Protein AF-0000000079575687 (afdb_homodimer)

Radius of gyration: 30.48 Å; Cα contacts (8 Å, |Δi|>4): 1644; chains: 2; bounding box: 55×100×64 Å

pLDDT: mean 90.4, std 10.91, range [51.75, 98.88]

Secondary structure (DSSP, 8-state):
-EEEEGGG-TTPEESS-EEEEETTTEEEEEE-TT-B--TTHHHHHHHTT-SEEEEE---TTEEEHHHHHHHHHHHHHTT-SSEEE---BTTEEEEEESS-EEEEE-HHHHHHHHTSSSEEEEEPPTTSEE-TT-EEEEEEESSSEEEHHHHHHHHHHH-SS-SEEEEEP--EEEEEEEE-HHHHTTSS---HHHHHHHHHHTSSEEEEEEEEEET-HHHHHHHHHHHHHTT-SEEEEES---SSTTSHHHHHHHHTT-EEEEE--S-BS-TT-EEEEEEETTEEEEEEEEPGGGGT-SS-HHHHHHHHHHTT----HHHHHGGGBT-B----SS--TTSSSTT-/-EEEEGGG-TTPEESS-EEEEETTTEEEEEE-TT-B--TTHHHHHHHTT-SEEEEE---TTEEEHHHHHHHHHHHHHTT-SSEEE---BTTEEEEEESS-EEEEE-HHHHHHHHTSSSEEEEEPPTTSEE-TT-EEEEEEESSSEEEHHHHHHHHHHH-SS-SEEEEEP--EEEEEEEE-HHHHTTSS---HHHHHHHHHHTSSEEEEEEEEEET-HHHHHHHHHHHHHTT-SEEEEES---SSTTSHHHHHHHHTT-EEEEE--S-BS-TT-EEEEEEETTEEEEEEEEPGGGGT-SS-HHHHHHHHHHTT----HHHHHGGGBT-B----SS--TTSSSTT-

Solvent-accessible surface area (backbone atoms only — not comparable to full-atom values): 34977 Å² total; per-residue (Å²): 122,41,78,38,47,31,86,70,30,53,62,17,24,28,70,48,66,38,61,34,74,44,87,99,75,46,80,44,72,70,37,52,50,58,39,60,35,39,77,82,42,37,65,55,40,45,71,62,66,33,61,56,36,49,20,40,76,69,41,93,60,51,29,48,14,54,59,47,22,52,52,51,46,38,46,34,41,52,87,48,89,50,42,48,68,51,75,78,54,89,6,24,32,36,35,29,29,63,41,52,25,27,31,42,58,43,60,71,26,51,37,48,40,30,63,68,57,58,38,26,48,12,16,47,58,57,67,34,76,44,43,56,68,38,75,46,32,39,35,34,28,55,26,64,56,44,50,41,64,57,53,51,48,38,44,59,59,40,49,92,54,43,32,44,51,68,39,50,63,41,80,35,34,32,25,38,40,41,33,28,52,50,46,50,71,61,77,39,80,76,62,47,59,62,49,49,51,56,63,44,63,80,45,59,57,42,76,79,48,76,48,53,58,19,64,45,36,69,51,44,26,48,53,55,51,49,35,47,73,73,58,33,50,30,37,42,32,32,42,51,67,50,57,48,61,76,34,42,43,45,22,15,52,51,70,66,67,36,47,72,54,36,72,45,36,19,25,40,50,37,37,57,30,29,41,25,38,32,78,54,98,91,37,75,27,42,41,33,37,40,33,73,53,64,58,75,44,92,66,34,45,63,65,60,45,46,58,34,57,42,32,74,45,83,80,48,49,70,61,44,27,57,26,14,50,7,13,33,58,79,77,55,94,74,77,55,78,83,62,22,35,59,65,79,122,42,80,38,47,32,86,70,31,54,64,17,25,28,70,47,65,38,61,36,75,42,87,100,75,48,79,45,72,70,36,52,51,60,38,59,36,41,77,81,42,36,65,55,40,45,71,62,66,33,61,58,37,50,21,39,76,71,41,94,59,50,30,48,16,53,59,48,22,52,53,52,45,40,44,36,41,51,87,48,90,49,43,49,69,51,76,76,54,90,6,24,34,37,34,30,29,65,42,53,26,27,30,40,57,43,59,69,25,51,38,48,39,31,64,68,55,59,38,29,48,11,16,47,60,57,67,35,76,44,43,56,69,37,76,46,30,39,34,34,28,56,27,63,57,44,51,41,66,58,53,51,48,38,44,58,59,39,48,93,56,43,32,44,49,67,39,50,64,43,79,35,33,31,28,38,39,41,35,28,50,49,46,51,72,60,76,38,80,78,61,47,61,63,48,49,52,57,61,44,63,78,45,58,55,40,76,79,46,74,46,54,59,18,64,44,36,68,51,44,27,49,52,54,52,49,35,47,73,73,59,34,50,29,36,41,31,32,42,52,66,49,57,49,62,76,34,43,42,45,23,16,53,51,70,64,67,35,49,73,53,37,71,45,36,18,25,39,50,37,36,57,29,29,42,27,39,32,77,53,96,90,38,76,26,42,40,33,38,39,34,72,55,64,58,73,44,91,67,33,45,62,65,61,45,45,58,34,56,41,32,73,46,84,79,50,48,69,62,45,27,58,27,14,51,7,14,33,58,79,77,54,94,73,75,54,78,83,63,21,34,58,65,80

Foldseek 3Di:
DDKDFLQPQAQWFFQAFDWADDPPPDTDGPGGGLDRRHNVCSVVCVVSPPRIGDTHDPDDQKAFLQVLLVLVVCQAQPPHPQWDWDDGDQNKIWIFGQAKAFKAFPVQLQVQLCVLDQKHKAADDGLDIDGGGDTGIMIGRNDRMDGNVSSVVSSVSSDDDHRIDGQHFDAFEEEEEEEAPCVVVPVDPPLPVVLVVVLCVVGNYDHPDYDYQYQDLCVLLVSQVVSVVVPGLEYEYEDPLDPDCCGGNNVSVVVNVWAWQDQAFLAPPWRGKTWTFDDDPNHTRIYIYGYPVSSPPPDTVCSSCVSCSRSVNDDHNVLRHVQNVLRYDPPDPDDPPPVDSRSD/DDKDFLQPQQQWFFQAFDWADDPPPDTDGPGGGLDHRHNVCSVVCVVSPPRIGDTHDPDDQKAFLQVLLVLVVCQAQPPHPQWDWDDGDQNKIWIFGQAKAFKAFPVQLQVQLCVLDQKHKAADDGLDIDGGGDTGIMIGRNDRMDGNVSSVVSSVSSDDDHRIDGQHFDQFEEEEEEEAPCVVVPVDPPLPVVLVVVLCVVGNYDHPDYDYQYQDLCVLLVSQVVVVVVPGLEYEYEDPLDPDCCGGPNVSVVVNVWAWQDQAFLAPPWRGKTWTFDDDPNHTRIYIYGYPVSSPPPDTVCSSCVSCSRSVNDDHNVLRHVQNVLRYDPPDPDDPPPPDSRSD

Nearest PDB structures (foldseek):
  6hso-assembly1_A-2  TM=3.957E-01  e=1.546E-10  Rattus norvegicus
  6hsn-assembly1_A-2  TM=3.947E-01  e=4.530E-10  Rattus norvegicus
  4tk3-assembly1_B  TM=3.822E-01  e=7.304E-10  Rattus norvegicus
  4tk1-assembly1_A  TM=3.719E-01  e=2.717E-09  Rattus norvegicus
  8byr-assembly1_F  TM=6.889E-01  e=2.751E-04  Mycolicibacterium smegmatis

Structure (mmCIF, N/CA/C/O backbone):
data_AF-0000000079575687-model_v1
#
loop_
_entity.id
_entity.type
_entity.pdbx_description
1 polymer 'Molybdopterin molybdenumtransferase'
#
loop_
_atom_site.group_PDB
_atom_site.id
_atom_site.type_symbol
_atom_site.label_atom_id
_atom_site.label_alt_id
_atom_site.label_comp_id
_atom_site.label_asym_id
_atom_site.label_entity_id
_atom_site.label_seq_id
_atom_site.pdbx_PDB_ins_code
_atom_site.Cartn_x
_atom_site.Cartn_y
_atom_site.Cartn_z
_atom_site.occupancy
_atom_site.B_iso_or_equiv
_atom_site.auth_seq_id
_atom_site.auth_comp_id
_atom_site.auth_asym_id
_atom_site.auth_atom_id
_atom_site.pdbx_PDB_model_num
ATOM 1 N N . MET A 1 1 ? -3.467 -39.719 -7.293 1 63.94 1 MET A N 1
ATOM 2 C CA . MET A 1 1 ? -4.137 -39.969 -8.57 1 63.94 1 MET A CA 1
ATOM 3 C C . MET A 1 1 ? -4.188 -41.438 -8.906 1 63.94 1 MET A C 1
ATOM 5 O O . MET A 1 1 ? -3.234 -42.188 -8.633 1 63.94 1 MET A O 1
ATOM 9 N N . LYS A 1 2 ? -5.391 -41.938 -9 1 72 2 LYS A N 1
ATOM 10 C CA . LYS A 1 2 ? -5.523 -43.344 -9.352 1 72 2 LYS A CA 1
ATOM 11 C C . LYS A 1 2 ? -6.375 -43.531 -10.609 1 72 2 LYS A C 1
ATOM 13 O O . LYS A 1 2 ? -7.277 -42.719 -10.867 1 72 2 LYS A O 1
ATOM 18 N N . GLU A 1 3 ? -5.867 -44.312 -11.383 1 75.12 3 GLU A N 1
ATOM 19 C CA . GLU A 1 3 ? -6.691 -44.719 -12.523 1 75.12 3 GLU A CA 1
ATOM 20 C C . GLU A 1 3 ? -7.805 -45.656 -12.102 1 75.12 3 GLU A C 1
ATOM 22 O O . GLU A 1 3 ? -7.547 -46.688 -11.461 1 75.12 3 GLU A O 1
ATOM 27 N N . ILE A 1 4 ? -8.953 -45.312 -12.328 1 80.44 4 ILE A N 1
ATOM 28 C CA . ILE A 1 4 ? -10.07 -46.156 -11.969 1 80.44 4 ILE A CA 1
ATOM 29 C C . ILE A 1 4 ? -10.992 -46.344 -13.18 1 80.44 4 ILE A C 1
ATOM 31 O O . ILE A 1 4 ? -10.93 -45.562 -14.133 1 80.44 4 ILE A O 1
ATOM 35 N N . ARG A 1 5 ? -11.789 -47.469 -13.156 1 82.06 5 ARG A N 1
ATOM 36 C CA . ARG A 1 5 ? -12.789 -47.656 -14.203 1 82.06 5 ARG A CA 1
ATOM 37 C C . ARG A 1 5 ? -13.812 -46.531 -14.188 1 82.06 5 ARG A C 1
ATOM 39 O O . ARG A 1 5 ? -14.227 -46.062 -13.125 1 82.06 5 ARG A O 1
ATOM 46 N N . THR A 1 6 ? -14.062 -46.062 -15.297 1 85.88 6 THR A N 1
ATOM 47 C CA . THR A 1 6 ? -15.016 -44.969 -15.438 1 85.88 6 THR A CA 1
ATOM 48 C C . THR A 1 6 ? -16.312 -45.281 -14.68 1 85.88 6 THR A C 1
ATOM 50 O O . THR A 1 6 ? -16.859 -44.406 -14 1 85.88 6 THR A O 1
ATOM 53 N N . GLU A 1 7 ? -16.75 -46.469 -14.695 1 86.88 7 GLU A N 1
ATOM 54 C CA . GLU A 1 7 ? -17.984 -46.875 -14.047 1 86.88 7 GLU A CA 1
ATOM 55 C C . GLU A 1 7 ? -17.875 -46.781 -12.531 1 86.88 7 GLU A C 1
ATOM 57 O O . GLU A 1 7 ? -18.891 -46.656 -11.836 1 86.88 7 GLU A O 1
ATOM 62 N N . ASP A 1 8 ? -16.656 -46.781 -12.078 1 85.88 8 ASP A N 1
ATOM 63 C CA . ASP A 1 8 ? -16.438 -46.719 -10.641 1 85.88 8 ASP A CA 1
ATOM 64 C C . ASP A 1 8 ? -16.016 -45.312 -10.211 1 85.88 8 ASP A C 1
ATOM 66 O O . ASP A 1 8 ? -15.633 -45.094 -9.062 1 85.88 8 ASP A O 1
ATOM 70 N N . ALA A 1 9 ? -16.156 -44.469 -11.125 1 84.88 9 ALA A N 1
ATOM 71 C CA . ALA A 1 9 ? -15.508 -43.188 -10.898 1 84.88 9 ALA A CA 1
ATOM 72 C C . ALA A 1 9 ? -16.469 -42.188 -10.258 1 84.88 9 ALA A C 1
ATOM 74 O O . ALA A 1 9 ? -16.078 -41.062 -9.938 1 84.88 9 ALA A O 1
ATOM 75 N N . VAL A 1 10 ? -17.703 -42.688 -10.047 1 86 10 VAL A N 1
ATOM 76 C CA . VAL A 1 10 ? -18.688 -41.781 -9.461 1 86 10 VAL A CA 1
ATOM 77 C C . VAL A 1 10 ? -18.188 -41.281 -8.109 1 86 10 VAL A C 1
ATOM 79 O O . VAL A 1 10 ? -17.75 -42.062 -7.266 1 86 10 VAL A O 1
ATOM 82 N N . GLY A 1 11 ? -18.141 -40.031 -7.988 1 80.12 11 GLY A N 1
ATOM 83 C CA . GLY A 1 11 ? -17.703 -39.406 -6.746 1 80.12 11 GLY A CA 1
ATOM 84 C C . GLY A 1 11 ? -16.266 -38.969 -6.777 1 80.12 11 GLY A C 1
ATOM 85 O O . GLY A 1 11 ? -15.82 -38.188 -5.93 1 80.12 11 GLY A O 1
ATOM 86 N N . HIS A 1 12 ? -15.523 -39.5 -7.727 1 81.56 12 HIS A N 1
ATOM 87 C CA . HIS A 1 12 ? -14.109 -39.156 -7.863 1 81.56 12 HIS A CA 1
ATOM 88 C C . HIS A 1 12 ? -13.922 -37.906 -8.734 1 81.56 12 HIS A C 1
ATOM 90 O O . HIS A 1 12 ? -14.844 -37.5 -9.445 1 81.56 12 HIS A O 1
ATOM 96 N N . ILE A 1 13 ? -12.844 -37.281 -8.477 1 80.25 13 ILE A N 1
ATOM 97 C CA . ILE A 1 13 ? -12.562 -36.031 -9.156 1 80.25 13 ILE A CA 1
ATOM 98 C C . ILE A 1 13 ? -11.641 -36.281 -10.352 1 80.25 13 ILE A C 1
ATOM 100 O O . ILE A 1 13 ? -10.594 -36.906 -10.211 1 80.25 13 ILE A O 1
ATOM 104 N N . LEU A 1 14 ? -12.086 -35.688 -11.531 1 79.19 14 LEU A N 1
ATOM 105 C CA . LEU A 1 14 ? -11.273 -35.844 -12.734 1 79.19 14 LEU A CA 1
ATOM 106 C C . LEU A 1 14 ? -9.977 -35.062 -12.609 1 79.19 14 LEU A C 1
ATOM 108 O O . LEU A 1 14 ? -9.984 -33.875 -12.242 1 79.19 14 LEU A O 1
ATOM 112 N N . CYS A 1 15 ? -8.922 -35.719 -12.789 1 70.12 15 CYS A N 1
ATOM 113 C CA . CYS A 1 15 ? -7.617 -35.062 -12.648 1 70.12 15 CYS A CA 1
ATOM 114 C C . CYS A 1 15 ? -7.227 -34.344 -13.922 1 70.12 15 CYS A C 1
ATOM 116 O O . CYS A 1 15 ? -6.211 -33.625 -13.953 1 70.12 15 CYS A O 1
ATOM 1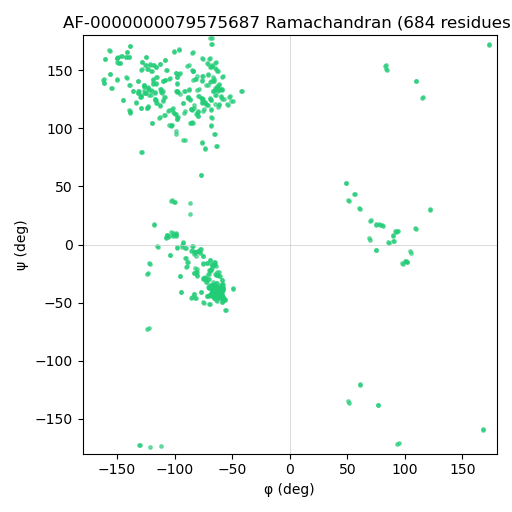18 N N . HIS A 1 16 ? -7.926 -34.5 -14.969 1 68 16 HIS A N 1
ATOM 119 C CA . HIS A 1 16 ? -7.645 -33.844 -16.25 1 68 16 HIS A CA 1
ATOM 120 C C . HIS A 1 16 ? -8.922 -33.594 -17.031 1 68 16 HIS A C 1
ATOM 122 O O . HIS A 1 16 ? -9.961 -34.188 -16.75 1 68 16 HIS A O 1
ATOM 128 N N . ASP A 1 17 ? -8.75 -32.625 -18.016 1 71.38 17 ASP A N 1
ATOM 129 C CA . ASP A 1 17 ? -9.875 -32.375 -18.906 1 71.38 17 ASP A CA 1
ATOM 130 C C . ASP A 1 17 ? -10.219 -33.625 -19.734 1 71.38 17 ASP A C 1
ATOM 132 O O . ASP A 1 17 ? -9.32 -34.344 -20.156 1 71.38 17 ASP A O 1
ATOM 136 N N . ILE A 1 18 ? -11.477 -33.938 -19.859 1 69.31 18 ILE A N 1
ATOM 137 C CA . ILE A 1 18 ? -11.953 -34.969 -20.781 1 69.31 18 ILE A CA 1
ATOM 138 C C . ILE A 1 18 ? -12.57 -34.312 -22.016 1 69.31 18 ILE A C 1
ATOM 140 O O . ILE A 1 18 ? -13.547 -33.594 -21.906 1 69.31 18 ILE A O 1
ATOM 144 N N . THR A 1 19 ? -11.75 -34.375 -23.031 1 65.69 19 THR A N 1
ATOM 145 C CA . THR A 1 19 ? -12.164 -33.719 -24.281 1 65.69 19 THR A CA 1
ATOM 146 C C . THR A 1 19 ? -12.984 -34.688 -25.125 1 65.69 19 THR A C 1
ATOM 148 O O . THR A 1 19 ? -12.75 -35.906 -25.109 1 65.69 19 THR A O 1
ATOM 151 N N . GLN A 1 20 ? -14.078 -34.125 -25.594 1 63.09 20 GLN A N 1
ATOM 152 C CA . GLN A 1 20 ? -14.875 -34.875 -26.562 1 63.09 20 GLN A CA 1
ATOM 153 C C . GLN A 1 20 ? -14.555 -34.438 -27.984 1 63.09 20 GLN A C 1
ATOM 155 O O . GLN A 1 20 ? -14.523 -33.25 -28.297 1 63.09 20 GLN A O 1
ATOM 160 N N . ILE A 1 21 ? -13.922 -35.25 -28.75 1 55.78 21 ILE A N 1
ATOM 161 C CA . ILE A 1 21 ? -13.688 -35 -30.172 1 55.78 21 ILE A CA 1
ATOM 162 C C . ILE A 1 21 ? -14.727 -35.75 -31 1 55.78 21 ILE A C 1
ATOM 164 O O . ILE A 1 21 ? -14.773 -37 -30.969 1 55.78 21 ILE A O 1
ATOM 168 N N . ILE A 1 22 ? -15.758 -35.062 -31.344 1 54.78 22 ILE A N 1
ATOM 169 C CA . ILE A 1 22 ? -16.656 -35.656 -32.344 1 54.78 22 ILE A CA 1
ATOM 170 C C . ILE A 1 22 ? -16.203 -35.219 -33.75 1 54.78 22 ILE A C 1
ATOM 172 O O . ILE A 1 22 ? -16.188 -34.031 -34.062 1 54.78 22 ILE A O 1
ATOM 176 N N . LYS A 1 23 ? -15.766 -36.031 -34.625 1 53.75 23 LYS A N 1
ATOM 177 C CA . LYS A 1 23 ? -15.297 -35.75 -35.969 1 53.75 23 LYS A CA 1
ATOM 178 C C . LYS A 1 23 ? -16.297 -34.906 -36.75 1 53.75 23 LYS A C 1
ATOM 180 O O . LYS A 1 23 ? -17.469 -35.25 -36.844 1 53.75 23 LYS A O 1
ATOM 185 N N . ASP A 1 24 ? -15.688 -33.719 -37.219 1 51.91 24 ASP A N 1
ATOM 186 C CA . ASP A 1 24 ? -16.375 -32.812 -38.125 1 51.91 24 ASP A CA 1
ATOM 187 C C . ASP A 1 24 ? -17.531 -32.094 -37.438 1 51.91 24 ASP A C 1
ATOM 189 O O . ASP A 1 24 ? -18.391 -31.516 -38.094 1 51.91 24 ASP A O 1
ATOM 193 N N . VAL A 1 25 ? -17.719 -32.312 -36.125 1 55.81 25 VAL A N 1
ATOM 194 C CA . VAL A 1 25 ? -18.859 -31.688 -35.438 1 55.81 25 VAL A CA 1
ATOM 195 C C . VAL A 1 25 ? -18.344 -30.828 -34.281 1 55.81 25 VAL A C 1
ATOM 197 O O . VAL A 1 25 ? -18.625 -29.625 -34.219 1 55.81 25 VAL A O 1
ATOM 200 N N . LYS A 1 26 ? -17.812 -31.438 -33.094 1 54.91 26 LYS A N 1
ATOM 201 C CA . LYS A 1 26 ? -17.484 -30.672 -31.906 1 54.91 26 LYS A CA 1
ATOM 202 C C . LYS A 1 26 ? -16.172 -31.172 -31.297 1 54.91 26 LYS A C 1
ATOM 204 O O . LYS A 1 26 ? -15.953 -32.375 -31.188 1 54.91 26 LYS A O 1
ATOM 209 N N . LYS A 1 27 ? -15.055 -30.375 -31.266 1 59.66 27 LYS A N 1
ATOM 210 C CA . LYS A 1 27 ? -13.891 -30.625 -30.422 1 59.66 27 LYS A CA 1
ATOM 211 C C . LYS A 1 27 ? -13.867 -29.672 -29.234 1 59.66 27 LYS A C 1
ATOM 213 O O . LYS A 1 27 ? -13.891 -28.453 -29.406 1 59.66 27 LYS A O 1
ATOM 218 N N . GLY A 1 28 ? -14.281 -30.25 -28.031 1 64.5 28 GLY A N 1
ATOM 219 C CA . GLY A 1 28 ? -14.234 -29.375 -26.859 1 64.5 28 GLY A CA 1
ATOM 220 C C . GLY A 1 28 ? -14.141 -30.156 -25.562 1 64.5 28 GLY A C 1
ATOM 221 O O . GLY A 1 28 ? -14.219 -31.375 -25.547 1 64.5 28 GLY A O 1
ATOM 222 N N . VAL A 1 29 ? -13.867 -29.562 -24.578 1 71.25 29 VAL A N 1
ATOM 223 C CA . VAL A 1 29 ? -13.789 -30.156 -23.25 1 71.25 29 VAL A CA 1
ATOM 224 C C . VAL A 1 29 ? -15.18 -30.578 -22.781 1 71.25 29 VAL A C 1
ATOM 226 O O . VAL A 1 29 ? -16.094 -29.766 -22.719 1 71.25 29 VAL A O 1
ATOM 229 N N . LEU A 1 30 ? -15.336 -32 -22.75 1 75.19 30 LEU A N 1
ATOM 230 C CA . LEU A 1 30 ? -16.578 -32.562 -22.234 1 75.19 30 LEU A CA 1
ATOM 231 C C . LEU A 1 30 ? -16.688 -32.344 -20.734 1 75.19 30 LEU A C 1
ATOM 233 O O . LEU A 1 30 ? -17.734 -31.922 -20.234 1 75.19 30 LEU A O 1
ATOM 237 N N . PHE A 1 31 ? -15.578 -32.75 -20.016 1 79.69 31 PHE A N 1
ATOM 238 C CA . PHE A 1 31 ? -15.484 -32.562 -18.578 1 79.69 31 PHE A CA 1
ATOM 239 C C . PHE A 1 31 ? -14.164 -31.875 -18.219 1 79.69 31 PHE A C 1
ATOM 241 O O . PHE A 1 31 ? -13.109 -32.281 -18.703 1 79.69 31 PHE A O 1
ATOM 248 N N . LYS A 1 32 ? -14.32 -30.891 -17.516 1 73.5 32 LYS A N 1
ATOM 249 C CA . LYS A 1 32 ? -13.117 -30.172 -17.109 1 73.5 32 LYS A CA 1
ATOM 250 C C . LYS A 1 32 ? -12.453 -30.859 -15.914 1 73.5 32 LYS A C 1
ATOM 252 O O . LYS A 1 32 ? -13.133 -31.516 -15.109 1 73.5 32 LYS A O 1
ATOM 257 N N . LYS A 1 33 ? -11.18 -30.828 -15.969 1 71.25 33 LYS A N 1
ATOM 258 C CA . LYS A 1 33 ? -10.438 -31.234 -14.773 1 71.25 33 LYS A CA 1
ATOM 259 C C . LYS A 1 33 ? -11.086 -30.688 -13.508 1 71.25 33 LYS A C 1
ATOM 261 O O . LYS A 1 33 ? -11.516 -29.531 -13.477 1 71.25 33 LYS A O 1
ATOM 266 N N . GLY A 1 34 ? -11.219 -31.703 -12.562 1 74.62 34 GLY A N 1
ATOM 267 C CA . GLY A 1 34 ? -11.828 -31.297 -11.312 1 74.62 34 GLY A CA 1
ATOM 268 C C . GLY A 1 34 ? -13.289 -31.688 -11.203 1 74.62 34 GLY A C 1
ATOM 269 O O . GLY A 1 34 ? -13.883 -31.594 -10.125 1 74.62 34 GLY A O 1
ATOM 270 N N . HIS A 1 35 ? -13.797 -32.062 -12.414 1 77.62 35 HIS A N 1
ATOM 271 C CA . HIS A 1 35 ? -15.18 -32.5 -12.43 1 77.62 35 HIS A CA 1
ATOM 272 C C . HIS A 1 35 ? -15.383 -33.719 -11.508 1 77.62 35 HIS A C 1
ATOM 274 O O . HIS A 1 35 ? -14.594 -34.656 -11.539 1 77.62 35 HIS A O 1
ATOM 280 N N . ILE A 1 36 ? -16.359 -33.562 -10.641 1 79.5 36 ILE A N 1
ATOM 281 C CA . ILE A 1 36 ? -16.75 -34.719 -9.836 1 79.5 36 ILE A CA 1
ATOM 282 C C . ILE A 1 36 ? -17.672 -35.625 -10.641 1 79.5 36 ILE A C 1
ATOM 284 O O . ILE A 1 36 ? -18.797 -35.25 -10.969 1 79.5 36 ILE A O 1
ATOM 288 N N . VAL A 1 37 ? -17.156 -36.719 -10.922 1 84.94 37 VAL A N 1
ATOM 289 C CA . VAL A 1 37 ? -17.875 -37.656 -11.781 1 84.94 37 VAL A CA 1
ATOM 290 C C . VAL A 1 37 ? -19.203 -38.062 -11.133 1 84.94 37 VAL A C 1
ATOM 292 O O . VAL A 1 37 ? -19.234 -38.469 -9.969 1 84.94 37 VAL A O 1
ATOM 295 N N . ARG A 1 38 ? -20.234 -37.781 -11.805 1 88.19 38 ARG A N 1
ATOM 296 C CA . ARG A 1 38 ? -21.562 -38.156 -11.375 1 88.19 38 ARG A CA 1
ATOM 297 C C . ARG A 1 38 ? -22.047 -39.406 -12.133 1 88.19 38 ARG A C 1
ATOM 299 O O . ARG A 1 38 ? -21.453 -39.781 -13.148 1 88.19 38 ARG A O 1
ATOM 306 N N . GLU A 1 39 ? -23.141 -39.969 -11.547 1 89.44 39 GLU A N 1
ATOM 307 C CA . GLU A 1 39 ? -23.703 -41.156 -12.18 1 89.44 39 GLU A CA 1
ATOM 308 C C . GLU A 1 39 ? -24.109 -40.875 -13.617 1 89.44 39 GLU A C 1
ATOM 310 O O . GLU A 1 39 ? -23.906 -41.688 -14.5 1 89.44 39 GLU A O 1
ATOM 315 N N . GLU A 1 40 ? -24.562 -39.625 -13.82 1 89.12 40 GLU A N 1
ATOM 316 C CA . GLU A 1 40 ? -25.062 -39.25 -15.141 1 89.12 40 GLU A CA 1
ATOM 317 C C . GLU A 1 40 ? -23.922 -39.031 -16.125 1 89.12 40 GLU A C 1
ATOM 319 O O . GLU A 1 40 ? -24.141 -39 -17.344 1 89.12 40 GLU A O 1
ATOM 324 N N . ASP A 1 41 ? -22.75 -38.875 -15.578 1 88.19 41 ASP A N 1
ATOM 325 C CA . ASP A 1 41 ? -21.594 -38.625 -16.422 1 88.19 41 ASP A CA 1
ATOM 326 C C . ASP A 1 41 ? -21.047 -39.906 -17.047 1 88.19 41 ASP A C 1
ATOM 328 O O . ASP A 1 41 ? -20.359 -39.875 -18.062 1 88.19 41 ASP A O 1
ATOM 332 N N . ILE A 1 42 ? -21.375 -41.031 -16.438 1 87.88 42 ILE A N 1
ATOM 333 C CA . ILE A 1 42 ? -20.719 -42.312 -16.75 1 87.88 42 ILE A CA 1
ATOM 334 C C . ILE A 1 42 ? -20.984 -42.688 -18.203 1 87.88 42 ILE A C 1
ATOM 336 O O . ILE A 1 42 ? -20.047 -42.938 -18.969 1 87.88 42 ILE A O 1
ATOM 340 N N . PRO A 1 43 ? -22.297 -42.531 -18.641 1 83.38 43 PRO A N 1
ATOM 341 C CA . PRO A 1 43 ? -22.531 -42.875 -20.047 1 83.38 43 PRO A CA 1
ATOM 342 C C . PRO A 1 43 ? -21.781 -41.938 -21.016 1 83.38 43 PRO A C 1
ATOM 344 O O . PRO A 1 43 ? -21.281 -42.406 -22.047 1 83.38 43 PRO A O 1
ATOM 347 N N . LEU A 1 44 ? -21.688 -40.75 -20.656 1 84.12 44 LEU A N 1
ATOM 348 C CA . LEU A 1 44 ? -21.016 -39.781 -21.5 1 84.12 44 LEU A CA 1
ATOM 349 C C . LEU A 1 44 ? -19.516 -40.031 -21.547 1 84.12 44 LEU A C 1
ATOM 351 O O . LEU A 1 44 ? -18.906 -39.969 -22.625 1 84.12 44 LEU A O 1
ATOM 355 N N . LEU A 1 45 ? -18.969 -40.281 -20.438 1 83.75 45 LEU A N 1
ATOM 356 C CA . LEU A 1 45 ? -17.547 -40.562 -20.344 1 83.75 45 LEU A CA 1
ATOM 357 C C . LEU A 1 45 ? -17.172 -41.812 -21.141 1 83.75 45 LEU A C 1
ATOM 359 O O . LEU A 1 45 ? -16.172 -41.812 -21.859 1 83.75 45 LEU A O 1
ATOM 363 N N . LEU A 1 46 ? -18.031 -42.781 -21.109 1 78.25 46 LEU A N 1
ATOM 364 C CA . LEU A 1 46 ? -17.812 -44 -21.859 1 78.25 46 LEU A CA 1
ATOM 365 C C . LEU A 1 46 ? -18 -43.781 -23.344 1 78.25 46 LEU A C 1
ATOM 367 O O . LEU A 1 46 ? -17.266 -44.344 -24.172 1 78.25 46 LEU A O 1
ATOM 371 N N . SER A 1 47 ? -18.906 -42.875 -23.609 1 75.94 47 SER A N 1
ATOM 372 C CA . SER A 1 47 ? -19.219 -42.594 -25.016 1 75.94 47 SER A CA 1
ATOM 373 C C . SER A 1 47 ? -18.047 -41.906 -25.703 1 75.94 47 SER A C 1
ATOM 375 O O . SER A 1 47 ? -17.906 -42 -26.938 1 75.94 47 SER A O 1
ATOM 377 N N . VAL A 1 48 ? -17.266 -41.312 -24.922 1 74.06 48 VAL A N 1
ATOM 378 C CA . VAL A 1 48 ? -16.125 -40.625 -25.516 1 74.06 48 VAL A CA 1
ATOM 379 C C . VAL A 1 48 ? -14.883 -41.5 -25.391 1 74.06 48 VAL A C 1
ATOM 381 O O . VAL A 1 48 ? -13.758 -41.031 -25.562 1 74.06 48 VAL A O 1
ATOM 384 N N . GLY A 1 49 ? -15.094 -42.688 -24.984 1 66.38 49 GLY A N 1
ATOM 385 C CA . GLY A 1 49 ? -14.047 -43.688 -25.016 1 66.38 49 GLY A CA 1
ATOM 386 C C . GLY A 1 49 ? -13.25 -43.75 -23.719 1 66.38 49 GLY A C 1
ATOM 387 O O . GLY A 1 49 ? -12.125 -44.25 -23.703 1 66.38 49 GLY A O 1
ATOM 388 N N . LYS A 1 50 ? -13.703 -43.125 -22.734 1 77.81 50 LYS A N 1
ATOM 389 C CA . LYS A 1 50 ? -12.969 -43.125 -21.469 1 77.81 50 LYS A CA 1
ATOM 390 C C . LYS A 1 50 ? -13.453 -44.25 -20.562 1 77.81 50 LYS A C 1
ATOM 392 O O . LYS A 1 50 ? -14.406 -44.094 -19.797 1 77.81 50 LYS A O 1
ATOM 397 N N . GLU A 1 51 ? -12.797 -45.344 -20.75 1 73.75 51 GLU A N 1
ATOM 398 C CA . GLU A 1 51 ? -13.141 -46.5 -19.938 1 73.75 51 GLU A CA 1
ATOM 399 C C . GLU A 1 51 ? -12.492 -46.406 -18.547 1 73.75 51 GLU A C 1
ATOM 401 O O . GLU A 1 51 ? -12.961 -47.031 -17.594 1 73.75 51 GLU A O 1
ATOM 406 N N . HIS A 1 52 ? -11.422 -45.625 -18.547 1 79.5 52 HIS A N 1
ATOM 407 C CA . HIS A 1 52 ? -10.719 -45.344 -17.312 1 79.5 52 HIS A CA 1
ATOM 408 C C . HIS A 1 52 ? -10.445 -43.875 -17.141 1 79.5 52 HIS A C 1
ATOM 410 O O . HIS A 1 52 ? -10.289 -43.156 -18.125 1 79.5 52 HIS A O 1
ATOM 416 N N . LEU A 1 53 ? -10.609 -43.469 -15.891 1 76.75 53 LEU A N 1
ATOM 417 C CA . LEU A 1 53 ? -10.359 -42.094 -15.547 1 76.75 53 LEU A CA 1
ATOM 418 C C . LEU A 1 53 ? -9.242 -41.969 -14.508 1 76.75 53 LEU A C 1
ATOM 420 O O . LEU A 1 53 ? -9.094 -42.844 -13.664 1 76.75 53 LEU A O 1
ATOM 424 N N . TYR A 1 54 ? -8.43 -41 -14.633 1 72.81 54 TYR A N 1
ATOM 425 C CA . TYR A 1 54 ? -7.551 -40.594 -13.539 1 72.81 54 TYR A CA 1
ATOM 426 C C . TYR A 1 54 ? -8.273 -39.656 -12.586 1 72.81 54 TYR A C 1
ATOM 428 O O . TYR A 1 54 ? -8.719 -38.562 -12.984 1 72.81 54 TYR A O 1
ATOM 436 N N . VAL A 1 55 ? -8.602 -40.312 -11.477 1 73.69 55 VAL A N 1
ATOM 437 C CA . VAL A 1 55 ? -9.414 -39.531 -10.531 1 73.69 55 VAL A CA 1
ATOM 438 C C . VAL A 1 55 ? -8.68 -39.406 -9.203 1 73.69 55 VAL A C 1
ATOM 440 O O . VAL A 1 55 ? -7.738 -40.156 -8.93 1 73.69 55 VAL A O 1
ATOM 443 N N . TRP A 1 56 ? -8.93 -38.281 -8.523 1 72.62 56 TRP A N 1
ATOM 444 C CA . TRP A 1 56 ? -8.586 -38.188 -7.105 1 72.62 56 TRP A CA 1
ATOM 445 C C . TRP A 1 56 ? -9.68 -38.812 -6.242 1 72.62 56 TRP A C 1
ATOM 447 O O . TRP A 1 56 ? -10.867 -38.562 -6.449 1 72.62 56 TRP A O 1
ATOM 457 N N . GLU A 1 57 ? -9.281 -39.875 -5.512 1 67.06 57 GLU A N 1
ATOM 458 C CA . GLU A 1 57 ? -10.242 -40.531 -4.637 1 67.06 57 GLU A CA 1
ATOM 459 C C . GLU A 1 57 ? -10.742 -39.594 -3.549 1 67.06 57 GLU A C 1
ATOM 461 O O . GLU A 1 57 ? -9.938 -38.906 -2.912 1 67.06 57 GLU A O 1
ATOM 466 N N . LYS A 1 58 ? -12.078 -39.375 -3.604 1 67.69 58 LYS A N 1
ATOM 467 C CA . LYS A 1 58 ? -12.625 -38.625 -2.471 1 67.69 58 LYS A CA 1
ATOM 468 C C . LYS A 1 58 ? -12.43 -39.406 -1.167 1 67.69 58 LYS A C 1
ATOM 470 O O . LYS A 1 58 ? -13.031 -40.469 -0.968 1 67.69 58 LYS A O 1
ATOM 475 N N . LYS A 1 59 ? -11.352 -39.281 -0.612 1 72.25 59 LYS A N 1
ATOM 476 C CA . LYS A 1 59 ? -11.078 -39.906 0.683 1 72.25 59 LYS A CA 1
ATOM 477 C C . LYS A 1 59 ? -11.578 -39.031 1.827 1 72.25 59 LYS A C 1
ATOM 479 O O . LYS A 1 59 ? -11.727 -37.812 1.665 1 72.25 59 LYS A O 1
ATOM 484 N N . GLU A 1 60 ? -11.938 -39.75 2.844 1 80.56 60 GLU A N 1
ATOM 485 C CA . GLU A 1 60 ? -12.305 -39.062 4.062 1 80.56 60 GLU A CA 1
ATOM 486 C C . GLU A 1 60 ? -11.203 -38.094 4.5 1 80.56 60 GLU A C 1
ATOM 488 O O . GLU A 1 60 ? -10.023 -38.469 4.504 1 80.56 60 GLU A O 1
ATOM 493 N N . GLY A 1 61 ? -11.484 -36.812 4.605 1 88.44 61 GLY A N 1
ATOM 494 C CA . GLY A 1 61 ? -10.5 -35.844 5.059 1 88.44 61 GLY A CA 1
ATOM 495 C C . GLY A 1 61 ? -9.945 -34.969 3.934 1 88.44 61 GLY A C 1
ATOM 496 O O . GLY A 1 61 ? -9.141 -34.062 4.172 1 88.44 61 GLY A O 1
ATOM 497 N N . ILE A 1 62 ? -10.352 -35.344 2.709 1 88.12 62 ILE A N 1
ATOM 498 C CA . ILE A 1 62 ? -9.891 -34.562 1.555 1 88.12 62 ILE A CA 1
ATOM 499 C C . ILE A 1 62 ? -11.07 -33.812 0.935 1 88.12 62 ILE A C 1
ATOM 501 O O . ILE A 1 62 ? -12.141 -34.406 0.729 1 88.12 62 ILE A O 1
ATOM 505 N N . LEU A 1 63 ? -10.852 -32.531 0.694 1 89.94 63 LEU A N 1
ATOM 506 C CA . LEU A 1 63 ? -11.883 -31.688 0.127 1 89.94 63 LEU A CA 1
ATOM 507 C C . LEU A 1 63 ? -11.562 -31.328 -1.322 1 89.94 63 LEU A C 1
ATOM 509 O O . LEU A 1 63 ? -10.398 -31.141 -1.677 1 89.94 63 LEU A O 1
ATOM 513 N N . HIS A 1 64 ? -12.586 -31.312 -2.109 1 87.12 64 HIS A N 1
ATOM 514 C CA . HIS A 1 64 ? -12.445 -30.719 -3.434 1 87.12 64 HIS A CA 1
ATOM 515 C C . HIS A 1 64 ? -12.133 -29.234 -3.34 1 87.12 64 HIS A C 1
ATOM 517 O O . HIS A 1 64 ? -12.516 -28.578 -2.371 1 87.12 64 HIS A O 1
ATOM 523 N N . GLU A 1 65 ? -11.531 -28.641 -4.352 1 89.31 65 GLU A N 1
ATOM 524 C CA . GLU A 1 65 ? -11.133 -27.25 -4.332 1 89.31 65 GLU A CA 1
ATOM 525 C C . GLU A 1 65 ? -12.336 -26.328 -4.109 1 89.31 65 GLU A C 1
ATOM 527 O O . GLU A 1 65 ? -12.227 -25.297 -3.439 1 89.31 65 GLU A O 1
ATOM 532 N N . ASN A 1 66 ? -13.477 -26.656 -4.641 1 90.62 66 ASN A N 1
ATOM 533 C CA . ASN A 1 66 ? -14.656 -25.812 -4.496 1 90.62 66 ASN A CA 1
ATOM 534 C C . ASN A 1 66 ? -15.195 -25.844 -3.066 1 90.62 66 ASN A C 1
ATOM 536 O O . ASN A 1 66 ? -15.688 -24.828 -2.566 1 90.62 66 ASN A O 1
ATOM 540 N N . GLU A 1 67 ? -15.094 -27.016 -2.477 1 92.94 67 GLU A N 1
ATOM 541 C CA . GLU A 1 67 ? -15.461 -27.094 -1.065 1 92.94 67 GLU A CA 1
ATOM 542 C C . GLU A 1 67 ? -14.516 -26.25 -0.206 1 92.94 67 GLU A C 1
ATOM 544 O O . GLU A 1 67 ? -14.961 -25.562 0.708 1 92.94 67 GLU A O 1
ATOM 549 N N . GLY A 1 68 ? -13.242 -26.359 -0.5 1 95.56 68 GLY A N 1
ATOM 550 C CA . GLY A 1 68 ? -12.266 -25.531 0.179 1 95.56 68 GLY A CA 1
ATOM 551 C C . GLY A 1 68 ? -12.516 -24.047 -0.02 1 95.56 68 GLY A C 1
ATOM 552 O O . GLY A 1 68 ? -12.375 -23.25 0.918 1 95.56 68 GLY A O 1
ATOM 553 N N . ALA A 1 69 ? -12.906 -23.734 -1.214 1 96.12 69 ALA A N 1
ATOM 554 C CA . ALA A 1 69 ? -13.18 -22.344 -1.549 1 96.12 69 ALA A CA 1
ATOM 555 C C . ALA A 1 69 ? -14.352 -21.797 -0.736 1 96.12 69 ALA A C 1
ATOM 557 O O . ALA A 1 69 ? -14.336 -20.641 -0.323 1 96.12 69 ALA A O 1
ATOM 558 N N . GLU A 1 70 ? -15.352 -22.594 -0.551 1 96.81 70 GLU A N 1
ATOM 559 C CA . GLU A 1 70 ? -16.5 -22.188 0.255 1 96.81 70 GLU A CA 1
ATOM 560 C C . GLU A 1 70 ? -16.078 -21.891 1.693 1 96.81 70 GLU A C 1
ATOM 562 O O . GLU A 1 70 ? -16.531 -20.922 2.289 1 96.81 70 GLU A O 1
ATOM 567 N N . ILE A 1 71 ? -15.227 -22.766 2.184 1 97.25 71 ILE A N 1
ATOM 568 C CA . ILE A 1 71 ? -14.719 -22.562 3.537 1 97.25 71 ILE A CA 1
ATOM 569 C C . ILE A 1 71 ? -13.914 -21.266 3.59 1 97.25 71 ILE A C 1
ATOM 571 O O . ILE A 1 71 ? -14.086 -20.453 4.508 1 97.25 71 ILE A O 1
ATOM 575 N N . LEU A 1 72 ? -13.07 -21.062 2.613 1 98 72 LEU A N 1
ATOM 576 C CA . LEU A 1 72 ? -12.258 -19.844 2.543 1 98 72 LEU A CA 1
ATOM 577 C C . LEU A 1 72 ? -13.148 -18.609 2.451 1 98 72 LEU A C 1
ATOM 579 O O . LEU A 1 72 ? -12.859 -17.578 3.082 1 98 72 LEU A O 1
ATOM 583 N N . TYR A 1 73 ? -14.203 -18.734 1.717 1 97.88 73 TYR A N 1
ATOM 584 C CA . TYR A 1 73 ? -15.148 -17.625 1.606 1 97.88 73 TYR A CA 1
ATOM 585 C C . TYR A 1 73 ? -15.766 -17.297 2.963 1 97.88 73 TYR A C 1
ATOM 587 O O . TYR A 1 73 ? -15.875 -16.125 3.334 1 97.88 73 TYR A O 1
ATOM 595 N N . LYS A 1 74 ? -16.156 -18.297 3.666 1 97.88 74 LYS A N 1
ATOM 596 C CA . LYS A 1 74 ? -16.75 -18.094 4.98 1 97.88 74 LYS A CA 1
ATOM 597 C C . LYS A 1 74 ? -15.766 -17.422 5.938 1 97.88 74 LYS A C 1
ATOM 599 O O . LYS A 1 74 ? -16.156 -16.578 6.742 1 97.88 74 LYS A O 1
ATOM 604 N N . ILE A 1 75 ? -14.547 -17.812 5.844 1 98.56 75 ILE A N 1
ATOM 605 C CA . ILE A 1 75 ? -13.492 -17.188 6.637 1 98.56 75 ILE A CA 1
ATOM 606 C C . ILE A 1 75 ? -13.406 -15.703 6.305 1 98.56 75 ILE A C 1
ATOM 608 O O . ILE A 1 75 ? -13.219 -14.875 7.195 1 98.56 75 ILE A O 1
ATOM 612 N N . CYS A 1 76 ? -13.641 -15.312 5.066 1 98.75 76 CYS A N 1
ATOM 613 C CA . CYS A 1 76 ? -13.445 -13.953 4.57 1 98.75 76 CYS A CA 1
ATOM 614 C C . CYS A 1 76 ? -14.656 -13.078 4.895 1 98.75 76 CYS A C 1
ATOM 616 O O . CYS A 1 76 ? -14.5 -11.938 5.344 1 98.75 76 CYS A O 1
ATOM 618 N N . ALA A 1 77 ? -15.867 -13.602 4.715 1 98.06 77 ALA A N 1
ATOM 619 C CA . ALA A 1 77 ? -17.047 -12.742 4.719 1 98.06 77 ALA A CA 1
ATOM 620 C C . ALA A 1 77 ? -18.031 -13.18 5.801 1 98.06 77 ALA A C 1
ATOM 622 O O . ALA A 1 77 ? -18.953 -12.438 6.148 1 98.06 77 ALA A O 1
ATOM 623 N N . GLY A 1 78 ? -17.875 -14.406 6.32 1 96.38 78 GLY A N 1
ATOM 624 C CA . GLY A 1 78 ? -18.859 -14.906 7.273 1 96.38 78 GLY A CA 1
ATOM 625 C C . GLY A 1 78 ? -20.281 -14.797 6.773 1 96.38 78 GLY A C 1
ATOM 626 O O . GLY A 1 78 ? -20.594 -15.234 5.664 1 96.38 78 GLY A O 1
ATOM 627 N N . ASP A 1 79 ? -21.156 -14.359 7.613 1 94.5 79 ASP A N 1
ATOM 628 C CA . ASP A 1 79 ? -22.547 -14.141 7.266 1 94.5 79 ASP A CA 1
ATOM 629 C C . ASP A 1 79 ? -22.828 -12.664 6.988 1 94.5 79 ASP A C 1
ATOM 631 O O . ASP A 1 79 ? -23.891 -12.148 7.344 1 94.5 79 ASP A O 1
ATOM 635 N N . SER A 1 80 ? -21.906 -12.062 6.41 1 95.44 80 SER A N 1
ATOM 636 C CA . SER A 1 80 ? -21.969 -10.625 6.168 1 95.44 80 SER A CA 1
ATOM 637 C C . SER A 1 80 ? -23.203 -10.266 5.332 1 95.44 80 SER A C 1
ATOM 639 O O . SER A 1 80 ? -23.547 -10.992 4.395 1 95.44 80 SER A O 1
ATOM 641 N N . ASP A 1 81 ? -23.812 -9.117 5.605 1 96.56 81 ASP A N 1
ATOM 642 C CA . ASP A 1 81 ? -24.906 -8.586 4.805 1 96.56 81 ASP A CA 1
ATOM 643 C C . ASP A 1 81 ? -24.438 -7.418 3.936 1 96.56 81 ASP A C 1
ATOM 645 O O . ASP A 1 81 ? -25.234 -6.766 3.271 1 96.56 81 ASP A O 1
ATOM 649 N N . THR A 1 82 ? -23.188 -7.207 3.939 1 97.94 82 THR A N 1
ATOM 650 C CA . THR A 1 82 ? -22.688 -6.043 3.223 1 97.94 82 THR A CA 1
ATOM 651 C C . THR A 1 82 ? -21.812 -6.473 2.045 1 97.94 82 THR A C 1
ATOM 653 O O . THR A 1 82 ? -21.25 -5.629 1.34 1 97.94 82 THR A O 1
ATOM 656 N N . MET A 1 83 ? -21.641 -7.754 1.885 1 98.31 83 MET A N 1
ATOM 657 C CA . MET A 1 83 ? -20.891 -8.305 0.754 1 98.31 83 MET A CA 1
ATOM 658 C C . MET A 1 83 ? -21.422 -9.688 0.386 1 98.31 83 MET A C 1
ATOM 660 O O . MET A 1 83 ? -22.109 -10.328 1.18 1 98.31 83 MET A O 1
ATOM 664 N N . HIS A 1 84 ? -21.109 -10.086 -0.826 1 98.5 84 HIS A N 1
ATOM 665 C CA . HIS A 1 84 ? -21.484 -11.422 -1.279 1 98.5 84 HIS A CA 1
ATOM 666 C C . HIS A 1 84 ? -20.391 -12.047 -2.133 1 98.5 84 HIS A C 1
ATOM 668 O O . HIS A 1 84 ? -19.438 -11.375 -2.514 1 98.5 84 HIS A O 1
ATOM 674 N N . GLY A 1 85 ? -20.516 -13.359 -2.342 1 97.88 85 GLY A N 1
ATOM 675 C CA . GLY A 1 85 ? -19.547 -14.086 -3.139 1 97.88 85 GLY A CA 1
ATOM 676 C C . GLY A 1 85 ? -19.984 -14.312 -4.57 1 97.88 85 GLY A C 1
ATOM 677 O O . GLY A 1 85 ? -21.188 -14.414 -4.844 1 97.88 85 GLY A O 1
ATOM 678 N N . SER A 1 86 ? -19.078 -14.336 -5.461 1 97.25 86 SER A N 1
ATOM 679 C CA . SER A 1 86 ? -19.359 -14.781 -6.824 1 97.25 86 SER A CA 1
ATOM 680 C C . SER A 1 86 ? -19.672 -16.266 -6.867 1 97.25 86 SER A C 1
ATOM 682 O O . SER A 1 86 ? -19.562 -16.969 -5.852 1 97.25 86 SER A O 1
ATOM 684 N N . ASP A 1 87 ? -19.984 -16.719 -8.031 1 94.06 87 ASP A N 1
ATOM 685 C CA . ASP A 1 87 ? -20.078 -18.156 -8.242 1 94.06 87 ASP A CA 1
ATOM 686 C C . ASP A 1 87 ? -18.703 -18.812 -8.094 1 94.06 87 ASP A C 1
ATOM 688 O O . ASP A 1 87 ? -17.688 -18.234 -8.453 1 94.06 87 ASP A O 1
ATOM 692 N N . ILE A 1 88 ? -18.75 -19.969 -7.555 1 91.44 88 ILE A N 1
ATOM 693 C CA . ILE A 1 88 ? -17.516 -20.719 -7.359 1 91.44 88 ILE A CA 1
ATOM 694 C C . ILE A 1 88 ? -17.062 -21.312 -8.688 1 91.44 88 ILE A C 1
ATOM 696 O O . ILE A 1 88 ? -17.844 -21.922 -9.406 1 91.44 88 ILE A O 1
ATOM 700 N N . LYS A 1 89 ? -15.867 -21.031 -9.047 1 83.38 89 LYS A N 1
ATOM 701 C CA . LYS A 1 89 ? -15.281 -21.578 -10.266 1 83.38 89 LYS A CA 1
ATOM 702 C C . LYS A 1 89 ? -13.828 -21.984 -10.039 1 83.38 89 LYS A C 1
ATOM 704 O O . LYS A 1 89 ? -12.969 -21.141 -9.781 1 83.38 89 LYS A O 1
ATOM 709 N N . GLU A 1 90 ? -13.484 -23.281 -10.141 1 80.94 90 GLU A N 1
ATOM 710 C CA . GLU A 1 90 ? -12.117 -23.781 -10.055 1 80.94 90 GLU A CA 1
ATOM 711 C C . GLU A 1 90 ? -11.445 -23.359 -8.758 1 80.94 90 GLU A C 1
ATOM 713 O O . GLU A 1 90 ? -10.328 -22.828 -8.773 1 80.94 90 GLU A O 1
ATOM 718 N N . GLY A 1 91 ? -12.188 -23.469 -7.684 1 90.25 91 GLY A N 1
ATOM 719 C CA . GLY A 1 91 ? -11.641 -23.188 -6.363 1 90.25 91 GLY A CA 1
ATOM 720 C C . GLY A 1 91 ? -11.523 -21.719 -6.055 1 90.25 91 GLY A C 1
ATOM 721 O O . GLY A 1 91 ? -10.773 -21.312 -5.16 1 90.25 91 GLY A O 1
ATOM 722 N N . LYS A 1 92 ? -12.258 -20.891 -6.852 1 93.5 92 LYS A N 1
ATOM 723 C CA . LYS A 1 92 ? -12.133 -19.438 -6.711 1 93.5 92 LYS A CA 1
ATOM 724 C C . LYS A 1 92 ? -13.469 -18.812 -6.355 1 93.5 92 LYS A C 1
ATOM 726 O O . LYS A 1 92 ? -14.508 -19.172 -6.91 1 93.5 92 LYS A O 1
ATOM 731 N N . ILE A 1 93 ? -13.484 -17.984 -5.43 1 97.06 93 ILE A N 1
ATOM 732 C CA . ILE A 1 93 ? -14.625 -17.141 -5.094 1 97.06 93 ILE A CA 1
ATOM 733 C C . ILE A 1 93 ? -14.164 -15.695 -4.934 1 97.06 93 ILE A C 1
ATOM 735 O O . ILE A 1 93 ? -13.148 -15.43 -4.297 1 97.06 93 ILE A O 1
ATOM 739 N N . GLU A 1 94 ? -14.828 -14.805 -5.531 1 97.88 94 GLU A N 1
ATOM 740 C CA . GLU A 1 94 ? -14.578 -13.383 -5.371 1 97.88 94 GLU A CA 1
ATOM 741 C C . GLU A 1 94 ? -15.547 -12.758 -4.367 1 97.88 94 GLU A C 1
ATOM 743 O O . GLU A 1 94 ? -16.688 -13.211 -4.238 1 97.88 94 GLU A O 1
ATOM 748 N N . LEU A 1 95 ? -15.102 -11.852 -3.641 1 98.56 95 LEU A N 1
ATOM 749 C CA . LEU A 1 95 ? -15.93 -11.07 -2.73 1 98.56 95 LEU A CA 1
ATOM 750 C C . LEU A 1 95 ? -16.312 -9.734 -3.355 1 98.56 95 LEU A C 1
ATOM 752 O O . LEU A 1 95 ? -15.453 -9 -3.842 1 98.56 95 LEU A O 1
ATOM 756 N N . ILE A 1 96 ? -17.594 -9.383 -3.297 1 98.69 96 ILE A N 1
ATOM 757 C CA . ILE A 1 96 ? -18.109 -8.18 -3.943 1 98.69 96 ILE A CA 1
ATOM 758 C C . ILE A 1 96 ? -18.859 -7.332 -2.926 1 98.69 96 ILE A C 1
ATOM 760 O O . ILE A 1 96 ? -19.656 -7.855 -2.141 1 98.69 96 ILE A O 1
ATOM 764 N N . ALA A 1 97 ? -18.672 -6.07 -2.926 1 98.81 97 ALA A N 1
ATOM 765 C CA . ALA A 1 97 ? -19.312 -5.152 -1.995 1 98.81 97 ALA A CA 1
ATOM 766 C C . ALA A 1 97 ? -20.797 -4.98 -2.338 1 98.81 97 ALA A C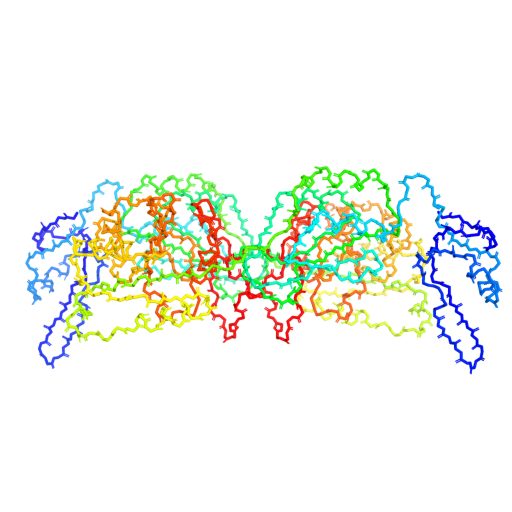 1
ATOM 768 O O . ALA A 1 97 ? -21.156 -4.809 -3.506 1 98.81 97 ALA A O 1
ATOM 769 N N . ASP A 1 98 ? -21.625 -4.973 -1.33 1 98.69 98 ASP A N 1
ATOM 770 C CA . ASP A 1 98 ? -23.062 -4.75 -1.526 1 98.69 98 ASP A CA 1
ATOM 771 C C . ASP A 1 98 ? -23.453 -3.336 -1.115 1 98.69 98 ASP A C 1
ATOM 773 O O . ASP A 1 98 ? -24.594 -2.916 -1.339 1 98.69 98 ASP A O 1
ATOM 777 N N . ILE A 1 99 ? -22.531 -2.598 -0.488 1 98.5 99 ILE A N 1
ATOM 778 C CA . ILE A 1 99 ? -22.797 -1.23 -0.05 1 98.5 99 ILE A CA 1
ATOM 779 C C . ILE A 1 99 ? -21.547 -0.375 -0.257 1 98.5 99 ILE A C 1
ATOM 781 O O . ILE A 1 99 ? -20.453 -0.903 -0.444 1 98.5 99 ILE A O 1
ATOM 785 N N . ASP A 1 100 ? -21.812 0.956 -0.264 1 98.31 100 ASP A N 1
ATOM 786 C CA . ASP A 1 100 ? -20.688 1.891 -0.153 1 98.31 100 ASP A CA 1
ATOM 787 C C . ASP A 1 100 ? -20.172 1.964 1.282 1 98.31 100 ASP A C 1
ATOM 789 O O . ASP A 1 100 ? -20.953 1.844 2.232 1 98.31 100 ASP A O 1
ATOM 793 N N . GLY A 1 101 ? -18.875 2.131 1.453 1 98.5 101 GLY A N 1
ATOM 794 C CA . GLY A 1 101 ? -18.312 2.291 2.783 1 98.5 101 GLY A CA 1
ATOM 795 C C . GLY A 1 101 ? -16.797 2.182 2.803 1 98.5 101 GLY A C 1
ATOM 796 O O . GLY A 1 101 ? -16.125 2.498 1.813 1 98.5 101 GLY A O 1
ATOM 797 N N . VAL A 1 102 ? -16.297 1.882 3.963 1 98.81 102 VAL A N 1
ATOM 798 C CA . VAL A 1 102 ? -14.852 1.711 4.141 1 98.81 102 VAL A CA 1
ATOM 799 C C . VAL A 1 102 ? -14.531 0.236 4.375 1 98.81 102 VAL A C 1
ATOM 801 O O . VAL A 1 102 ? -15.102 -0.397 5.266 1 98.81 102 VAL A O 1
ATOM 804 N N . LEU A 1 103 ? -13.609 -0.307 3.578 1 98.75 103 LEU A N 1
ATOM 805 C CA . LEU A 1 103 ? -13.203 -1.698 3.742 1 98.75 103 LEU A CA 1
ATOM 806 C C . LEU A 1 103 ? -12.266 -1.852 4.934 1 98.75 103 LEU A C 1
ATOM 808 O O . LEU A 1 103 ? -11.273 -1.127 5.047 1 98.75 103 LEU A O 1
ATOM 812 N N . LYS A 1 104 ? -12.633 -2.723 5.797 1 98.69 104 LYS A N 1
ATOM 813 C CA . LYS A 1 104 ? -11.773 -3.082 6.922 1 98.69 104 LYS A CA 1
ATOM 814 C C . LYS A 1 104 ? -11.227 -4.496 6.762 1 98.69 104 LYS A C 1
ATOM 816 O O . LYS A 1 104 ? -11.938 -5.402 6.332 1 98.69 104 LYS A O 1
ATOM 821 N N . ILE A 1 105 ? -9.992 -4.676 7.121 1 98.75 105 ILE A N 1
ATOM 822 C CA . ILE A 1 105 ? -9.328 -5.969 6.996 1 98.75 105 ILE A CA 1
ATOM 823 C C . ILE A 1 105 ? -8.664 -6.34 8.32 1 98.75 105 ILE A C 1
ATOM 825 O O . ILE A 1 105 ? -7.953 -5.527 8.914 1 98.75 105 ILE A O 1
ATOM 829 N N . ARG A 1 106 ? -8.945 -7.477 8.805 1 98.56 106 ARG A N 1
ATOM 830 C CA . ARG A 1 106 ? -8.148 -8.055 9.883 1 98.56 106 ARG A CA 1
ATOM 831 C C . ARG A 1 106 ? -6.824 -8.594 9.352 1 98.56 106 ARG A C 1
ATOM 833 O O . ARG A 1 106 ? -6.695 -9.789 9.086 1 98.56 106 ARG A O 1
ATOM 840 N N . ARG A 1 107 ? -5.848 -7.758 9.289 1 97.94 107 ARG A N 1
ATOM 841 C CA . ARG A 1 107 ? -4.598 -7.957 8.562 1 97.94 107 ARG A CA 1
ATOM 842 C C . ARG A 1 107 ? -3.836 -9.156 9.109 1 97.94 107 ARG A C 1
ATOM 844 O O . ARG A 1 107 ? -3.26 -9.938 8.336 1 97.94 107 ARG A O 1
ATOM 851 N N . GLU A 1 108 ? -3.762 -9.32 10.43 1 97.94 108 GLU A N 1
ATOM 852 C CA . GLU A 1 108 ? -3.053 -10.445 11.023 1 97.94 108 GLU A CA 1
ATOM 853 C C . GLU A 1 108 ? -3.695 -11.773 10.625 1 97.94 108 GLU A C 1
ATOM 855 O O . GLU A 1 108 ? -2.994 -12.75 10.336 1 97.94 108 GLU A O 1
ATOM 860 N N . ALA A 1 109 ? -5.023 -11.789 10.594 1 98.69 109 ALA A N 1
ATOM 861 C CA . ALA A 1 109 ? -5.746 -12.984 10.172 1 98.69 109 ALA A CA 1
ATOM 862 C C . ALA A 1 109 ? -5.496 -13.289 8.695 1 98.69 109 ALA A C 1
ATOM 864 O O . ALA A 1 109 ? -5.281 -14.438 8.32 1 98.69 109 ALA A O 1
ATOM 865 N N . LEU A 1 110 ? -5.551 -12.258 7.895 1 98.81 110 LEU A N 1
ATOM 866 C CA . LEU A 1 110 ? -5.281 -12.422 6.469 1 98.81 110 LEU A CA 1
ATOM 867 C C . LEU A 1 110 ? -3.9 -13.031 6.246 1 98.81 110 LEU A C 1
ATOM 869 O O . LEU A 1 110 ? -3.756 -13.984 5.484 1 98.81 110 LEU A O 1
ATOM 873 N N . LEU A 1 111 ? -2.92 -12.492 6.938 1 98.5 111 LEU A N 1
ATOM 874 C CA . LEU A 1 111 ? -1.551 -12.984 6.816 1 98.5 111 LEU A CA 1
ATOM 875 C C . LEU A 1 111 ? -1.444 -14.422 7.312 1 98.5 111 LEU A C 1
ATOM 877 O O . LEU A 1 111 ? -0.763 -15.242 6.699 1 98.5 111 LEU A O 1
ATOM 881 N N . ALA A 1 112 ? -2.068 -14.703 8.406 1 98.62 112 ALA A N 1
ATOM 882 C CA . ALA A 1 112 ? -2.016 -16.047 8.984 1 98.62 112 ALA A CA 1
ATOM 883 C C . ALA A 1 112 ? -2.555 -17.078 8.008 1 98.62 112 ALA A C 1
ATOM 885 O O . ALA A 1 112 ? -1.938 -18.141 7.805 1 98.62 112 ALA A O 1
ATOM 886 N N . VAL A 1 113 ? -3.658 -16.781 7.371 1 98.69 113 VAL A N 1
ATOM 887 C CA . VAL A 1 113 ? -4.262 -17.703 6.426 1 98.69 113 VAL A CA 1
ATOM 888 C C . VAL A 1 113 ? -3.357 -17.859 5.207 1 98.69 113 VAL A C 1
ATOM 890 O O . VAL A 1 113 ? -3.076 -18.984 4.777 1 98.69 113 VAL A O 1
ATOM 893 N N . ASN A 1 114 ? -2.854 -16.766 4.734 1 98.5 114 ASN A N 1
ATOM 894 C CA . ASN A 1 114 ? -2.008 -16.781 3.545 1 98.5 114 ASN A CA 1
ATOM 895 C C . ASN A 1 114 ? -0.667 -17.453 3.824 1 98.5 114 ASN A C 1
ATOM 897 O O . ASN A 1 114 ? 0.062 -17.812 2.895 1 98.5 114 ASN A O 1
ATOM 901 N N . SER A 1 115 ? -0.35 -17.672 5.07 1 98.12 115 SER A N 1
ATOM 902 C CA . SER A 1 115 ? 0.923 -18.281 5.441 1 98.12 115 SER A CA 1
ATOM 903 C C . SER A 1 115 ? 0.806 -19.797 5.523 1 98.12 115 SER A C 1
ATOM 905 O O . SER A 1 115 ? 1.806 -20.5 5.711 1 98.12 115 SER A O 1
ATOM 907 N N . LEU A 1 116 ? -0.373 -20.375 5.324 1 97.06 116 LEU A N 1
ATOM 908 C CA . LEU A 1 116 ? -0.589 -21.812 5.477 1 97.06 116 LEU A CA 1
ATOM 909 C C . LEU A 1 116 ? -0.188 -22.547 4.207 1 97.06 116 LEU A C 1
ATOM 911 O O . LEU A 1 116 ? 0.071 -23.75 4.242 1 97.06 116 LEU A O 1
ATOM 915 N N . GLY A 1 117 ? -0.215 -21.859 3.113 1 94.25 117 GLY A N 1
ATOM 916 C CA . GLY A 1 117 ? 0.097 -22.516 1.854 1 94.25 117 GLY A CA 1
ATOM 917 C C . GLY A 1 117 ? -1.09 -23.25 1.247 1 94.25 117 GLY A C 1
ATOM 918 O O . GLY A 1 117 ? -2.086 -23.5 1.93 1 94.25 117 GLY A O 1
ATOM 919 N N . GLU A 1 118 ? -1.068 -23.391 -0.107 1 93.5 118 GLU A N 1
ATOM 920 C CA . GLU A 1 118 ? -2.021 -24.141 -0.915 1 93.5 118 GLU A CA 1
ATOM 921 C C . GLU A 1 118 ? -3.348 -23.391 -1.046 1 93.5 118 GLU A C 1
ATOM 923 O O . GLU A 1 118 ? -4.281 -23.891 -1.681 1 93.5 118 GLU A O 1
ATOM 928 N N . MET A 1 119 ? -3.463 -22.312 -0.384 1 96.81 119 MET A N 1
ATOM 929 C CA . MET A 1 119 ? -4.602 -21.406 -0.508 1 96.81 119 MET A CA 1
ATOM 930 C C . MET A 1 119 ? -4.148 -19.953 -0.494 1 96.81 119 MET A C 1
ATOM 932 O O . MET A 1 119 ? -3.033 -19.656 -0.065 1 96.81 119 MET A O 1
ATOM 936 N N . MET A 1 120 ? -5.039 -19.141 -0.98 1 97.5 120 MET A N 1
ATOM 937 C CA . MET A 1 120 ? -4.621 -17.734 -0.984 1 97.5 120 MET A CA 1
ATOM 938 C C . MET A 1 120 ? -5.832 -16.812 -0.998 1 97.5 120 MET A C 1
ATOM 940 O O . MET A 1 120 ? -6.898 -17.172 -1.5 1 97.5 120 MET A O 1
ATOM 944 N N . ILE A 1 121 ? -5.695 -15.711 -0.372 1 98.69 121 ILE A N 1
ATOM 945 C CA . ILE A 1 121 ? -6.625 -14.586 -0.391 1 98.69 121 ILE A CA 1
ATOM 946 C C . ILE A 1 121 ? -5.898 -13.32 -0.851 1 98.69 121 ILE A C 1
ATOM 948 O O . ILE A 1 121 ? -4.906 -12.914 -0.245 1 98.69 121 ILE A O 1
ATOM 952 N N . ALA A 1 122 ? -6.297 -12.742 -1.897 1 98.75 122 ALA A N 1
ATOM 953 C CA . ALA A 1 122 ? -5.816 -11.453 -2.375 1 98.75 122 ALA A CA 1
ATOM 954 C C . ALA A 1 122 ? -6.914 -10.391 -2.285 1 98.75 122 ALA A C 1
ATOM 956 O O . ALA A 1 122 ? -8.055 -10.633 -2.699 1 98.75 122 ALA A O 1
ATOM 957 N N . SER A 1 123 ? -6.566 -9.227 -1.775 1 98.75 123 SER A N 1
ATOM 958 C CA . SER A 1 123 ? -7.609 -8.227 -1.562 1 98.75 123 SER A CA 1
ATOM 959 C C . SER A 1 123 ? -7.133 -6.836 -1.961 1 98.75 123 SER A C 1
ATOM 961 O O . SER A 1 123 ? -5.945 -6.637 -2.227 1 98.75 123 SER A O 1
ATOM 963 N N . ARG A 1 124 ? -8.078 -5.938 -1.979 1 97.62 124 ARG A N 1
ATOM 964 C CA . ARG A 1 124 ? -7.781 -4.508 -1.952 1 97.62 124 ARG A CA 1
ATOM 965 C C . ARG A 1 124 ? -7.184 -4.098 -0.611 1 97.62 124 ARG A C 1
ATOM 967 O O . ARG A 1 124 ? -7.113 -4.906 0.315 1 97.62 124 ARG A O 1
ATOM 974 N N . HIS A 1 125 ? -6.758 -2.838 -0.629 1 98.19 125 HIS A N 1
ATOM 975 C CA . HIS A 1 125 ? -6.254 -2.307 0.631 1 98.19 125 HIS A CA 1
ATOM 976 C C . HIS A 1 125 ? -7.395 -1.961 1.582 1 98.19 125 HIS A C 1
ATOM 978 O O . HIS A 1 125 ? -8.43 -1.443 1.155 1 98.19 125 HIS A O 1
ATOM 984 N N . GLY A 1 126 ? -7.156 -2.24 2.82 1 98.06 126 GLY A N 1
ATOM 985 C CA . GLY A 1 126 ? -8.094 -1.835 3.857 1 98.06 126 GLY A CA 1
ATOM 986 C C . GLY A 1 126 ? -8.008 -0.357 4.188 1 98.06 126 GLY A C 1
ATOM 987 O O . GLY A 1 126 ? -7.066 0.324 3.785 1 98.06 126 GLY A O 1
ATOM 988 N N . ASP A 1 127 ? -9.07 0.147 4.809 1 98.06 127 ASP A N 1
ATOM 989 C CA . ASP A 1 127 ? -9.188 1.522 5.285 1 98.06 127 ASP A CA 1
ATOM 990 C C . ASP A 1 127 ? -9.414 2.486 4.121 1 98.06 127 ASP A C 1
ATOM 992 O O . ASP A 1 127 ? -9.203 3.693 4.258 1 98.06 127 ASP A O 1
ATOM 996 N N . PHE A 1 128 ? -9.812 1.963 2.996 1 98.06 128 PHE A N 1
ATOM 997 C CA . PHE A 1 128 ? -10.109 2.777 1.824 1 98.06 128 PHE A CA 1
ATOM 998 C C . PHE A 1 128 ? -11.57 2.619 1.413 1 98.06 128 PHE A C 1
ATOM 1000 O O . PHE A 1 128 ? -12.211 1.618 1.744 1 98.06 128 PHE A O 1
ATOM 1007 N N . PRO A 1 129 ? -12.102 3.615 0.765 1 97.94 129 PRO A N 1
ATOM 1008 C CA . PRO A 1 129 ? -13.508 3.561 0.344 1 97.94 129 PRO A CA 1
ATOM 1009 C C . PRO A 1 129 ? -13.75 2.521 -0.747 1 97.94 129 PRO A C 1
ATOM 1011 O O . PRO A 1 129 ? -12.906 2.326 -1.621 1 97.94 129 PRO A O 1
ATOM 1014 N N . VAL A 1 130 ? -14.875 1.836 -0.622 1 98.12 130 VAL A N 1
ATOM 1015 C CA . VAL A 1 130 ? -15.375 0.941 -1.659 1 98.12 130 VAL A CA 1
ATOM 1016 C C . VAL A 1 130 ? -16.812 1.322 -2.021 1 98.12 130 VAL A C 1
ATOM 1018 O O . VAL A 1 130 ? -17.5 1.982 -1.24 1 98.12 130 VAL A O 1
ATOM 1021 N N . LYS A 1 131 ? -17.172 1.005 -3.18 1 97.81 131 LYS A N 1
ATOM 1022 C CA . LYS A 1 131 ? -18.531 1.218 -3.664 1 97.81 131 LYS A CA 1
ATOM 1023 C C . LYS A 1 131 ? -19.25 -0.11 -3.895 1 97.81 131 LYS A C 1
ATOM 1025 O O . LYS A 1 131 ? -18.609 -1.135 -4.129 1 97.81 131 LYS A O 1
ATOM 1030 N N . LYS A 1 132 ? -20.578 -0.027 -3.836 1 98.31 132 LYS A N 1
ATOM 1031 C CA . LYS A 1 132 ? -21.359 -1.197 -4.207 1 98.31 132 LYS A CA 1
ATOM 1032 C C . LYS A 1 132 ? -20.953 -1.728 -5.578 1 98.31 132 LYS A C 1
ATOM 1034 O O . LYS A 1 132 ? -20.812 -0.96 -6.535 1 98.31 132 LYS A O 1
ATOM 1039 N N . GLY A 1 133 ? -20.641 -3.041 -5.629 1 98.25 133 GLY A N 1
ATOM 1040 C CA . GLY A 1 133 ? -20.266 -3.674 -6.879 1 98.25 133 GLY A CA 1
ATOM 1041 C C . GLY A 1 133 ? -18.766 -3.883 -7.008 1 98.25 133 GLY A C 1
ATOM 1042 O O . GLY A 1 133 ? -18.312 -4.66 -7.852 1 98.25 133 GLY A O 1
ATOM 1043 N N . ASP A 1 134 ? -18.047 -3.213 -6.176 1 98.12 134 ASP A N 1
ATOM 1044 C CA . ASP A 1 134 ? -16.594 -3.344 -6.238 1 98.12 134 ASP A CA 1
ATOM 1045 C C . ASP A 1 134 ? -16.156 -4.754 -5.855 1 98.12 134 ASP A C 1
ATOM 1047 O O . ASP A 1 134 ? -16.688 -5.352 -4.926 1 98.12 134 ASP A O 1
ATOM 1051 N N . LYS A 1 135 ? -15.148 -5.309 -6.547 1 98.19 135 LYS A N 1
ATOM 1052 C CA . LYS A 1 135 ? -14.453 -6.52 -6.109 1 98.19 135 LYS A CA 1
ATOM 1053 C C . LYS A 1 135 ? -13.539 -6.234 -4.922 1 98.19 135 LYS A C 1
ATOM 1055 O O . LYS A 1 135 ? -12.656 -5.379 -5.004 1 98.19 135 LYS A O 1
ATOM 1060 N N . LEU A 1 136 ? -13.742 -6.898 -3.828 1 98.69 136 LEU A N 1
ATOM 1061 C CA . LEU A 1 136 ? -13.016 -6.645 -2.59 1 98.69 136 LEU A CA 1
ATOM 1062 C C . LEU A 1 136 ? -11.812 -7.574 -2.467 1 98.69 136 LEU A C 1
ATOM 1064 O O . LEU A 1 136 ? -10.734 -7.152 -2.031 1 98.69 136 LEU A O 1
ATOM 1068 N N . ALA A 1 137 ? -12.008 -8.82 -2.84 1 98.69 137 ALA A N 1
ATOM 1069 C CA . ALA A 1 137 ? -10.992 -9.852 -2.674 1 98.69 137 ALA A CA 1
ATOM 1070 C C . ALA A 1 137 ? -11.266 -11.047 -3.582 1 98.69 137 ALA A C 1
ATOM 1072 O O . ALA A 1 137 ? -12.367 -11.188 -4.113 1 98.69 137 ALA A O 1
ATOM 1073 N N . GLY A 1 138 ? -10.281 -11.789 -3.807 1 98 138 GLY A N 1
ATOM 1074 C CA . GLY A 1 138 ? -10.367 -13.094 -4.438 1 98 138 GLY A CA 1
ATOM 1075 C C . GLY A 1 138 ? -9.703 -14.195 -3.633 1 98 138 GLY A C 1
ATOM 1076 O O . GLY A 1 138 ? -8.633 -13.984 -3.053 1 98 138 GLY A O 1
ATOM 1077 N N . THR A 1 139 ? -10.375 -15.297 -3.582 1 97.62 139 THR A N 1
ATOM 1078 C CA . THR A 1 139 ? -9.836 -16.469 -2.893 1 97.62 139 THR A CA 1
ATOM 1079 C C . THR A 1 139 ? -9.609 -17.609 -3.871 1 97.62 139 THR A C 1
ATOM 1081 O O . THR A 1 139 ? -10.273 -17.688 -4.906 1 97.62 139 THR A O 1
ATOM 1084 N N . ARG A 1 140 ? -8.656 -18.422 -3.502 1 94.94 140 ARG A N 1
ATOM 1085 C CA . ARG A 1 140 ? -8.406 -19.578 -4.367 1 94.94 140 ARG A CA 1
ATOM 1086 C C . ARG A 1 140 ? -7.762 -20.719 -3.59 1 94.94 140 ARG A C 1
ATOM 1088 O O . ARG A 1 140 ? -6.879 -20.484 -2.76 1 94.94 140 ARG A O 1
ATOM 1095 N N . ILE A 1 141 ? -8.258 -21.875 -3.807 1 93.56 141 ILE A N 1
ATOM 1096 C CA . ILE A 1 141 ? -7.547 -23.094 -3.447 1 93.56 141 ILE A CA 1
ATOM 1097 C C . ILE A 1 141 ? -6.613 -23.516 -4.586 1 93.56 141 ILE A C 1
ATOM 1099 O O . ILE A 1 141 ? -7.051 -23.656 -5.73 1 93.56 141 ILE A O 1
ATOM 1103 N N . ILE A 1 142 ? -5.402 -23.672 -4.285 1 88.19 142 ILE A N 1
ATOM 1104 C CA . ILE A 1 142 ? -4.387 -23.844 -5.316 1 88.19 142 ILE A CA 1
ATOM 1105 C C . ILE A 1 142 ? -4.477 -25.25 -5.898 1 88.19 142 ILE A C 1
ATOM 1107 O O . ILE A 1 142 ? -4.566 -25.422 -7.113 1 88.19 142 ILE A O 1
ATOM 1111 N N . PRO A 1 143 ? -4.512 -26.281 -5.043 1 85.62 143 PRO A N 1
ATOM 1112 C CA . PRO A 1 143 ? -4.625 -27.641 -5.605 1 85.62 143 PRO A CA 1
ATOM 1113 C C . PRO A 1 143 ? -6.07 -28.031 -5.895 1 85.62 143 PRO A C 1
ATOM 1115 O O . PRO A 1 143 ? -7 -27.375 -5.426 1 85.62 143 PRO A O 1
ATOM 1118 N N . LEU A 1 144 ? -6.184 -29.031 -6.629 1 81.56 144 LEU A N 1
ATOM 1119 C CA . LEU A 1 144 ? -7.508 -29.547 -6.957 1 81.56 144 LEU A CA 1
ATOM 1120 C C . LEU A 1 144 ? -8.203 -30.094 -5.711 1 81.56 144 LEU A C 1
ATOM 1122 O O . LEU A 1 144 ? -9.43 -30.062 -5.617 1 81.56 144 LEU A O 1
ATOM 1126 N N . VAL A 1 145 ? -7.383 -30.672 -4.863 1 85.75 145 VAL A N 1
ATOM 1127 C CA . VAL A 1 145 ? -7.891 -31.188 -3.598 1 85.75 145 VAL A CA 1
ATOM 1128 C C . VAL A 1 145 ? -7.047 -30.656 -2.443 1 85.75 145 VAL A C 1
ATOM 1130 O O . VAL A 1 145 ? -5.863 -30.359 -2.617 1 85.75 145 VAL A O 1
ATOM 1133 N N . ILE A 1 146 ? -7.668 -30.5 -1.271 1 90.56 146 ILE A N 1
ATOM 1134 C CA . ILE A 1 146 ? -6.969 -29.984 -0.101 1 90.56 146 ILE A CA 1
ATOM 1135 C C . ILE A 1 146 ? -7.434 -30.719 1.151 1 90.56 146 ILE A C 1
ATOM 1137 O O . ILE A 1 146 ? -8.609 -31.078 1.268 1 90.56 146 ILE A O 1
ATOM 1141 N N . GLU A 1 147 ? -6.535 -30.938 2.016 1 93.56 147 GLU A N 1
ATOM 1142 C CA . GLU A 1 147 ? -6.863 -31.625 3.256 1 93.56 147 GLU A CA 1
ATOM 1143 C C . GLU A 1 147 ? -7.855 -30.828 4.094 1 93.56 147 GLU A C 1
ATOM 1145 O O . GLU A 1 147 ? -7.676 -29.625 4.301 1 93.56 147 GLU A O 1
ATOM 1150 N N . LYS A 1 148 ? -8.836 -31.516 4.594 1 95 148 LYS A N 1
ATOM 1151 C CA . LYS A 1 148 ? -9.828 -30.891 5.465 1 95 148 LYS A CA 1
ATOM 1152 C C . LYS A 1 148 ? -9.164 -30.266 6.684 1 95 148 LYS A C 1
ATOM 1154 O O . LYS A 1 148 ? -9.555 -29.188 7.129 1 95 148 LYS A O 1
ATOM 1159 N N . GLU A 1 149 ? -8.18 -30.906 7.219 1 96.19 149 GLU A N 1
ATOM 1160 C CA . GLU A 1 149 ? -7.473 -30.422 8.398 1 96.19 149 GLU A CA 1
ATOM 1161 C C . GLU A 1 149 ? -6.809 -29.062 8.125 1 96.19 149 GLU A C 1
ATOM 1163 O O . GLU A 1 149 ? -6.746 -28.203 9.008 1 96.19 149 GLU A O 1
ATOM 1168 N N . LYS A 1 150 ? -6.316 -28.922 6.941 1 96.44 150 LYS A N 1
ATOM 1169 C CA . LYS A 1 150 ? -5.699 -27.641 6.566 1 96.44 150 LYS A CA 1
ATOM 1170 C C . LYS A 1 150 ? -6.727 -26.516 6.535 1 96.44 150 LYS A C 1
ATOM 1172 O O . LYS A 1 150 ? -6.445 -25.406 6.969 1 96.44 150 LYS A O 1
ATOM 1177 N N . MET A 1 151 ? -7.879 -26.844 6.082 1 97.12 151 MET A N 1
ATOM 1178 C CA . MET A 1 151 ? -8.945 -25.859 6.051 1 97.12 151 MET A CA 1
ATOM 1179 C C . MET A 1 151 ? -9.422 -25.531 7.461 1 97.12 151 MET A C 1
ATOM 1181 O O . MET A 1 151 ? -9.766 -24.375 7.754 1 97.12 151 MET A O 1
ATOM 1185 N N . ASN A 1 152 ? -9.445 -26.562 8.281 1 97.5 152 ASN A N 1
ATOM 1186 C CA . ASN A 1 152 ? -9.766 -26.312 9.688 1 97.5 152 ASN A CA 1
ATOM 1187 C C . ASN A 1 152 ? -8.75 -25.391 10.344 1 97.5 152 ASN A C 1
ATOM 1189 O O . ASN A 1 152 ? -9.125 -24.484 11.102 1 97.5 152 ASN A O 1
ATOM 1193 N N . ARG A 1 153 ? -7.539 -25.641 10.023 1 98.12 153 ARG A N 1
ATOM 1194 C CA . ARG A 1 153 ? -6.48 -24.781 10.547 1 98.12 153 ARG A CA 1
ATOM 1195 C C . ARG A 1 153 ? -6.641 -23.344 10.062 1 98.12 153 ARG A C 1
ATOM 1197 O O . ARG A 1 153 ? -6.43 -22.406 10.82 1 98.12 153 ARG A O 1
ATOM 1204 N N . ALA A 1 154 ? -6.996 -23.172 8.82 1 98.5 154 ALA A N 1
ATOM 1205 C CA . ALA A 1 154 ? -7.242 -21.844 8.273 1 98.5 154 ALA A CA 1
ATOM 1206 C C . ALA A 1 154 ? -8.336 -21.125 9.055 1 98.5 154 ALA A C 1
ATOM 1208 O O . ALA A 1 154 ? -8.188 -19.938 9.391 1 98.5 154 ALA A O 1
ATOM 1209 N N . ALA A 1 155 ? -9.383 -21.812 9.328 1 98.19 155 ALA A N 1
ATOM 1210 C CA . ALA A 1 155 ? -10.477 -21.234 10.102 1 98.19 155 ALA A CA 1
ATOM 1211 C C . ALA A 1 155 ? -10.016 -20.859 11.516 1 98.19 155 ALA A C 1
ATOM 1213 O O . ALA A 1 155 ? -10.391 -19.812 12.039 1 98.19 155 ALA A O 1
ATOM 1214 N N . GLU A 1 156 ? -9.203 -21.719 12.039 1 98.38 156 GLU A N 1
ATOM 1215 C CA . GLU A 1 156 ? -8.711 -21.516 13.398 1 98.38 156 GLU A CA 1
ATOM 1216 C C . GLU A 1 156 ? -7.828 -20.266 13.477 1 98.38 156 GLU A C 1
ATOM 1218 O O . GLU A 1 156 ? -8.031 -19.422 14.344 1 98.38 156 GLU A O 1
ATOM 1223 N N . VAL A 1 157 ? -6.953 -20.141 12.555 1 98.44 157 VAL A N 1
ATOM 1224 C CA . VAL A 1 157 ? -5.996 -19.031 12.633 1 98.44 157 VAL A CA 1
ATOM 1225 C C . VAL A 1 157 ? -6.691 -17.719 12.258 1 98.44 157 VAL A C 1
ATOM 1227 O O . VAL A 1 157 ? -6.277 -16.656 12.703 1 98.44 157 VAL A O 1
ATOM 1230 N N . ALA A 1 158 ? -7.691 -17.766 11.445 1 98.19 158 ALA A N 1
ATOM 1231 C CA . ALA A 1 158 ? -8.438 -16.562 11.062 1 98.19 158 ALA A CA 1
ATOM 1232 C C . ALA A 1 158 ? -9.227 -16 12.242 1 98.19 158 ALA A C 1
ATOM 1234 O O . ALA A 1 158 ? -9.43 -14.797 12.344 1 98.19 158 ALA A O 1
ATOM 1235 N N . GLY A 1 159 ? -9.727 -16.891 13.102 1 96.94 159 GLY A N 1
ATOM 1236 C CA . GLY A 1 159 ? -10.562 -16.484 14.219 1 96.94 159 GLY A CA 1
ATOM 1237 C C . GLY A 1 159 ? -12.047 -16.531 13.906 1 96.94 159 GLY A C 1
ATOM 1238 O O . GLY A 1 159 ? -12.445 -17.031 12.852 1 96.94 159 GLY A O 1
ATOM 1239 N N . THR A 1 160 ? -12.859 -16.031 14.781 1 94.81 160 THR A N 1
ATOM 1240 C CA . THR A 1 160 ? -14.305 -16.188 14.711 1 94.81 160 THR A CA 1
ATOM 1241 C C . THR A 1 160 ? -14.93 -15.055 13.906 1 94.81 160 THR A C 1
ATOM 1243 O O . THR A 1 160 ? -16.062 -15.172 13.43 1 94.81 160 THR A O 1
ATOM 1246 N N . GLU A 1 161 ? -14.219 -14.023 13.758 1 97.25 161 GLU A N 1
ATOM 1247 C CA . GLU A 1 161 ? -14.734 -12.891 12.992 1 97.25 161 GLU A CA 1
ATOM 1248 C C . GLU A 1 161 ? -14.258 -12.938 11.539 1 97.25 161 GLU A C 1
ATOM 1250 O O . GLU A 1 161 ? -13.148 -13.398 11.266 1 97.25 161 GLU A O 1
ATOM 1255 N N . PRO A 1 162 ? -15.039 -12.484 10.664 1 98.5 162 PRO A N 1
ATOM 1256 C CA . PRO A 1 162 ? -14.609 -12.461 9.266 1 98.5 162 PRO A CA 1
ATOM 1257 C C . PRO A 1 162 ? -13.391 -11.562 9.039 1 98.5 162 PRO A C 1
ATOM 1259 O O . PRO A 1 162 ? -13.219 -10.562 9.742 1 98.5 162 PRO A O 1
ATOM 1262 N N . ILE A 1 163 ? -12.609 -11.906 8.102 1 98.81 163 ILE A N 1
ATOM 1263 C CA . ILE A 1 163 ? -11.398 -11.164 7.766 1 98.81 163 ILE A CA 1
ATOM 1264 C C . ILE A 1 163 ? -11.773 -9.789 7.215 1 98.81 163 ILE A C 1
ATOM 1266 O O . ILE A 1 163 ? -11.094 -8.797 7.484 1 98.81 163 ILE A O 1
ATOM 1270 N N . PHE A 1 164 ? -12.898 -9.766 6.449 1 98.88 164 PHE A N 1
ATOM 1271 C CA . PHE A 1 164 ? -13.281 -8.523 5.789 1 98.88 164 PHE A CA 1
ATOM 1272 C C . PHE A 1 164 ? -14.609 -8.008 6.328 1 98.88 164 PHE A C 1
ATOM 1274 O O . PHE A 1 164 ? -15.523 -8.797 6.602 1 98.88 164 PHE A O 1
ATOM 1281 N N . SER A 1 165 ? -14.758 -6.738 6.441 1 98.56 165 SER A N 1
ATOM 1282 C CA . SER A 1 165 ? -16.016 -6.051 6.73 1 98.56 165 SER A CA 1
ATOM 1283 C C . SER A 1 165 ? -16.062 -4.688 6.051 1 98.56 165 SER A C 1
ATOM 1285 O O . SER A 1 165 ? -15.031 -4.16 5.629 1 98.56 165 SER A O 1
ATOM 1287 N N . ILE A 1 166 ? -17.25 -4.207 5.832 1 98.75 166 ILE A N 1
ATOM 1288 C CA . ILE A 1 166 ? -17.438 -2.863 5.301 1 98.75 166 ILE A CA 1
ATOM 1289 C C . ILE A 1 166 ? -18.172 -2.002 6.328 1 98.75 166 ILE A C 1
ATOM 1291 O O . ILE A 1 166 ? -19.266 -2.346 6.773 1 98.75 166 ILE A O 1
ATOM 1295 N N . LEU A 1 167 ? -17.531 -0.883 6.734 1 98.62 167 LEU A N 1
ATOM 1296 C CA . LEU A 1 167 ? -18.203 0.1 7.582 1 98.62 167 LEU A CA 1
ATOM 1297 C C . LEU A 1 167 ? -19.016 1.082 6.742 1 98.62 167 LEU A C 1
ATOM 1299 O O . LEU A 1 167 ? -18.453 1.816 5.926 1 98.62 167 LEU A O 1
ATOM 1303 N N . PRO A 1 168 ? -20.312 1.069 6.918 1 98.44 168 PRO A N 1
ATOM 1304 C CA . PRO A 1 168 ? -21.125 2.018 6.145 1 98.44 168 PRO A CA 1
ATOM 1305 C C . PRO A 1 168 ? -20.906 3.465 6.578 1 98.44 168 PRO A C 1
ATOM 1307 O O . PRO A 1 168 ? -20.562 3.721 7.738 1 98.44 168 PRO A O 1
ATOM 1310 N N . TYR A 1 169 ? -21.109 4.379 5.668 1 98.44 169 TYR A N 1
ATOM 1311 C CA . TYR A 1 169 ? -21.078 5.793 6.012 1 98.44 169 TYR A CA 1
ATOM 1312 C C . TYR A 1 169 ? -22.297 6.18 6.855 1 98.44 169 TYR A C 1
ATOM 1314 O O . TYR A 1 169 ? -23.375 5.625 6.68 1 98.44 169 TYR A O 1
ATOM 1322 N N . LYS A 1 170 ? -22.031 7.082 7.707 1 97.94 170 LYS A N 1
ATOM 1323 C CA . LYS A 1 170 ? -23.109 7.656 8.5 1 97.94 170 LYS A CA 1
ATOM 1324 C C . LYS A 1 170 ? -23.438 9.078 8.039 1 97.94 170 LYS A C 1
ATOM 1326 O O . LYS A 1 170 ? -22.562 9.781 7.527 1 97.94 170 LYS A O 1
ATOM 1331 N N . LYS A 1 171 ? -24.672 9.445 8.211 1 97.88 171 LYS A N 1
ATOM 1332 C CA . LYS A 1 171 ? -25 10.844 7.957 1 97.88 171 LYS A CA 1
ATOM 1333 C C . LYS A 1 171 ? -24.375 11.758 9.008 1 97.88 171 LYS A C 1
ATOM 1335 O O . LYS A 1 171 ? -24.594 11.57 10.203 1 97.88 171 LYS A O 1
ATOM 1340 N N . LYS A 1 172 ? -23.641 12.727 8.531 1 98.06 172 LYS A N 1
ATOM 1341 C CA . LYS A 1 172 ? -22.875 13.562 9.469 1 98.06 172 LYS A CA 1
ATOM 1342 C C . LYS A 1 172 ? -23.25 15.031 9.312 1 98.06 172 LYS A C 1
ATOM 1344 O O . LYS A 1 172 ? -23.375 15.539 8.195 1 98.06 172 LYS A O 1
ATOM 1349 N N . LYS A 1 173 ? -23.469 15.664 10.438 1 98.62 173 LYS A N 1
ATOM 1350 C CA . LYS A 1 173 ? -23.531 17.125 10.523 1 98.62 173 LYS A CA 1
ATOM 1351 C C . LYS A 1 173 ? -22.141 17.703 10.766 1 98.62 173 LYS A C 1
ATOM 1353 O O . LYS A 1 173 ? -21.453 17.328 11.727 1 98.62 173 LYS A O 1
ATOM 1358 N N . VAL A 1 174 ? -21.781 18.656 9.891 1 98.56 174 VAL A N 1
ATOM 1359 C CA . VAL A 1 174 ? -20.406 19.156 9.961 1 98.56 174 VAL A CA 1
ATOM 1360 C C . VAL A 1 174 ? -20.422 20.672 10.227 1 98.56 174 VAL A C 1
ATOM 1362 O O . VAL A 1 174 ? -21.141 21.422 9.57 1 98.56 174 VAL A O 1
ATOM 1365 N N . GLY A 1 175 ? -19.672 21.125 11.234 1 98.5 175 GLY A N 1
ATOM 1366 C CA . GLY A 1 175 ? -19.375 22.531 11.445 1 98.5 175 GLY A CA 1
ATOM 1367 C C . GLY A 1 175 ? -18.016 22.938 10.906 1 98.5 175 GLY A C 1
ATOM 1368 O O . GLY A 1 175 ? -17.047 22.203 11.039 1 98.5 175 GLY A O 1
ATOM 1369 N N . ILE A 1 176 ? -17.984 24.125 10.281 1 97.62 176 ILE A N 1
ATOM 1370 C CA . ILE A 1 176 ? -16.734 24.625 9.711 1 97.62 176 ILE A CA 1
ATOM 1371 C C . ILE A 1 176 ? -16.312 25.906 10.422 1 97.62 176 ILE A C 1
ATOM 1373 O O . ILE A 1 176 ? -17.109 26.844 10.539 1 97.62 176 ILE A O 1
ATOM 1377 N N . VAL A 1 177 ? -15.102 25.891 10.938 1 96 177 VAL A N 1
ATOM 1378 C CA . VAL A 1 177 ? -14.508 27.078 11.539 1 96 177 VAL A CA 1
ATOM 1379 C C . VAL A 1 177 ? -13.328 27.547 10.695 1 96 177 VAL A C 1
ATOM 1381 O O . VAL A 1 177 ? -12.281 26.891 10.656 1 96 177 VAL A O 1
ATOM 1384 N N . THR A 1 178 ? -13.492 28.672 10.023 1 91.25 178 THR A N 1
ATOM 1385 C CA . THR A 1 178 ? -12.445 29.219 9.18 1 91.25 178 THR A CA 1
ATOM 1386 C C . THR A 1 178 ? -11.719 30.359 9.891 1 91.25 178 THR A C 1
ATOM 1388 O O . THR A 1 178 ? -12.289 31.422 10.109 1 91.25 178 THR A O 1
ATOM 1391 N N . THR A 1 179 ? -10.492 30.094 10.156 1 86.31 179 THR A N 1
ATOM 1392 C CA . THR A 1 179 ? -9.711 31.062 10.938 1 86.31 179 THR A CA 1
ATOM 1393 C C . THR A 1 179 ? -8.891 31.969 10.023 1 86.31 179 THR A C 1
ATOM 1395 O O . THR A 1 179 ? -8.812 31.719 8.812 1 86.31 179 THR A O 1
ATOM 1398 N N . GLY A 1 180 ? -8.375 33.031 10.641 1 77.69 180 GLY A N 1
ATOM 1399 C CA . GLY A 1 180 ? -7.598 34.031 9.914 1 77.69 180 GLY A CA 1
ATOM 1400 C C . GLY A 1 180 ? -8.258 35.406 9.891 1 77.69 180 GLY A C 1
ATOM 1401 O O . GLY A 1 180 ? -9.391 35.531 9.43 1 77.69 180 GLY A O 1
ATOM 1402 N N . SER A 1 181 ? -7.504 36.312 10.289 1 68.5 181 SER A N 1
ATOM 1403 C CA . SER A 1 181 ? -8.016 37.688 10.359 1 68.5 181 SER A CA 1
ATOM 1404 C C . SER A 1 181 ? -8.32 38.219 8.969 1 68.5 181 SER A C 1
ATOM 1406 O O . SER A 1 181 ? -9.281 38.969 8.789 1 68.5 181 SER A O 1
ATOM 1408 N N . GLU A 1 182 ? -7.488 37.781 8.023 1 68.38 182 GLU A N 1
ATOM 1409 C CA . GLU A 1 182 ? -7.688 38.25 6.66 1 68.38 182 GLU A CA 1
ATOM 1410 C C . GLU A 1 182 ? -9 37.75 6.078 1 68.38 182 GLU A C 1
ATOM 1412 O O . GLU A 1 182 ? -9.664 38.438 5.312 1 68.38 182 GLU A O 1
ATOM 1417 N N . VAL A 1 183 ? -9.344 36.656 6.438 1 69.75 183 VAL A N 1
ATOM 1418 C CA . VAL A 1 183 ? -10.594 36.062 5.973 1 69.75 183 VAL A CA 1
ATOM 1419 C C . VAL A 1 183 ? -11.773 36.688 6.719 1 69.75 183 VAL A C 1
ATOM 1421 O O . VAL A 1 183 ? -12.789 37.031 6.113 1 69.75 183 VAL A O 1
ATOM 1424 N N . GLN A 1 184 ? -11.609 36.906 8.016 1 71.44 184 GLN A N 1
ATOM 1425 C CA . GLN A 1 184 ? -12.664 37.5 8.836 1 71.44 184 GLN A CA 1
ATOM 1426 C C . GLN A 1 184 ? -13.023 38.906 8.352 1 71.44 184 GLN A C 1
ATOM 1428 O O . GLN A 1 184 ? -14.203 39.25 8.273 1 71.44 184 GLN A O 1
ATOM 1433 N N . LYS A 1 185 ? -11.93 39.594 7.957 1 72.69 185 LYS A N 1
ATOM 1434 C CA . LYS A 1 185 ? -12.117 40.969 7.547 1 72.69 185 LYS A CA 1
ATOM 1435 C C . LYS A 1 185 ? -12.516 41.062 6.078 1 72.69 185 LYS A C 1
ATOM 1437 O O . LYS A 1 185 ? -12.781 42.156 5.566 1 72.69 185 LYS A O 1
ATOM 1442 N N . GLY A 1 186 ? -12.539 39.938 5.371 1 71.62 186 GLY A N 1
ATOM 1443 C CA . GLY A 1 186 ? -12.945 39.906 3.975 1 71.62 186 GLY A CA 1
ATOM 1444 C C . GLY A 1 186 ? -11.844 40.344 3.025 1 71.62 186 GLY A C 1
ATOM 1445 O O . GLY A 1 186 ? -12.102 40.656 1.863 1 71.62 186 GLY A O 1
ATOM 1446 N N . LEU A 1 187 ? -10.602 40.375 3.465 1 64.62 187 LEU A N 1
ATOM 1447 C CA . LEU A 1 187 ? -9.469 40.781 2.637 1 64.62 187 LEU A CA 1
ATOM 1448 C C . LEU A 1 187 ? -9.102 39.688 1.649 1 64.62 187 LEU A C 1
ATOM 1450 O O . LEU A 1 187 ? -8.602 39.969 0.56 1 64.62 187 LEU A O 1
ATOM 1454 N N . ILE A 1 188 ? -9.344 38.5 2.027 1 67.5 188 ILE A N 1
ATOM 1455 C CA . ILE A 1 188 ? -9.133 37.312 1.183 1 67.5 188 ILE A CA 1
ATOM 1456 C C . ILE A 1 188 ? -10.422 36.5 1.111 1 67.5 188 ILE A C 1
ATOM 1458 O O . ILE A 1 188 ? -11.117 36.344 2.115 1 67.5 188 ILE A O 1
ATOM 1462 N N . THR A 1 189 ? -10.75 36.188 -0.082 1 73.75 189 THR A N 1
ATOM 1463 C CA . THR A 1 189 ? -11.914 35.312 -0.287 1 73.75 189 THR A CA 1
ATOM 1464 C C . THR A 1 189 ? -11.664 33.938 0.294 1 73.75 189 THR A C 1
ATOM 1466 O O . THR A 1 189 ? -10.578 33.375 0.139 1 73.75 189 THR A O 1
ATOM 1469 N N . ASP A 1 190 ? -12.641 33.5 1 1 78.75 190 ASP A N 1
ATOM 1470 C CA . ASP A 1 190 ? -12.562 32.156 1.55 1 78.75 190 ASP A CA 1
ATOM 1471 C C . ASP A 1 190 ? -12.641 31.094 0.443 1 78.75 190 ASP A C 1
ATOM 1473 O O . ASP A 1 190 ? -13.711 30.844 -0.108 1 78.75 190 ASP A O 1
ATOM 1477 N N . THR A 1 191 ? -11.539 30.547 0.112 1 79.31 191 THR A N 1
ATOM 1478 C CA . THR A 1 191 ? -11.5 29.516 -0.92 1 79.31 191 THR A CA 1
ATOM 1479 C C . THR A 1 191 ? -11.477 28.125 -0.296 1 79.31 191 THR A C 1
ATOM 1481 O O . THR A 1 191 ? -11.562 27.125 -1.004 1 79.31 191 THR A O 1
ATOM 1484 N N . PHE A 1 192 ? -11.438 28.109 1.001 1 83.94 192 PHE A N 1
ATOM 1485 C CA . PHE A 1 192 ? -11.336 26.844 1.708 1 83.94 192 PHE A CA 1
ATOM 1486 C C . PHE A 1 192 ? -12.703 26.172 1.821 1 83.94 192 PHE A C 1
ATOM 1488 O O . PHE A 1 192 ? -12.852 24.984 1.514 1 83.94 192 PHE A O 1
ATOM 1495 N N . THR A 1 193 ? -13.648 26.938 2.188 1 86.94 193 THR A N 1
ATOM 1496 C CA . THR A 1 193 ? -14.953 26.406 2.539 1 86.94 193 THR A CA 1
ATOM 1497 C C . THR A 1 193 ? -15.602 25.719 1.334 1 86.94 193 THR A C 1
ATOM 1499 O O . THR A 1 193 ? -16.125 24.609 1.444 1 86.94 193 THR A O 1
ATOM 1502 N N . PRO A 1 194 ? -15.523 26.344 0.149 1 90.06 194 PRO A N 1
ATOM 1503 C CA . PRO A 1 194 ? -16.094 25.656 -1.008 1 90.06 194 PRO A CA 1
ATOM 1504 C C . PRO A 1 194 ? -15.453 24.297 -1.263 1 90.06 194 PRO A C 1
ATOM 1506 O O . PRO A 1 194 ? -16.141 23.328 -1.619 1 90.06 194 PRO A O 1
ATOM 1509 N N . VAL A 1 195 ? -14.195 24.203 -1.079 1 92.62 195 VAL A N 1
ATOM 1510 C CA . VAL A 1 195 ? -13.469 22.953 -1.283 1 92.62 195 VAL A CA 1
ATOM 1511 C C . VAL A 1 195 ? -13.938 21.906 -0.268 1 92.62 195 VAL A C 1
ATOM 1513 O O . VAL A 1 195 ? -14.164 20.75 -0.618 1 92.62 195 VAL A O 1
ATOM 1516 N N . LEU A 1 196 ? -14.117 22.359 0.923 1 94.69 196 LEU A N 1
ATOM 1517 C CA . LEU A 1 196 ? -14.57 21.453 1.979 1 94.69 196 LEU A CA 1
ATOM 1518 C C . LEU A 1 196 ? -15.977 20.953 1.699 1 94.69 196 LEU A C 1
ATOM 1520 O O . LEU A 1 196 ? -16.266 19.766 1.87 1 94.69 196 LEU A O 1
ATOM 1524 N N . ARG A 1 197 ? -16.797 21.859 1.294 1 94.69 197 ARG A N 1
ATOM 1525 C CA . ARG A 1 197 ? -18.156 21.469 0.969 1 94.69 197 ARG A CA 1
ATOM 1526 C C . ARG A 1 197 ? -18.188 20.422 -0.142 1 94.69 197 ARG A C 1
ATOM 1528 O O . ARG A 1 197 ? -18.953 19.469 -0.084 1 94.69 197 ARG A O 1
ATOM 1535 N N . ASP A 1 198 ? -17.344 20.625 -1.107 1 95.62 198 ASP A N 1
ATOM 1536 C CA . ASP A 1 198 ? -17.25 19.672 -2.203 1 95.62 198 ASP A CA 1
ATOM 1537 C C . ASP A 1 198 ? -16.797 18.297 -1.698 1 95.62 198 ASP A C 1
ATOM 1539 O O . ASP A 1 198 ? -17.328 17.266 -2.115 1 95.62 198 ASP A O 1
ATOM 1543 N N . LYS A 1 199 ? -15.828 18.297 -0.807 1 96.5 199 LYS A N 1
ATOM 1544 C CA . LYS A 1 199 ? -15.312 17.047 -0.27 1 96.5 199 LYS A CA 1
ATOM 1545 C C . LYS A 1 199 ? -16.359 16.344 0.588 1 96.5 199 LYS A C 1
ATOM 1547 O O . LYS A 1 199 ? -16.547 15.125 0.482 1 96.5 199 LYS A O 1
ATOM 1552 N N . PHE A 1 200 ? -17.125 17.094 1.351 1 97.31 200 PHE A N 1
ATOM 1553 C CA . PHE A 1 200 ? -18.141 16.516 2.213 1 97.31 200 PHE A CA 1
ATOM 1554 C C . PHE A 1 200 ? -19.328 16.016 1.392 1 97.31 200 PHE A C 1
ATOM 1556 O O . PHE A 1 200 ? -19.984 15.047 1.762 1 97.31 200 PHE A O 1
ATOM 1563 N N . ALA A 1 201 ? -19.578 16.656 0.242 1 96.5 201 ALA A N 1
ATOM 1564 C CA . ALA A 1 201 ? -20.734 16.328 -0.595 1 96.5 201 ALA A CA 1
ATOM 1565 C C . ALA A 1 201 ? -20.609 14.914 -1.168 1 96.5 201 ALA A C 1
ATOM 1567 O O . ALA A 1 201 ? -21.594 14.328 -1.604 1 96.5 201 ALA A O 1
ATOM 1568 N N . LYS A 1 202 ? -19.438 14.367 -1.155 1 96.31 202 LYS A N 1
ATOM 1569 C CA . LYS A 1 202 ? -19.203 13.016 -1.661 1 96.31 202 LYS A CA 1
ATOM 1570 C C . LYS A 1 202 ? -19.719 11.969 -0.679 1 96.31 202 LYS A C 1
ATOM 1572 O O . LYS A 1 202 ? -19.766 10.781 -1.002 1 96.31 202 LYS A O 1
ATOM 1577 N N . PHE A 1 203 ? -20.078 12.414 0.496 1 97.88 203 PHE A N 1
ATOM 1578 C CA . PHE A 1 203 ? -20.578 11.555 1.566 1 97.88 203 PHE A CA 1
ATOM 1579 C C . PHE A 1 203 ? -21.938 12.031 2.062 1 97.88 203 PHE A C 1
ATOM 1581 O O . PHE A 1 203 ? -22.344 13.156 1.77 1 97.88 203 PHE A O 1
ATOM 1588 N N . PRO A 1 204 ? -22.688 11.141 2.766 1 97.88 204 PRO A N 1
ATOM 1589 C CA . PRO A 1 204 ? -23.891 11.625 3.434 1 97.88 204 PRO A CA 1
ATOM 1590 C C . PRO A 1 204 ? -23.594 12.617 4.555 1 97.88 204 PRO A C 1
ATOM 1592 O O . PRO A 1 204 ? -23.359 12.211 5.695 1 97.88 204 PRO A O 1
ATOM 1595 N N . SER A 1 205 ? -23.688 13.922 4.129 1 97.69 205 SER A N 1
ATOM 1596 C CA . SER A 1 205 ? -23.312 14.945 5.102 1 97.69 205 SER A CA 1
ATOM 1597 C C . SER A 1 205 ? -24.078 16.234 4.875 1 97.69 205 SER A C 1
ATOM 1599 O O . SER A 1 205 ? -24.672 16.438 3.809 1 97.69 205 SER A O 1
ATOM 1601 N N . GLU A 1 206 ? -24.156 16.984 5.945 1 97.44 206 GLU A N 1
ATOM 1602 C CA . GLU A 1 206 ? -24.75 18.328 5.949 1 97.44 206 GLU A CA 1
ATOM 1603 C C . GLU A 1 206 ? -23.844 19.312 6.684 1 97.44 206 GLU A C 1
ATOM 1605 O O . GLU A 1 206 ? -23.5 19.109 7.848 1 97.44 206 GLU A O 1
ATOM 1610 N N . VAL A 1 207 ? -23.469 20.328 5.969 1 97.56 207 VAL A N 1
ATOM 1611 C CA . VAL A 1 207 ? -22.781 21.422 6.641 1 97.56 207 VAL A CA 1
ATOM 1612 C C . VAL A 1 207 ? -23.781 22.312 7.352 1 97.56 207 VAL A C 1
ATOM 1614 O O . VAL A 1 207 ? -24.562 23.016 6.707 1 97.56 207 VAL A O 1
ATOM 1617 N N . ILE A 1 208 ? -23.688 22.328 8.641 1 97.5 208 ILE A N 1
ATOM 1618 C CA . ILE A 1 208 ? -24.75 22.984 9.398 1 97.5 208 ILE A CA 1
ATOM 1619 C C . ILE A 1 208 ? -24.406 24.469 9.578 1 97.5 208 ILE A C 1
ATOM 1621 O O . ILE A 1 208 ? -25.266 25.266 9.977 1 97.5 208 ILE A O 1
ATOM 1625 N N . GLY A 1 209 ? -23.109 24.828 9.32 1 96.31 209 GLY A N 1
ATOM 1626 C CA . GLY A 1 209 ? -22.734 26.234 9.414 1 96.31 209 GLY A CA 1
ATOM 1627 C C . GLY A 1 209 ? -21.25 26.469 9.273 1 96.31 209 GLY A C 1
ATOM 1628 O O . GLY A 1 209 ? -20.469 25.516 9.195 1 96.31 209 GLY A O 1
ATOM 1629 N N . GLN A 1 210 ? -20.984 27.75 9.18 1 96.19 210 GLN A N 1
ATOM 1630 C CA . GLN A 1 210 ? -19.609 28.234 9.141 1 96.19 210 GLN A CA 1
ATOM 1631 C C . GLN A 1 210 ? -19.453 29.484 9.992 1 96.19 210 GLN A C 1
ATOM 1633 O O . GLN A 1 210 ? -20.328 30.344 10.008 1 96.19 210 GLN A O 1
ATOM 1638 N N . THR A 1 211 ? -18.375 29.516 10.719 1 95.81 211 THR A N 1
ATOM 1639 C CA . THR A 1 211 ? -18 30.734 11.422 1 95.81 211 THR A CA 1
ATOM 1640 C C . THR A 1 211 ? -16.609 31.203 10.992 1 95.81 211 THR A C 1
ATOM 1642 O O . THR A 1 211 ? -15.812 30.406 10.484 1 95.81 211 THR A O 1
ATOM 1645 N N . LYS A 1 212 ? -16.344 32.469 11.117 1 92.75 212 LYS A N 1
ATOM 1646 C CA . LYS A 1 212 ? -15.07 33.094 10.805 1 92.75 212 LYS A CA 1
ATOM 1647 C C . LYS A 1 212 ? -14.562 33.938 11.969 1 92.75 212 LYS A C 1
ATOM 1649 O O . LYS A 1 212 ? -14.609 35.188 11.906 1 92.75 212 LYS A O 1
ATOM 1654 N N . PRO A 1 213 ? -13.984 33.312 12.953 1 91.75 213 PRO A N 1
ATOM 1655 C CA . PRO A 1 213 ? -13.633 34 14.203 1 91.75 213 PRO A CA 1
ATOM 1656 C C . PRO A 1 213 ? -12.359 34.844 14.086 1 91.75 213 PRO A C 1
ATOM 1658 O O . PRO A 1 213 ? -11.992 35.562 15.016 1 91.75 213 PRO A O 1
ATOM 1661 N N . GLY A 1 214 ? -11.672 34.75 12.992 1 84.94 214 GLY A N 1
ATOM 1662 C CA . GLY A 1 214 ? -10.359 35.375 12.914 1 84.94 214 GLY A CA 1
ATOM 1663 C C . GLY A 1 214 ? -9.281 34.594 13.648 1 84.94 214 GLY A C 1
ATOM 1664 O O . GLY A 1 214 ? -9.25 33.375 13.586 1 84.94 214 GLY A O 1
ATOM 1665 N N . ASP A 1 215 ? -8.414 35.375 14.375 1 80.94 215 ASP A N 1
ATOM 1666 C CA . ASP A 1 215 ? -7.27 34.719 14.992 1 80.94 215 ASP A CA 1
ATOM 1667 C C . ASP A 1 215 ? -7.438 34.625 16.5 1 80.94 215 ASP A C 1
ATOM 1669 O O . ASP A 1 215 ? -6.52 34.219 17.219 1 80.94 215 ASP A O 1
ATOM 1673 N N . ASP A 1 216 ? -8.547 35 17.016 1 83.88 216 ASP A N 1
ATOM 1674 C CA . ASP A 1 216 ? -8.805 34.969 18.453 1 83.88 216 ASP A CA 1
ATOM 1675 C C . ASP A 1 216 ? -9.047 33.531 18.938 1 83.88 216 ASP A C 1
ATOM 1677 O O . ASP A 1 216 ? -10.062 32.938 18.609 1 83.88 216 ASP A O 1
ATOM 1681 N N . MET A 1 217 ? -8.195 33 19.797 1 90.12 217 MET A N 1
ATOM 1682 C CA . MET A 1 217 ? -8.227 31.625 20.219 1 90.12 217 MET A CA 1
ATOM 1683 C C . MET A 1 217 ? -9.492 31.312 21.016 1 90.12 217 MET A C 1
ATOM 1685 O O . MET A 1 217 ? -10.102 30.266 20.844 1 90.12 217 MET A O 1
ATOM 1689 N N . GLU A 1 218 ? -9.836 32.25 21.922 1 95 218 GLU A N 1
ATOM 1690 C CA . GLU A 1 218 ? -11.031 32.062 22.734 1 95 218 GLU A CA 1
ATOM 1691 C C . GLU A 1 218 ? -12.281 31.969 21.875 1 95 218 GLU A C 1
ATOM 1693 O O . GLU A 1 218 ? -13.148 31.125 22.125 1 95 218 GLU A O 1
ATOM 1698 N N . GLN A 1 219 ? -12.312 32.781 20.891 1 95.19 219 GLN A N 1
ATOM 1699 C CA . GLN A 1 219 ? -13.469 32.781 20 1 95.19 219 GLN A CA 1
ATOM 1700 C C . GLN A 1 219 ? -13.492 31.484 19.172 1 95.19 219 GLN A C 1
ATOM 1702 O O . GLN A 1 219 ? -14.555 30.906 18.938 1 95.19 219 GLN A O 1
ATOM 1707 N N . ILE A 1 220 ? -12.336 31.047 18.641 1 95.25 220 ILE A N 1
ATOM 1708 C CA . ILE A 1 220 ? -12.25 29.797 17.891 1 95.25 220 ILE A CA 1
ATOM 1709 C C . ILE A 1 220 ? -12.758 28.641 18.734 1 95.25 220 ILE A C 1
ATOM 1711 O O . ILE A 1 220 ? -13.594 27.844 18.281 1 95.25 220 ILE A O 1
ATOM 1715 N N . THR A 1 221 ? -12.297 28.562 19.984 1 97.94 221 THR A N 1
ATOM 1716 C CA . THR A 1 221 ? -12.719 27.516 20.906 1 97.94 221 THR A CA 1
ATOM 1717 C C . THR A 1 221 ? -14.234 27.562 21.109 1 97.94 221 THR A C 1
ATOM 1719 O O . THR A 1 221 ? -14.898 26.531 21.031 1 97.94 221 THR A O 1
ATOM 1722 N N . ALA A 1 222 ? -14.734 28.734 21.328 1 98.19 222 ALA A N 1
ATOM 1723 C CA . ALA A 1 222 ? -16.172 28.922 21.562 1 98.19 222 ALA A CA 1
ATOM 1724 C C . ALA A 1 222 ? -16.969 28.469 20.344 1 98.19 222 ALA A C 1
ATOM 1726 O O . ALA A 1 222 ? -18.031 27.844 20.484 1 98.19 222 ALA A O 1
ATOM 1727 N N . ASP A 1 223 ? -16.5 28.797 19.156 1 98 223 ASP A N 1
ATOM 1728 C CA . ASP A 1 223 ? -17.188 28.438 17.922 1 98 223 ASP A CA 1
ATOM 1729 C C . ASP A 1 223 ? -17.234 26.922 17.734 1 98 223 ASP A C 1
ATOM 1731 O O . ASP A 1 223 ? -18.266 26.375 17.328 1 98 223 ASP A O 1
ATOM 1735 N N . ILE A 1 224 ? -16.125 26.266 18.031 1 98.56 224 ILE A N 1
ATOM 1736 C CA . ILE A 1 224 ? -16.062 24.812 17.938 1 98.56 224 ILE A CA 1
ATOM 1737 C C . ILE A 1 224 ? -17.109 24.203 18.859 1 98.56 224 ILE A C 1
ATOM 1739 O O . ILE A 1 224 ? -17.922 23.359 18.438 1 98.56 224 ILE A O 1
ATOM 1743 N N . LEU A 1 225 ? -17.109 24.688 20.109 1 98.5 225 LEU A N 1
ATOM 1744 C CA . LEU A 1 225 ? -18.016 24.141 21.109 1 98.5 225 LEU A CA 1
ATOM 1745 C C . LEU A 1 225 ? -19.469 24.438 20.766 1 98.5 225 LEU A C 1
ATOM 1747 O O . LEU A 1 225 ? -20.359 23.641 21.031 1 98.5 225 LEU A O 1
ATOM 1751 N N . LYS A 1 226 ? -19.703 25.625 20.219 1 98.44 226 LYS A N 1
ATOM 1752 C CA . LYS A 1 226 ? -21.047 25.984 19.797 1 98.44 226 LYS A CA 1
ATOM 1753 C C . LYS A 1 226 ? -21.578 25 18.766 1 98.44 226 LYS A C 1
ATOM 1755 O O . LYS A 1 226 ? -22.734 24.547 18.875 1 98.44 226 LYS A O 1
ATOM 1760 N N . PHE A 1 227 ? -20.812 24.625 17.734 1 98.56 227 PHE A N 1
ATOM 1761 C CA . PHE A 1 227 ? -21.234 23.672 16.719 1 98.56 227 PHE A CA 1
ATOM 1762 C C . PHE A 1 227 ? -21.547 22.312 17.359 1 98.56 227 PHE A C 1
ATOM 1764 O O . PHE A 1 227 ? -22.516 21.656 16.984 1 98.56 227 PHE A O 1
ATOM 1771 N N . ILE A 1 228 ? -20.703 21.906 18.312 1 98.31 228 ILE A N 1
ATOM 1772 C CA . ILE A 1 228 ? -20.922 20.625 19 1 98.31 228 ILE A CA 1
ATOM 1773 C C . ILE A 1 228 ? -22.234 20.672 19.766 1 98.31 228 ILE A C 1
ATOM 1775 O O . ILE A 1 228 ? -23.031 19.734 19.703 1 98.31 228 ILE A O 1
ATOM 1779 N N . GLU A 1 229 ? -22.469 21.797 20.406 1 97.62 229 GLU A N 1
ATOM 1780 C CA . GLU A 1 229 ? -23.719 21.984 21.125 1 97.62 229 GLU A CA 1
ATOM 1781 C C . GLU A 1 229 ? -24.922 21.953 20.172 1 97.62 229 GLU A C 1
ATOM 1783 O O . GLU A 1 229 ? -25.984 21.469 20.531 1 97.62 229 GLU A O 1
ATOM 1788 N N . GLU A 1 230 ? -24.688 22.422 19.016 1 97.81 230 GLU A N 1
ATOM 1789 C CA . GLU A 1 230 ? -25.734 22.484 18 1 97.81 230 GLU A CA 1
ATOM 1790 C C . GLU A 1 230 ? -25.938 21.141 17.328 1 97.81 230 GLU A C 1
ATOM 1792 O O . GLU A 1 230 ? -26.797 20.984 16.453 1 97.81 230 GLU A O 1
ATOM 1797 N N . GLY A 1 231 ? -25.078 20.141 17.656 1 97.12 231 GLY A N 1
ATOM 1798 C CA . GLY A 1 231 ? -25.328 18.781 17.203 1 97.12 231 GLY A CA 1
ATOM 1799 C C . GLY A 1 231 ? -24.359 18.328 16.141 1 97.12 231 GLY A C 1
ATOM 1800 O O . GLY A 1 231 ? -24.609 17.328 15.453 1 97.12 231 GLY A O 1
ATOM 1801 N N . ALA A 1 232 ? -23.281 19.031 15.953 1 98.25 232 ALA A N 1
ATOM 1802 C CA . ALA A 1 232 ? -22.297 18.625 14.953 1 98.25 232 ALA A CA 1
ATOM 1803 C C . ALA A 1 232 ? -21.719 17.25 15.289 1 98.25 232 ALA A C 1
ATOM 1805 O O . ALA A 1 232 ? -21.453 16.953 16.453 1 98.25 232 ALA A O 1
ATOM 1806 N N . ASP A 1 233 ? -21.594 16.422 14.242 1 98.25 233 ASP A N 1
ATOM 1807 C CA . ASP A 1 233 ? -20.938 15.117 14.352 1 98.25 233 ASP A CA 1
ATOM 1808 C C . ASP A 1 233 ? -19.438 15.219 14.07 1 98.25 233 ASP A C 1
ATOM 1810 O O . ASP A 1 233 ? -18.688 14.281 14.336 1 98.25 233 ASP A O 1
ATOM 1814 N N . MET A 1 234 ? -19.016 16.359 13.555 1 98.56 234 MET A N 1
ATOM 1815 C CA . MET A 1 234 ? -17.625 16.672 13.219 1 98.56 234 MET A CA 1
ATOM 1816 C C . MET A 1 234 ? -17.438 18.188 13.086 1 98.56 234 MET A C 1
ATOM 1818 O O . MET A 1 234 ? -18.328 18.891 12.617 1 98.56 234 MET A O 1
ATOM 1822 N N . VAL A 1 235 ? -16.312 18.672 13.539 1 98.69 235 VAL A N 1
ATOM 1823 C CA . VAL A 1 235 ? -15.945 20.078 13.352 1 98.69 235 VAL A CA 1
ATOM 1824 C C . VAL A 1 235 ? -14.578 20.172 12.68 1 98.69 235 VAL A C 1
ATOM 1826 O O . VAL A 1 235 ? -13.625 19.531 13.102 1 98.69 235 VAL A O 1
ATOM 1829 N N . VAL A 1 236 ? -14.516 20.953 11.648 1 98.12 236 VAL A N 1
ATOM 1830 C CA . VAL A 1 236 ? -13.258 21.125 10.93 1 98.12 236 VAL A CA 1
ATOM 1831 C C . VAL A 1 236 ? -12.805 22.578 11.016 1 98.12 236 VAL A C 1
ATOM 1833 O O . VAL A 1 236 ? -13.609 23.484 10.812 1 98.12 236 VAL A O 1
ATOM 1836 N N . CYS A 1 237 ? -11.586 22.734 11.352 1 95.44 237 CYS A N 1
ATOM 1837 C CA . CYS A 1 237 ? -10.977 24.047 11.43 1 95.44 237 CYS A CA 1
ATOM 1838 C C . CYS A 1 237 ? -9.945 24.25 10.32 1 95.44 237 CYS A C 1
ATOM 1840 O O . CYS A 1 237 ? -9.125 23.359 10.07 1 95.44 237 CYS A O 1
ATOM 1842 N N . SER A 1 238 ? -10.062 25.328 9.664 1 89.12 238 SER A N 1
ATOM 1843 C CA . SER A 1 238 ? -9.117 25.656 8.602 1 89.12 238 SER A CA 1
ATOM 1844 C C . SER A 1 238 ? -8.438 27 8.859 1 89.12 238 SER A C 1
ATOM 1846 O O . SER A 1 238 ? -9.008 27.875 9.516 1 89.12 238 SER A O 1
ATOM 1848 N N . GLY A 1 239 ? -7.258 27.031 8.336 1 78.25 239 GLY A N 1
ATOM 1849 C CA . GLY A 1 239 ? -6.492 28.266 8.523 1 78.25 239 GLY A CA 1
ATOM 1850 C C . GLY A 1 239 ? -5.766 28.312 9.859 1 78.25 239 GLY A C 1
ATOM 1851 O O . GLY A 1 239 ? -6.18 27.656 10.82 1 78.25 239 GLY A O 1
ATOM 1852 N N . GLY A 1 240 ? -4.676 29 9.883 1 71.12 240 GLY A N 1
ATOM 1853 C CA . GLY A 1 240 ? -3.965 29.281 11.117 1 71.12 240 GLY A CA 1
ATOM 1854 C C . GLY A 1 240 ? -3.301 28.062 11.727 1 71.12 240 GLY A C 1
ATOM 1855 O O . GLY A 1 240 ? -3.217 27.938 12.945 1 71.12 240 GLY A O 1
ATOM 1856 N N . MET A 1 241 ? -3.096 27.031 10.852 1 72.62 241 MET A N 1
ATOM 1857 C CA . MET A 1 241 ? -2.396 25.875 11.383 1 72.62 241 MET A CA 1
ATOM 1858 C C . MET A 1 241 ? -0.913 26.172 11.578 1 72.62 241 MET A C 1
ATOM 1860 O O . MET A 1 241 ? -0.117 26.016 10.648 1 72.62 241 MET A O 1
ATOM 1864 N N . SER A 1 242 ? -0.685 26.812 12.781 1 62.75 242 SER A N 1
ATOM 1865 C CA . SER A 1 242 ? 0.659 27.266 13.141 1 62.75 242 SER A CA 1
ATOM 1866 C C . SER A 1 242 ? 1.56 26.078 13.477 1 62.75 242 SER A C 1
ATOM 1868 O O . SER A 1 242 ? 1.075 25 13.844 1 62.75 242 SER A O 1
ATOM 1870 N N . VAL A 1 243 ? 2.824 26.359 13.32 1 64.94 243 VAL A N 1
ATOM 1871 C CA . VAL A 1 243 ? 3.836 25.375 13.688 1 64.94 243 VAL A CA 1
ATOM 1872 C C . VAL A 1 243 ? 3.896 25.25 15.211 1 64.94 243 VAL A C 1
ATOM 1874 O O . VAL A 1 243 ? 4.34 24.219 15.734 1 64.94 243 VAL A O 1
ATOM 1877 N N . ASP A 1 244 ? 3.492 26.312 15.812 1 65.31 244 ASP A N 1
ATOM 1878 C CA . ASP A 1 244 ? 3.391 26.25 17.266 1 65.31 244 ASP A CA 1
ATOM 1879 C C . ASP A 1 244 ? 2.053 25.656 17.703 1 65.31 244 ASP A C 1
ATOM 1881 O O . ASP A 1 244 ? 0.997 26.25 17.453 1 65.31 244 ASP A O 1
ATOM 1885 N N . PRO A 1 245 ? 2.066 24.5 18.375 1 68.06 245 PRO A N 1
ATOM 1886 C CA . PRO A 1 245 ? 0.834 23.797 18.75 1 68.06 245 PRO A CA 1
ATOM 1887 C C . PRO A 1 245 ? -0.012 24.578 19.75 1 68.06 245 PRO A C 1
ATOM 1889 O O . PRO A 1 245 ? -1.182 24.25 19.969 1 68.06 245 PRO A O 1
ATOM 1892 N N . ASP A 1 246 ? 0.529 25.562 20.375 1 68.19 246 ASP A N 1
ATOM 1893 C CA . ASP A 1 246 ? -0.207 26.312 21.391 1 68.19 246 ASP A CA 1
ATOM 1894 C C . ASP A 1 246 ? -0.725 27.641 20.844 1 68.19 246 ASP A C 1
ATOM 1896 O O . ASP A 1 246 ? -1.38 28.391 21.562 1 68.19 246 ASP A O 1
ATOM 1900 N N . ASP A 1 247 ? -0.514 27.688 19.547 1 68.56 247 ASP A N 1
ATOM 1901 C CA . ASP A 1 247 ? -0.882 28.969 18.938 1 68.56 247 ASP A CA 1
ATOM 1902 C C . ASP A 1 247 ? -2.016 28.781 17.938 1 68.56 247 ASP A C 1
ATOM 1904 O O . ASP A 1 247 ? -2.102 27.766 17.25 1 68.56 247 ASP A O 1
ATOM 1908 N N . ARG A 1 248 ? -2.951 29.75 17.984 1 81.81 248 ARG A N 1
ATOM 1909 C CA . ARG A 1 248 ? -3.992 29.922 16.984 1 81.81 248 ARG A CA 1
ATOM 1910 C C . ARG A 1 248 ? -4.887 28.703 16.891 1 81.81 248 ARG A C 1
ATOM 1912 O O . ARG A 1 248 ? -5.488 28.281 17.891 1 81.81 248 ARG A O 1
ATOM 1919 N N . THR A 1 249 ? -4.977 28.094 15.844 1 87.81 249 THR A N 1
ATOM 1920 C CA . THR A 1 249 ? -5.992 27.078 15.586 1 87.81 249 THR A CA 1
ATOM 1921 C C . THR A 1 249 ? -5.703 25.812 16.375 1 87.81 249 THR A C 1
ATOM 1923 O O . THR A 1 249 ? -6.566 25.312 17.094 1 87.81 249 THR A O 1
ATOM 1926 N N . PRO A 1 250 ? -4.414 25.328 16.422 1 90.19 250 PRO A N 1
ATOM 1927 C CA . PRO A 1 250 ? -4.148 24.125 17.219 1 90.19 250 PRO A CA 1
ATOM 1928 C C . PRO A 1 250 ? -4.355 24.359 18.719 1 90.19 250 PRO A C 1
ATOM 1930 O O . PRO A 1 250 ? -4.895 23.5 19.406 1 90.19 250 PRO A O 1
ATOM 1933 N N . GLY A 1 251 ? -3.938 25.5 19.188 1 90.56 251 GLY A N 1
ATOM 1934 C CA . GLY A 1 251 ? -4.156 25.844 20.594 1 90.56 251 GLY A CA 1
ATOM 1935 C C . GLY A 1 251 ? -5.621 25.938 20.953 1 90.56 251 GLY A C 1
ATOM 1936 O O . GLY A 1 251 ? -6.031 25.484 22.031 1 90.56 251 GLY A O 1
ATOM 1937 N N . ALA A 1 252 ? -6.391 26.547 20.078 1 93.69 252 ALA A N 1
ATOM 1938 C CA . ALA A 1 252 ? -7.828 26.688 20.312 1 93.69 252 ALA A CA 1
ATOM 1939 C C . ALA A 1 252 ? -8.516 25.312 20.359 1 93.69 252 ALA A C 1
ATOM 1941 O O . ALA A 1 252 ? -9.406 25.094 21.172 1 93.69 252 ALA A O 1
ATOM 1942 N N . ILE A 1 253 ? -8.102 24.422 19.484 1 96.75 253 ILE A N 1
ATOM 1943 C CA . ILE A 1 253 ? -8.648 23.062 19.484 1 96.75 253 ILE A CA 1
ATOM 1944 C C . ILE A 1 253 ? -8.32 22.359 20.797 1 96.75 253 ILE A C 1
ATOM 1946 O O . ILE A 1 253 ? -9.195 21.766 21.438 1 96.75 253 ILE A O 1
ATOM 1950 N N . LYS A 1 254 ? -7.086 22.5 21.203 1 95.94 254 LYS A N 1
ATOM 1951 C CA . LYS A 1 254 ? -6.652 21.906 22.484 1 95.94 254 LYS A CA 1
ATOM 1952 C C . LYS A 1 254 ? -7.473 22.453 23.641 1 95.94 254 LYS A C 1
ATOM 1954 O O . LYS A 1 254 ? -7.836 21.719 24.562 1 95.94 254 LYS A O 1
ATOM 1959 N N . ALA A 1 255 ? -7.781 23.703 23.578 1 96.44 255 ALA A N 1
ATOM 1960 C CA . ALA A 1 255 ? -8.469 24.406 24.656 1 96.44 255 ALA A CA 1
ATOM 1961 C C . ALA A 1 255 ? -9.898 23.906 24.812 1 96.44 255 ALA A C 1
ATOM 1963 O O . ALA A 1 255 ? -10.547 24.172 25.828 1 96.44 255 ALA A O 1
ATOM 1964 N N . THR A 1 256 ? -10.43 23.234 23.828 1 97.62 256 THR A N 1
ATOM 1965 C CA . THR A 1 256 ? -11.773 22.672 23.938 1 97.62 256 THR A CA 1
ATOM 1966 C C . THR A 1 256 ? -11.797 21.531 24.953 1 97.62 256 THR A C 1
ATOM 1968 O O . THR A 1 256 ? -12.867 21.141 25.422 1 97.62 256 THR A O 1
ATOM 1971 N N . GLY A 1 257 ? -10.648 20.953 25.219 1 97.12 257 GLY A N 1
ATOM 1972 C CA . GLY A 1 257 ? -10.57 19.781 26.078 1 97.12 257 GLY A CA 1
ATOM 1973 C C . GLY A 1 257 ? -10.617 18.469 25.312 1 97.12 257 GLY A C 1
ATOM 1974 O O . GLY A 1 257 ? -10.789 17.406 25.906 1 97.12 257 GLY A O 1
ATOM 1975 N N . THR A 1 258 ? -10.492 18.562 24.062 1 97.81 258 THR A N 1
ATOM 1976 C CA . THR A 1 258 ? -10.516 17.375 23.219 1 97.81 258 THR A CA 1
ATOM 1977 C C . THR A 1 258 ? -9.289 16.516 23.469 1 97.81 258 THR A C 1
ATOM 1979 O O . THR A 1 258 ? -8.266 17 23.953 1 97.81 258 THR A O 1
ATOM 1982 N N . ARG A 1 259 ? -9.367 15.195 23.219 1 97.94 259 ARG A N 1
ATOM 1983 C CA . ARG A 1 259 ? -8.211 14.305 23.188 1 97.94 259 ARG A CA 1
ATOM 1984 C C . ARG A 1 259 ? -7.469 14.406 21.859 1 97.94 259 ARG A C 1
ATOM 1986 O O . ARG A 1 259 ? -7.965 13.961 20.828 1 97.94 259 ARG A O 1
ATOM 1993 N N . ILE A 1 260 ? -6.328 14.945 21.891 1 97.12 260 ILE A N 1
ATOM 1994 C CA . ILE A 1 260 ? -5.531 15.078 20.672 1 97.12 260 ILE A CA 1
ATOM 1995 C C . ILE A 1 260 ? -4.918 13.727 20.312 1 97.12 260 ILE A C 1
ATOM 1997 O O . ILE A 1 260 ? -4.215 13.125 21.125 1 97.12 260 ILE A O 1
ATOM 2001 N N . VAL A 1 261 ? -5.184 13.227 19.156 1 97.88 261 VAL A N 1
ATOM 2002 C CA . VAL A 1 261 ? -4.598 11.984 18.656 1 97.88 261 VAL A CA 1
ATOM 2003 C C . VAL A 1 261 ? -3.24 12.273 18.016 1 97.88 261 VAL A C 1
ATOM 2005 O O . VAL A 1 261 ? -2.256 11.594 18.312 1 97.88 261 VAL A O 1
ATOM 2008 N N . SER A 1 262 ? -3.268 13.344 17.203 1 96.12 262 SER A N 1
ATOM 2009 C CA . SER A 1 262 ? -2.031 13.695 16.516 1 96.12 262 SER A CA 1
ATOM 2010 C C . SER A 1 262 ? -2.062 15.141 16.016 1 96.12 262 SER A C 1
ATOM 2012 O O . SER A 1 262 ? -3.104 15.625 15.586 1 96.12 262 SER A O 1
ATOM 2014 N N . TYR A 1 263 ? -1.022 15.836 16.125 1 93.94 263 TYR A N 1
ATOM 2015 C CA . TYR A 1 263 ? -0.683 17.047 15.383 1 93.94 263 TYR A CA 1
ATOM 2016 C C . TYR A 1 263 ? 0.604 16.844 14.586 1 93.94 263 TYR A C 1
ATOM 2018 O O . TYR A 1 263 ? 1.699 16.875 15.156 1 93.94 263 TYR A O 1
ATOM 2026 N N . GLY A 1 264 ? 0.413 16.672 13.32 1 93.31 264 GLY A N 1
ATOM 2027 C CA . GLY A 1 264 ? 1.476 16.219 12.438 1 93.31 264 GLY A CA 1
ATOM 2028 C C . GLY A 1 264 ? 1.263 14.797 11.938 1 93.31 264 GLY A C 1
ATOM 2029 O O . GLY A 1 264 ? 0.793 13.938 12.68 1 93.31 264 GLY A O 1
ATOM 2030 N N . ALA A 1 265 ? 1.562 14.539 10.719 1 96.19 265 ALA A N 1
ATOM 2031 C CA . ALA A 1 265 ? 1.439 13.219 10.102 1 96.19 265 ALA A CA 1
ATOM 2032 C C . ALA A 1 265 ? 2.486 13.031 9.008 1 96.19 265 ALA A C 1
ATOM 2034 O O . ALA A 1 265 ? 2.844 13.977 8.305 1 96.19 265 ALA A O 1
ATOM 2035 N N . PRO A 1 266 ? 3.006 11.867 8.914 1 98.38 266 PRO A N 1
ATOM 2036 C CA . PRO A 1 266 ? 3.99 11.594 7.863 1 98.38 266 PRO A CA 1
ATOM 2037 C C . PRO A 1 266 ? 3.352 11.398 6.488 1 98.38 266 PRO A C 1
ATOM 2039 O O . PRO A 1 266 ? 3.494 10.328 5.887 1 98.38 266 PRO A O 1
ATOM 2042 N N . VAL A 1 267 ? 2.678 12.383 6.039 1 98.25 267 VAL A N 1
ATOM 2043 C CA . VAL A 1 267 ? 1.981 12.383 4.758 1 98.25 267 VAL A CA 1
ATOM 2044 C C . VAL A 1 267 ? 2.225 13.711 4.039 1 98.25 267 VAL A C 1
ATOM 2046 O O . VAL A 1 267 ? 2.186 14.773 4.656 1 98.25 267 VAL A O 1
ATOM 2049 N N . LEU A 1 268 ? 2.572 13.656 2.795 1 97.31 268 LEU A N 1
ATOM 2050 C CA . LEU A 1 268 ? 2.742 14.82 1.935 1 97.31 268 LEU A CA 1
ATOM 2051 C C . LEU A 1 268 ? 1.871 14.711 0.688 1 97.31 268 LEU A C 1
ATOM 2053 O O . LEU A 1 268 ? 2.025 13.773 -0.101 1 97.31 268 LEU A O 1
ATOM 2057 N N . PRO A 1 269 ? 0.929 15.664 0.564 1 96 269 PRO A N 1
ATOM 2058 C CA . PRO A 1 269 ? 0.682 16.875 1.349 1 96 269 PRO A CA 1
ATOM 2059 C C . PRO A 1 269 ? -0.154 16.609 2.6 1 96 269 PRO A C 1
ATOM 2061 O O . PRO A 1 269 ? -1.034 15.75 2.584 1 96 269 PRO A O 1
ATOM 2064 N N . GLY A 1 270 ? 0.104 17.391 3.602 1 94.31 270 GLY A N 1
ATOM 2065 C CA . GLY A 1 270 ? -0.783 17.344 4.754 1 94.31 270 GLY A CA 1
ATOM 2066 C C . GLY A 1 270 ? -0.067 17 6.047 1 94.31 270 GLY A C 1
ATOM 2067 O O . GLY A 1 270 ? -0.655 16.406 6.949 1 94.31 270 GLY A O 1
ATOM 2068 N N . ALA A 1 271 ? 1.183 17.391 6.148 1 93.06 271 ALA A N 1
ATOM 2069 C CA . ALA A 1 271 ? 2.008 17.047 7.305 1 93.06 271 ALA A C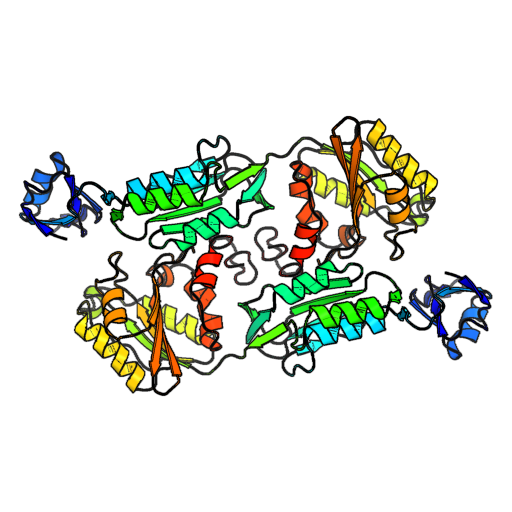A 1
ATOM 2070 C C . ALA A 1 271 ? 1.465 17.688 8.578 1 93.06 271 ALA A C 1
ATOM 2072 O O . ALA A 1 271 ? 1.619 17.156 9.672 1 93.06 271 ALA A O 1
ATOM 2073 N N . MET A 1 272 ? 0.732 18.812 8.445 1 90 272 MET A N 1
ATOM 2074 C CA . MET A 1 272 ? 0.31 19.578 9.617 1 90 272 MET A CA 1
ATOM 2075 C C . MET A 1 272 ? -1.159 19.328 9.93 1 90 272 MET A C 1
ATOM 2077 O O . MET A 1 272 ? -1.877 20.234 10.352 1 90 272 MET A O 1
ATOM 2081 N N . MET A 1 273 ? -1.592 18.203 9.773 1 94.19 273 MET A N 1
ATOM 2082 C CA . MET A 1 273 ? -2.951 17.797 10.117 1 94.19 273 MET A CA 1
ATOM 2083 C C . MET A 1 273 ? -3.088 17.562 11.617 1 94.19 273 MET A C 1
ATOM 2085 O O . MET A 1 273 ? -2.211 16.953 12.234 1 94.19 273 MET A O 1
ATOM 2089 N N . LEU A 1 274 ? -4.164 18.109 12.195 1 96.31 274 LEU A N 1
ATOM 2090 C CA . LEU A 1 274 ? -4.492 17.828 13.586 1 96.31 274 LEU A CA 1
ATOM 2091 C C . LEU A 1 274 ? -5.746 16.969 13.688 1 96.31 274 LEU A C 1
ATOM 2093 O O . LEU A 1 274 ? -6.77 17.281 13.078 1 96.31 274 LEU A O 1
ATOM 2097 N N . VAL A 1 275 ? -5.648 15.844 14.344 1 98 275 VAL A N 1
ATOM 2098 C CA . VAL A 1 275 ? -6.762 14.922 14.57 1 98 275 VAL A CA 1
ATOM 2099 C C . VAL A 1 275 ? -7.031 14.805 16.078 1 98 275 VAL A C 1
ATOM 2101 O O . VAL A 1 275 ? -6.121 14.523 16.859 1 98 275 VAL A O 1
ATOM 2104 N N . SER A 1 276 ? -8.266 15.062 16.453 1 98.44 276 SER A N 1
ATOM 2105 C CA . SER A 1 276 ? -8.656 14.93 17.859 1 98.44 276 SER A CA 1
ATOM 2106 C C . SER A 1 276 ? -10.102 14.461 17.984 1 98.44 276 SER A C 1
ATOM 2108 O O . SER A 1 276 ? -10.852 14.469 17 1 98.44 276 SER A O 1
ATOM 2110 N N . TYR A 1 277 ? -10.445 13.945 19.188 1 98.75 277 TYR A N 1
ATOM 2111 C CA . TYR A 1 277 ? -11.805 13.492 19.453 1 98.75 277 TYR A CA 1
ATOM 2112 C C . TYR A 1 277 ? -12.336 14.102 20.75 1 98.75 277 TYR A C 1
ATOM 2114 O O . TYR A 1 277 ? -11.773 13.883 21.828 1 98.75 277 TYR A O 1
ATOM 2122 N N . TYR A 1 278 ? -13.391 14.883 20.578 1 98.5 278 TYR A N 1
ATOM 2123 C CA . TYR A 1 278 ? -14.109 15.453 21.719 1 98.5 278 TYR A CA 1
ATOM 2124 C C . TYR A 1 278 ? -15.203 14.508 22.203 1 98.5 278 TYR A C 1
ATOM 2126 O O . TYR A 1 278 ? -16.031 14.047 21.422 1 98.5 278 TYR A O 1
ATOM 2134 N N . GLU A 1 279 ? -15.156 14.203 23.5 1 97.25 279 GLU A N 1
ATOM 2135 C CA . GLU A 1 279 ? -16.141 13.305 24.078 1 97.25 279 GLU A CA 1
ATOM 2136 C C . GLU A 1 279 ? -17.328 14.078 24.641 1 97.25 279 GLU A C 1
ATOM 2138 O O . GLU A 1 279 ? -17.156 14.977 25.469 1 97.25 279 GLU A O 1
ATOM 2143 N N . LYS A 1 280 ? -18.453 13.75 24.141 1 94.94 280 LYS A N 1
ATOM 2144 C CA . LYS A 1 280 ? -19.688 14.359 24.641 1 94.94 280 LYS A CA 1
ATOM 2145 C C . LYS A 1 280 ? -20.844 13.352 24.625 1 94.94 280 LYS A C 1
ATOM 2147 O O . LYS A 1 280 ? -21.156 12.773 23.578 1 94.94 280 LYS A O 1
ATOM 2152 N N . ASP A 1 281 ? -21.484 13.125 25.75 1 93 281 ASP A N 1
ATOM 2153 C CA . ASP A 1 281 ? -22.656 12.289 25.906 1 93 281 ASP A CA 1
ATOM 2154 C C . ASP A 1 281 ? -22.438 10.914 25.281 1 93 281 ASP A C 1
ATOM 2156 O O . ASP A 1 281 ? -23.297 10.422 24.531 1 93 281 ASP A O 1
ATOM 2160 N N . GLY A 1 282 ? -21.25 10.375 25.406 1 91.56 282 GLY A N 1
ATOM 2161 C CA . GLY A 1 282 ? -20.953 9.031 24.938 1 91.56 282 GLY A CA 1
ATOM 2162 C C . GLY A 1 282 ? -20.547 8.984 23.469 1 91.56 282 GLY A C 1
ATOM 2163 O O . GLY A 1 282 ? -20.312 7.91 22.922 1 91.56 282 GLY A O 1
ATOM 2164 N N . ARG A 1 283 ? -20.5 10.195 22.875 1 93.69 283 ARG A N 1
ATOM 2165 C CA . ARG A 1 283 ? -20.094 10.289 21.484 1 93.69 283 ARG A CA 1
ATOM 2166 C C . ARG A 1 283 ? -18.672 10.828 21.359 1 93.69 283 ARG A C 1
ATOM 2168 O O . ARG A 1 283 ? -18.219 11.609 22.203 1 93.69 283 ARG A O 1
ATOM 2175 N N . GLN A 1 284 ? -17.984 10.266 20.391 1 96.56 284 GLN A N 1
ATOM 2176 C CA . GLN A 1 284 ? -16.688 10.82 20 1 96.56 284 GLN A CA 1
ATOM 2177 C C . GLN A 1 284 ? -16.812 11.695 18.766 1 96.56 284 GLN A C 1
ATOM 2179 O O . GLN A 1 284 ? -17.125 11.195 17.672 1 96.56 284 GLN A O 1
ATOM 2184 N N . ILE A 1 285 ? -16.594 12.953 18.969 1 98.5 285 ILE A N 1
ATOM 2185 C CA . ILE A 1 285 ? -16.781 13.914 17.891 1 98.5 285 ILE A CA 1
ATOM 2186 C C . ILE A 1 285 ? -15.414 14.367 17.375 1 98.5 285 ILE A C 1
ATOM 2188 O O . ILE A 1 285 ? -14.656 15.023 18.094 1 98.5 285 ILE A O 1
ATOM 2192 N N . PRO A 1 286 ? -15.109 14.047 16.125 1 98.81 286 PRO A N 1
ATOM 2193 C CA . PRO A 1 286 ? -13.836 14.516 15.586 1 98.81 286 PRO A CA 1
ATOM 2194 C C . PRO A 1 286 ? -13.758 16.031 15.477 1 98.81 286 PRO A C 1
ATOM 2196 O O . PRO A 1 286 ? -14.711 16.672 15.016 1 98.81 286 PRO A O 1
ATOM 2199 N N . ILE A 1 287 ? -12.727 16.625 15.992 1 98.75 287 ILE A N 1
ATOM 2200 C CA . ILE A 1 287 ? -12.305 18 15.742 1 98.75 287 ILE A CA 1
ATOM 2201 C C . ILE A 1 287 ? -10.984 18 14.977 1 98.75 287 ILE A C 1
ATOM 2203 O O . ILE A 1 287 ? -9.969 17.5 15.469 1 98.75 287 ILE A O 1
ATOM 2207 N N . LEU A 1 288 ? -11 18.578 13.797 1 98.31 288 LEU A N 1
ATOM 2208 C CA . LEU A 1 288 ? -9.844 18.484 12.914 1 98.31 288 LEU A CA 1
ATOM 2209 C C . LEU A 1 288 ? -9.273 19.875 12.625 1 98.31 288 LEU A C 1
ATOM 2211 O O . LEU A 1 288 ? -10.023 20.844 12.469 1 98.31 288 LEU A O 1
ATOM 2215 N N . GLY A 1 289 ? -7.984 19.969 12.625 1 96.25 289 GLY A N 1
ATOM 2216 C CA . GLY A 1 289 ? -7.277 21.094 12.039 1 96.25 289 GLY A CA 1
ATOM 2217 C C . GLY A 1 289 ? -6.684 20.797 10.68 1 96.25 289 GLY A C 1
ATOM 2218 O O . GLY A 1 289 ? -5.781 19.953 10.562 1 96.25 289 GLY A O 1
ATOM 2219 N N . LEU A 1 290 ? -7.141 21.484 9.703 1 94.62 290 LEU A N 1
ATOM 2220 C CA . LEU A 1 290 ? -6.754 21.156 8.336 1 94.62 290 LEU A CA 1
ATOM 2221 C C . LEU A 1 290 ? -5.617 22.047 7.859 1 94.62 290 LEU A C 1
ATOM 2223 O O . LEU A 1 290 ? -5.684 23.281 8.008 1 94.62 290 LEU A O 1
ATOM 2227 N N . PRO A 1 291 ? -4.621 21.391 7.289 1 88.56 291 PRO A N 1
ATOM 2228 C CA . PRO A 1 291 ? -3.559 22.203 6.695 1 88.56 291 PRO A CA 1
ATOM 2229 C C . PRO A 1 291 ? -4.016 22.953 5.445 1 88.56 291 PRO A C 1
ATOM 2231 O O . PRO A 1 291 ? -5.016 22.578 4.828 1 88.56 291 PRO A O 1
ATOM 2234 N N . GLY A 1 292 ? -3.293 24.016 5.047 1 85.94 292 GLY A N 1
ATOM 2235 C CA . GLY A 1 292 ? -3.635 24.859 3.92 1 85.94 292 GLY A CA 1
ATOM 2236 C C . GLY A 1 292 ? -3.666 24.125 2.6 1 85.94 292 GLY A C 1
ATOM 2237 O O . GLY A 1 292 ? -4.449 24.453 1.708 1 85.94 292 GLY A O 1
ATOM 2238 N N . CYS A 1 293 ? -2.883 23.047 2.514 1 88.12 293 CYS A N 1
ATOM 2239 C CA . CYS A 1 293 ? -2.771 22.312 1.26 1 88.12 293 CYS A CA 1
ATOM 2240 C C . CYS A 1 293 ? -4.109 21.703 0.87 1 88.12 293 CYS A C 1
ATOM 2242 O O . CYS A 1 293 ? -4.316 21.344 -0.291 1 88.12 293 CYS A O 1
ATOM 2244 N N . VAL A 1 294 ? -4.996 21.578 1.773 1 90.44 294 VAL A N 1
ATOM 2245 C CA . VAL A 1 294 ? -6.305 21 1.495 1 90.44 294 VAL A CA 1
ATOM 2246 C C . VAL A 1 294 ? -7.039 21.844 0.459 1 90.44 294 VAL A C 1
ATOM 2248 O O . VAL A 1 294 ? -7.832 21.328 -0.329 1 90.44 294 VAL A O 1
ATOM 2251 N N . MET A 1 295 ? -6.672 23.125 0.352 1 84.56 295 MET A N 1
ATOM 2252 C CA . MET A 1 295 ? -7.363 24.047 -0.536 1 84.56 295 MET A CA 1
ATOM 2253 C C . MET A 1 295 ? -6.883 23.891 -1.974 1 84.56 295 MET A C 1
ATOM 2255 O O . MET A 1 295 ? -7.641 24.141 -2.916 1 84.56 295 MET A O 1
ATOM 2259 N N . TYR A 1 296 ? -5.625 23.422 -2.131 1 84.44 296 TYR A N 1
ATOM 2260 C CA . TYR A 1 296 ? -5.109 23.516 -3.492 1 84.44 296 TYR A CA 1
ATOM 2261 C C . TYR A 1 296 ? -4.664 22.156 -4 1 84.44 296 TYR A C 1
ATOM 2263 O O . TYR A 1 296 ? -4.562 21.938 -5.211 1 84.44 296 TYR A O 1
ATOM 2271 N N . ALA A 1 297 ? -4.316 21.266 -3.059 1 90.56 297 ALA A N 1
ATOM 2272 C CA . ALA A 1 297 ? -3.912 19.938 -3.498 1 90.56 297 ALA A CA 1
ATOM 2273 C C . ALA A 1 297 ? -5.129 19.047 -3.754 1 90.56 297 ALA A C 1
ATOM 2275 O O . ALA A 1 297 ? -6.109 19.109 -3.008 1 90.56 297 ALA A O 1
ATOM 2276 N N . LYS A 1 298 ? -5.047 18.25 -4.758 1 90.75 298 LYS A N 1
ATOM 2277 C CA . LYS A 1 298 ? -6.164 17.391 -5.117 1 90.75 298 LYS A CA 1
ATOM 2278 C C . LYS A 1 298 ? -6.461 16.375 -4.008 1 90.75 298 LYS A C 1
ATOM 2280 O O . LYS A 1 298 ? -7.617 16.203 -3.621 1 90.75 298 LYS A O 1
ATOM 2285 N N . ASN A 1 299 ? -5.41 15.711 -3.521 1 95.31 299 ASN A N 1
ATOM 2286 C CA . ASN A 1 299 ? -5.523 14.742 -2.443 1 95.31 299 ASN A CA 1
ATOM 2287 C C . ASN A 1 299 ? -4.48 14.984 -1.355 1 95.31 299 ASN A C 1
ATOM 2289 O O . ASN A 1 299 ? -3.32 15.273 -1.654 1 95.31 299 ASN A O 1
ATOM 2293 N N . THR A 1 300 ? -4.949 15.023 -0.157 1 96.88 300 THR A N 1
ATOM 2294 C CA . THR A 1 300 ? -4.105 15.203 1.02 1 96.88 300 THR A CA 1
ATOM 2295 C C . THR A 1 300 ? -4.426 14.148 2.078 1 96.88 300 THR A C 1
ATOM 2297 O O . THR A 1 300 ? -5.227 13.242 1.837 1 96.88 300 THR A O 1
ATOM 2300 N N . ILE A 1 301 ? -3.838 14.32 3.203 1 97.69 301 ILE A N 1
ATOM 2301 C CA . ILE A 1 301 ? -4.113 13.438 4.328 1 97.69 301 ILE A CA 1
ATOM 2302 C C . ILE A 1 301 ? -5.602 13.492 4.68 1 97.69 301 ILE A C 1
ATOM 2304 O O . ILE A 1 301 ? -6.176 12.508 5.133 1 97.69 301 ILE A O 1
ATOM 2308 N N . PHE A 1 302 ? -6.219 14.664 4.43 1 97.81 302 PHE A N 1
ATOM 2309 C CA . PHE A 1 302 ? -7.641 14.805 4.727 1 97.81 302 PHE A CA 1
ATOM 2310 C C . PHE A 1 302 ? -8.469 13.828 3.893 1 97.81 302 PHE A C 1
ATOM 2312 O O . PHE A 1 302 ? -9.391 13.188 4.402 1 97.81 302 PHE A O 1
ATOM 2319 N N . ASP A 1 303 ? -8.094 13.648 2.676 1 98.06 303 ASP A N 1
ATOM 2320 C CA . ASP A 1 303 ? -8.797 12.734 1.784 1 98.06 303 ASP A CA 1
ATOM 2321 C C . ASP A 1 303 ? -8.562 11.281 2.191 1 98.06 303 ASP A C 1
ATOM 2323 O O . ASP A 1 303 ? -9.414 10.422 1.97 1 98.06 303 ASP A O 1
ATOM 2327 N N . LEU A 1 304 ? -7.398 10.984 2.795 1 98.31 304 LEU A N 1
ATOM 2328 C CA . LEU A 1 304 ? -7.102 9.641 3.293 1 98.31 304 LEU A CA 1
ATOM 2329 C C . LEU A 1 304 ? -7.965 9.312 4.508 1 98.31 304 LEU A C 1
ATOM 2331 O O . LEU A 1 304 ? -8.438 8.18 4.648 1 98.31 304 LEU A O 1
ATOM 2335 N N . LEU A 1 305 ? -8.234 10.344 5.371 1 98.44 305 LEU A N 1
ATOM 2336 C CA . LEU A 1 305 ? -8.859 10.086 6.664 1 98.44 305 LEU A CA 1
ATOM 2337 C C . LEU A 1 305 ? -10.367 10.273 6.594 1 98.44 305 LEU A C 1
ATOM 2339 O O . LEU A 1 305 ? -11.117 9.641 7.34 1 98.44 305 LEU A O 1
ATOM 2343 N N . LEU A 1 306 ? -10.828 11.125 5.676 1 98.5 306 LEU A N 1
ATOM 2344 C CA . LEU A 1 306 ? -12.219 11.578 5.668 1 98.5 306 LEU A CA 1
ATOM 2345 C C . LEU A 1 306 ? -13.172 10.398 5.527 1 98.5 306 LEU A C 1
ATOM 2347 O O . LEU A 1 306 ? -14.148 10.289 6.277 1 98.5 306 LEU A O 1
ATOM 2351 N N . PRO A 1 307 ? -12.922 9.398 4.586 1 98.69 307 PRO A N 1
ATOM 2352 C CA . PRO A 1 307 ? -13.852 8.273 4.484 1 98.69 307 PRO A CA 1
ATOM 2353 C C . PRO A 1 307 ? -14.008 7.52 5.801 1 98.69 307 PRO A C 1
ATOM 2355 O O . PRO A 1 307 ? -15.117 7.117 6.16 1 98.69 307 PRO A O 1
ATOM 2358 N N . ARG A 1 308 ? -12.93 7.355 6.508 1 98.62 308 ARG A N 1
ATOM 2359 C CA . ARG A 1 308 ? -12.969 6.645 7.781 1 98.62 308 ARG A CA 1
ATOM 2360 C C . ARG A 1 308 ? -13.75 7.438 8.828 1 98.62 308 ARG A C 1
ATOM 2362 O O . ARG A 1 308 ? -14.539 6.867 9.578 1 98.62 308 ARG A O 1
ATOM 2369 N N . LEU A 1 309 ? -13.523 8.75 8.828 1 98.62 309 LEU A N 1
ATOM 2370 C CA . LEU A 1 309 ? -14.242 9.617 9.758 1 98.62 309 LEU A CA 1
ATOM 2371 C C . LEU A 1 309 ? -15.742 9.586 9.477 1 98.62 309 LEU A C 1
ATOM 2373 O O . LEU A 1 309 ? -16.547 9.562 10.406 1 98.62 309 LEU A O 1
ATOM 2377 N N . MET A 1 310 ? -16.125 9.508 8.211 1 98.56 310 MET A N 1
ATOM 2378 C CA . MET A 1 310 ? -17.516 9.484 7.801 1 98.56 310 MET A CA 1
ATOM 2379 C C . MET A 1 310 ? -18.172 8.148 8.156 1 98.56 310 MET A C 1
ATOM 2381 O O . MET A 1 310 ? -19.391 8.031 8.164 1 98.56 310 MET A O 1
ATOM 2385 N N . ALA A 1 311 ? -17.359 7.117 8.461 1 98.44 311 ALA A N 1
ATOM 2386 C CA . ALA A 1 311 ? -17.859 5.793 8.82 1 98.44 311 ALA A CA 1
ATOM 2387 C C . ALA A 1 311 ? -17.703 5.527 10.312 1 98.44 311 ALA A C 1
ATOM 2389 O O . ALA A 1 311 ? -17.844 4.395 10.766 1 98.44 311 ALA A O 1
ATOM 2390 N N . ASP A 1 312 ? -17.312 6.531 11.109 1 97.81 312 ASP A N 1
ATOM 2391 C CA . ASP A 1 312 ? -17.078 6.438 12.555 1 97.81 312 ASP A CA 1
ATOM 2392 C C . ASP A 1 312 ? -15.984 5.43 12.867 1 97.81 312 ASP A C 1
ATOM 2394 O O . ASP A 1 312 ? -16.062 4.703 13.867 1 97.81 312 ASP A O 1
ATOM 2398 N N . ASP A 1 313 ? -15.062 5.316 11.953 1 98.12 313 ASP A N 1
ATOM 2399 C CA . ASP A 1 313 ? -13.852 4.531 12.195 1 98.12 313 ASP A CA 1
ATOM 2400 C C . ASP A 1 313 ? -12.781 5.363 12.891 1 98.12 313 ASP A C 1
ATOM 2402 O O . ASP A 1 313 ? -12.141 6.211 12.258 1 98.12 313 ASP A O 1
ATOM 2406 N N . GLU A 1 314 ? -12.547 5.191 14.133 1 97.75 314 GLU A N 1
ATOM 2407 C CA . GLU A 1 314 ? -11.609 6.008 14.906 1 97.75 314 GLU A CA 1
ATOM 2408 C C . GLU A 1 314 ? -10.188 5.875 14.367 1 97.75 314 GLU A C 1
ATOM 2410 O O . GLU A 1 314 ? -9.727 4.77 14.078 1 97.75 314 GLU A O 1
ATOM 2415 N N . ILE A 1 315 ? -9.578 6.957 14.195 1 98 315 ILE A N 1
ATOM 2416 C CA . ILE A 1 315 ? -8.195 7.012 13.742 1 98 315 ILE A CA 1
ATOM 2417 C C . ILE A 1 315 ? -7.258 7.02 14.953 1 98 315 ILE A C 1
ATOM 2419 O O . ILE A 1 315 ? -7.457 7.793 15.891 1 98 315 ILE A O 1
ATOM 2423 N N . THR A 1 316 ? -6.234 6.211 14.969 1 98.06 316 THR A N 1
ATOM 2424 C CA . THR A 1 316 ? -5.293 6.145 16.078 1 98.06 316 THR A CA 1
ATOM 2425 C C . THR A 1 316 ? -3.945 6.746 15.688 1 98.06 316 THR A C 1
ATOM 2427 O O . THR A 1 316 ? -3.646 6.883 14.5 1 98.06 316 THR A O 1
ATOM 2430 N N . LEU A 1 317 ? -3.197 7.121 16.672 1 98.06 317 LEU A N 1
ATOM 2431 C CA . LEU A 1 317 ? -1.861 7.656 16.438 1 98.06 317 LEU A CA 1
ATOM 2432 C C . LEU A 1 317 ? -0.986 6.645 15.719 1 98.06 317 LEU A C 1
ATOM 2434 O O . LEU A 1 317 ? -0.243 7.004 14.797 1 98.06 317 LEU A O 1
ATOM 2438 N N . SER A 1 318 ? -1.067 5.398 16.109 1 97.69 318 SER A N 1
ATOM 2439 C CA . SER A 1 318 ? -0.276 4.34 15.492 1 97.69 318 SER A CA 1
ATOM 2440 C C . SER A 1 318 ? -0.571 4.227 14 1 97.69 318 SER A C 1
ATOM 2442 O O . SER A 1 318 ? 0.344 4.055 13.195 1 97.69 318 SER A O 1
ATOM 2444 N N . GLU A 1 319 ? -1.798 4.328 13.641 1 97.44 319 GLU A N 1
ATOM 2445 C CA . GLU A 1 319 ? -2.186 4.246 12.234 1 97.44 319 GLU A CA 1
ATOM 2446 C C . GLU A 1 319 ? -1.66 5.445 11.453 1 97.44 319 GLU A C 1
ATOM 2448 O O . GLU A 1 319 ? -1.247 5.305 10.297 1 97.44 319 GLU A O 1
ATOM 2453 N N . ILE A 1 320 ? -1.715 6.621 12.07 1 98.06 320 ILE A N 1
ATOM 2454 C CA . ILE A 1 320 ? -1.191 7.816 11.422 1 98.06 320 ILE A CA 1
ATOM 2455 C C . ILE A 1 320 ? 0.311 7.668 11.195 1 98.06 320 ILE A C 1
ATOM 2457 O O . ILE A 1 320 ? 0.814 7.953 10.109 1 98.06 320 ILE A O 1
ATOM 2461 N N . ASN A 1 321 ? 1.045 7.129 12.211 1 97.88 321 ASN A N 1
ATOM 2462 C CA . ASN A 1 321 ? 2.49 6.953 12.109 1 97.88 321 ASN A CA 1
ATOM 2463 C C . ASN A 1 321 ? 2.859 5.973 11 1 97.88 321 ASN A C 1
ATOM 2465 O O . ASN A 1 321 ? 3.93 6.09 10.398 1 97.88 321 ASN A O 1
ATOM 2469 N N . GLN A 1 322 ? 1.963 5.074 10.68 1 97.25 322 GLN A N 1
ATOM 2470 C CA . GLN A 1 322 ? 2.229 4.02 9.703 1 97.25 322 GLN A CA 1
ATOM 2471 C C . GLN A 1 322 ? 2.045 4.527 8.281 1 97.25 322 GLN A C 1
ATOM 2473 O O . GLN A 1 322 ? 2.414 3.85 7.32 1 97.25 322 GLN A O 1
ATOM 2478 N N . LEU A 1 323 ? 1.556 5.746 8.141 1 98.19 323 LEU A N 1
ATOM 2479 C CA . LEU A 1 323 ? 1.271 6.273 6.812 1 98.19 323 LEU A CA 1
ATOM 2480 C C . LEU A 1 323 ? 2.555 6.715 6.113 1 98.19 323 LEU A C 1
ATOM 2482 O O . LEU A 1 323 ? 2.533 7.074 4.938 1 98.19 323 LEU A O 1
ATOM 2486 N N . GLY A 1 324 ? 3.654 6.633 6.809 1 98.44 324 GLY A N 1
ATOM 2487 C CA . GLY A 1 324 ? 4.91 7.129 6.27 1 98.44 324 GLY A CA 1
ATOM 2488 C C . GLY A 1 324 ? 5.27 6.508 4.934 1 98.44 324 GLY A C 1
ATOM 2489 O O . GLY A 1 324 ? 5.551 7.219 3.967 1 98.44 324 GLY A O 1
ATOM 2490 N N . GLU A 1 325 ? 5.348 5.164 4.883 1 98.44 325 GLU A N 1
ATOM 2491 C CA . GLU A 1 325 ? 5.504 4.492 3.598 1 98.44 325 GLU A CA 1
ATOM 2492 C C . GLU A 1 325 ? 4.223 4.574 2.773 1 98.44 325 GLU A C 1
ATOM 2494 O O . GLU A 1 325 ? 3.168 4.113 3.213 1 98.44 325 GLU A O 1
ATOM 2499 N N . GLY A 1 326 ? 4.371 5.176 1.636 1 97.94 326 GLY A N 1
ATOM 2500 C CA . GLY A 1 326 ? 3.186 5.406 0.823 1 97.94 326 GLY A CA 1
ATOM 2501 C C . GLY A 1 326 ? 2.51 6.73 1.116 1 97.94 326 GLY A C 1
ATOM 2502 O O . GLY A 1 326 ? 1.472 7.047 0.531 1 97.94 326 GLY A O 1
ATOM 2503 N N . GLY A 1 327 ? 3.096 7.523 1.994 1 98.44 327 GLY A N 1
ATOM 2504 C CA . GLY A 1 327 ? 2.482 8.781 2.398 1 98.44 327 GLY A CA 1
ATOM 2505 C C . GLY A 1 327 ? 2.787 9.922 1.452 1 98.44 327 GLY A C 1
ATOM 2506 O O . GLY A 1 327 ? 2.293 11.039 1.638 1 98.44 327 GLY A O 1
ATOM 2507 N N . LEU A 1 328 ? 3.574 9.664 0.425 1 98.12 328 LEU A N 1
ATOM 2508 C CA . LEU A 1 328 ? 3.994 10.68 -0.531 1 98.12 328 LEU A CA 1
ATOM 2509 C C . LEU A 1 328 ? 3.119 10.648 -1.78 1 98.12 328 LEU A C 1
ATOM 2511 O O . LEU A 1 328 ? 3.197 9.703 -2.572 1 98.12 328 LEU A O 1
ATOM 2515 N N . CYS A 1 329 ? 2.279 11.633 -1.938 1 97.56 329 CYS A N 1
ATOM 2516 C CA . CYS A 1 329 ? 1.564 11.797 -3.199 1 97.56 329 CYS A CA 1
ATOM 2517 C C . CYS A 1 329 ? 2.525 12.148 -4.328 1 97.56 329 CYS A C 1
ATOM 2519 O O . CYS A 1 329 ? 3.322 13.078 -4.203 1 97.56 329 CYS A O 1
ATOM 2521 N N . LEU A 1 330 ? 2.406 11.492 -5.414 1 94.19 330 LEU A N 1
ATOM 2522 C CA . LEU A 1 330 ? 3.375 11.656 -6.492 1 94.19 330 LEU A CA 1
ATOM 2523 C C . LEU A 1 330 ? 2.914 12.727 -7.477 1 94.19 330 LEU A C 1
ATOM 2525 O O . LEU A 1 330 ? 3.596 12.992 -8.469 1 94.19 330 LEU A O 1
ATOM 2529 N N . ASN A 1 331 ? 1.79 13.328 -7.191 1 92.25 331 ASN A N 1
ATOM 2530 C CA . ASN A 1 331 ? 1.259 14.375 -8.047 1 92.25 331 ASN A CA 1
ATOM 2531 C C . ASN A 1 331 ? 1.258 13.953 -9.516 1 92.25 331 ASN A C 1
ATOM 2533 O O . ASN A 1 331 ? 1.744 14.688 -10.375 1 92.25 331 ASN A O 1
ATOM 2537 N N . CYS A 1 332 ? 0.671 12.836 -9.734 1 91.44 332 CYS A N 1
ATOM 2538 C CA . CYS A 1 332 ? 0.646 12.25 -11.07 1 91.44 332 CYS A CA 1
ATOM 2539 C C . CYS A 1 332 ? -0.146 13.117 -12.039 1 91.44 332 CYS A C 1
ATOM 2541 O O . CYS A 1 332 ? -1.073 13.82 -11.625 1 91.44 332 CYS A O 1
ATOM 2543 N N . ASP A 1 333 ? 0.192 13.07 -13.344 1 87.38 333 ASP A N 1
ATOM 2544 C CA . ASP A 1 333 ? -0.511 13.82 -14.375 1 87.38 333 ASP A CA 1
ATOM 2545 C C . ASP A 1 333 ? -1.987 13.438 -14.43 1 87.38 333 ASP A C 1
ATOM 2547 O O . ASP A 1 333 ? -2.859 14.305 -14.508 1 87.38 333 ASP A O 1
ATOM 2551 N N . VAL A 1 334 ? -2.133 12.148 -14.406 1 87.25 334 VAL A N 1
ATOM 2552 C CA . VAL A 1 334 ? -3.486 11.617 -14.289 1 87.25 334 VAL A CA 1
ATOM 2553 C C . VAL A 1 334 ? -3.684 11.016 -12.898 1 87.25 334 VAL A C 1
ATOM 2555 O O . VAL A 1 334 ? -3.078 9.992 -12.57 1 87.25 334 VAL A O 1
ATOM 2558 N N . CYS A 1 335 ? -4.539 11.703 -12.133 1 91.38 335 CYS A N 1
ATOM 2559 C CA . CYS A 1 335 ? -4.777 11.242 -10.773 1 91.38 335 CYS A CA 1
ATOM 2560 C C . CYS A 1 335 ? -5.754 10.07 -10.758 1 91.38 335 CYS A C 1
ATOM 2562 O O . CYS A 1 335 ? -6.844 10.156 -11.328 1 91.38 335 CYS A O 1
ATOM 2564 N N . THR A 1 336 ? -5.422 8.977 -10.125 1 92.31 336 THR A N 1
ATOM 2565 C CA . THR A 1 336 ? -6.281 7.801 -10.055 1 92.31 336 THR A CA 1
ATOM 2566 C C . THR A 1 336 ? -6.66 7.492 -8.602 1 92.31 336 THR A C 1
ATOM 2568 O O . THR A 1 336 ? -7.148 6.402 -8.305 1 92.31 336 THR A O 1
ATOM 2571 N N . PHE A 1 337 ? -6.484 8.461 -7.73 1 94.25 337 PHE A N 1
ATOM 2572 C CA . PHE A 1 337 ? -6.875 8.273 -6.34 1 94.25 337 PHE A CA 1
ATOM 2573 C C . PHE A 1 337 ? -8.359 7.961 -6.23 1 94.25 337 PHE A C 1
ATOM 2575 O O . PHE A 1 337 ? -9.188 8.578 -6.914 1 94.25 337 PHE A O 1
ATOM 2582 N N . PRO A 1 338 ? -8.672 6.953 -5.434 1 93.56 338 PRO A N 1
ATOM 2583 C CA . PRO A 1 338 ? -7.926 6.254 -4.383 1 93.56 338 PRO A CA 1
ATOM 2584 C C . PRO A 1 338 ? -7.297 4.949 -4.867 1 93.56 338 PRO A C 1
ATOM 2586 O O . PRO A 1 338 ? -6.793 4.168 -4.062 1 93.56 338 PRO A O 1
ATOM 2589 N N . ASN A 1 339 ? -7.309 4.68 -6.203 1 91.81 339 ASN A N 1
ATOM 2590 C CA . ASN A 1 339 ? -6.742 3.438 -6.719 1 91.81 339 ASN A CA 1
ATOM 2591 C C . ASN A 1 339 ? -5.246 3.574 -6.98 1 91.81 339 ASN A C 1
ATOM 2593 O O . ASN A 1 339 ? -4.703 2.914 -7.871 1 91.81 339 ASN A O 1
ATOM 2597 N N . CYS A 1 340 ? -4.555 4.434 -6.324 1 94.88 340 CYS A N 1
ATOM 2598 C CA . CYS A 1 340 ? -3.111 4.613 -6.441 1 94.88 340 CYS A CA 1
ATOM 2599 C C . CYS A 1 340 ? -2.4 4.184 -5.164 1 94.88 340 CYS A C 1
ATOM 2601 O O . CYS A 1 340 ? -3.01 3.562 -4.289 1 94.88 340 CYS A O 1
ATOM 2603 N N . GLY A 1 341 ? -1.112 4.43 -5.105 1 95.5 341 GLY A N 1
ATOM 2604 C CA . GLY A 1 341 ? -0.322 3.971 -3.973 1 95.5 341 GLY A CA 1
ATOM 2605 C C . GLY A 1 341 ? -0.394 4.902 -2.777 1 95.5 341 GLY A C 1
ATOM 2606 O O . GLY A 1 341 ? 0.025 4.539 -1.676 1 95.5 341 GLY A O 1
ATOM 2607 N N . PHE A 1 342 ? -1.061 6.078 -2.965 1 97.62 342 PHE A N 1
ATOM 2608 C CA . PHE A 1 342 ? -1.067 7.105 -1.927 1 97.62 342 PHE A CA 1
ATOM 2609 C C . PHE A 1 342 ? -1.861 6.641 -0.712 1 97.62 342 PHE A C 1
ATOM 2611 O O . PHE A 1 342 ? -3.053 6.34 -0.82 1 97.62 342 PHE A O 1
ATOM 2618 N N . GLY A 1 343 ? -1.189 6.5 0.411 1 96.81 343 GLY A N 1
ATOM 2619 C CA . GLY A 1 343 ? -1.827 6.188 1.682 1 96.81 343 GLY A CA 1
ATOM 2620 C C . GLY A 1 343 ? -1.95 4.699 1.939 1 96.81 343 GLY A C 1
ATOM 2621 O O . GLY A 1 343 ? -2.594 4.281 2.906 1 96.81 343 GLY A O 1
ATOM 2622 N N . LYS A 1 344 ? -1.299 3.887 1.045 1 94.5 344 LYS A N 1
ATOM 2623 C CA . LYS A 1 344 ? -1.457 2.443 1.185 1 94.5 344 LYS A CA 1
ATOM 2624 C C . LYS A 1 344 ? -0.261 1.825 1.903 1 94.5 344 LYS A C 1
ATOM 2626 O O . LYS A 1 344 ? 0.853 2.346 1.827 1 94.5 344 LYS A O 1
ATOM 2631 N N . MET B 1 1 ? 8.992 32.094 22.688 1 64.12 1 MET B N 1
ATOM 2632 C CA . MET B 1 1 ? 8.984 33.281 21.875 1 64.12 1 MET B CA 1
ATOM 2633 C C . MET B 1 1 ? 9.203 34.531 22.734 1 64.12 1 MET B C 1
ATOM 2635 O O . MET B 1 1 ? 8.695 34.594 23.859 1 64.12 1 MET B O 1
ATOM 2639 N N . LYS B 1 2 ? 10.281 35.219 22.438 1 72.06 2 LYS B N 1
ATOM 2640 C CA . LYS B 1 2 ? 10.539 36.438 23.188 1 72.06 2 LYS B CA 1
ATOM 2641 C C . LYS B 1 2 ? 10.664 37.656 22.25 1 72.06 2 LYS B C 1
ATOM 2643 O O . LYS B 1 2 ? 11.109 37.5 21.109 1 72.06 2 LYS B O 1
ATOM 2648 N N . GLU B 1 3 ? 10.047 38.625 22.672 1 74.94 3 GLU B N 1
ATOM 2649 C CA . GLU B 1 3 ? 10.258 39.875 21.953 1 74.94 3 GLU B CA 1
ATOM 2650 C C . GLU B 1 3 ? 11.617 40.469 22.312 1 74.94 3 GLU B C 1
ATOM 2652 O O . GLU B 1 3 ? 11.953 40.656 23.484 1 74.94 3 GLU B O 1
ATOM 2657 N N . ILE B 1 4 ? 12.383 40.656 21.344 1 80.31 4 ILE B N 1
ATOM 2658 C CA . ILE B 1 4 ? 13.695 41.25 21.594 1 80.31 4 ILE B CA 1
ATOM 2659 C C . ILE B 1 4 ? 13.906 42.438 20.656 1 80.31 4 ILE B C 1
ATOM 2661 O O . ILE B 1 4 ? 13.211 42.594 19.656 1 80.31 4 ILE B O 1
ATOM 2665 N N . ARG B 1 5 ? 14.836 43.375 21.078 1 82.31 5 ARG B N 1
ATOM 2666 C CA . ARG B 1 5 ? 15.211 44.469 20.188 1 82.31 5 ARG B CA 1
ATOM 2667 C C . ARG B 1 5 ? 15.805 43.938 18.891 1 82.31 5 ARG B C 1
ATOM 2669 O O . ARG B 1 5 ? 16.578 42.969 18.891 1 82.31 5 ARG B O 1
ATOM 2676 N N . THR B 1 6 ? 15.367 44.469 17.875 1 85.81 6 THR B N 1
ATOM 2677 C CA . THR B 1 6 ? 15.852 44.062 16.562 1 85.81 6 THR B CA 1
ATOM 2678 C C . THR B 1 6 ? 17.375 44.031 16.531 1 85.81 6 THR B C 1
ATOM 2680 O O . THR B 1 6 ? 17.969 43.094 15.984 1 85.81 6 THR B O 1
ATOM 2683 N N . GLU B 1 7 ? 18 44.938 17.172 1 86.75 7 GLU B N 1
ATOM 2684 C CA . GLU B 1 7 ? 19.469 45.062 17.172 1 86.75 7 GLU B CA 1
ATOM 2685 C C . GLU B 1 7 ? 20.094 43.875 17.922 1 86.75 7 GLU B C 1
ATOM 2687 O O . GLU B 1 7 ? 21.266 43.562 17.688 1 86.75 7 GLU B O 1
ATOM 2692 N N . ASP B 1 8 ? 19.297 43.281 18.75 1 85.88 8 ASP B N 1
ATOM 2693 C CA . ASP B 1 8 ? 19.797 42.156 19.547 1 85.88 8 ASP B CA 1
ATOM 2694 C C . ASP B 1 8 ? 19.344 40.812 18.969 1 85.88 8 ASP B C 1
ATOM 2696 O O . ASP B 1 8 ? 19.531 39.781 19.594 1 85.88 8 ASP B O 1
ATOM 2700 N N . ALA B 1 9 ? 18.812 40.906 17.844 1 84.44 9 ALA B N 1
ATOM 2701 C CA . ALA B 1 9 ? 18.078 39.75 17.375 1 84.44 9 ALA B CA 1
ATOM 2702 C C . ALA B 1 9 ? 18.984 38.844 16.516 1 84.44 9 ALA B C 1
ATOM 27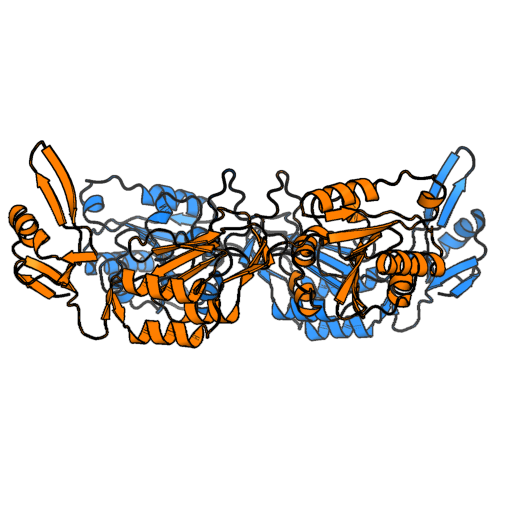04 O O . ALA B 1 9 ? 18.547 37.781 16.062 1 84.44 9 ALA B O 1
ATOM 2705 N N . VAL B 1 10 ? 20.234 39.344 16.359 1 85.88 10 VAL B N 1
ATOM 2706 C CA . VAL B 1 10 ? 21.141 38.562 15.531 1 85.88 10 VAL B CA 1
ATOM 2707 C C . VAL B 1 10 ? 21.266 37.156 16.109 1 85.88 10 VAL B C 1
ATOM 2709 O O . VAL B 1 10 ? 21.5 36.969 17.297 1 85.88 10 VAL B O 1
ATOM 2712 N N . GLY B 1 11 ? 21.016 36.219 15.312 1 79.94 11 GLY B N 1
ATOM 2713 C CA . GLY B 1 11 ? 21.125 34.812 15.719 1 79.94 11 GLY B CA 1
ATOM 2714 C C . GLY B 1 11 ? 19.797 34.219 16.109 1 79.94 11 GLY B C 1
ATOM 2715 O O . GLY B 1 11 ? 19.672 33 16.188 1 79.94 11 GLY B O 1
ATOM 2716 N N . HIS B 1 12 ? 18.828 35.062 16.344 1 81.25 12 HIS B N 1
ATOM 2717 C CA . HIS B 1 12 ? 17.5 34.594 16.734 1 81.25 12 HIS B CA 1
ATOM 2718 C C . HIS B 1 12 ? 16.625 34.344 15.508 1 81.25 12 HIS B C 1
ATOM 2720 O O . HIS B 1 12 ? 16.938 34.781 14.406 1 81.25 12 HIS B O 1
ATOM 2726 N N . ILE B 1 13 ? 15.703 33.469 15.719 1 80.06 13 ILE B N 1
ATOM 2727 C CA . ILE B 1 13 ? 14.836 33.031 14.625 1 80.06 13 ILE B CA 1
ATOM 2728 C C . ILE B 1 13 ? 13.539 33.844 14.648 1 80.06 13 ILE B C 1
ATOM 2730 O O . ILE B 1 13 ? 12.875 33.938 15.688 1 80.06 13 ILE B O 1
ATOM 2734 N N . LEU B 1 14 ? 13.203 34.406 13.422 1 79.19 14 LEU B N 1
ATOM 2735 C CA . LEU B 1 14 ? 11.969 35.156 13.32 1 79.19 14 LEU B CA 1
ATOM 2736 C C . LEU B 1 14 ? 10.75 34.25 13.461 1 79.19 14 LEU B C 1
ATOM 2738 O O . LEU B 1 14 ? 10.68 33.219 12.812 1 79.19 14 LEU B O 1
ATOM 2742 N N . CYS B 1 15 ? 9.93 34.562 14.352 1 70.31 15 CYS B N 1
ATOM 2743 C CA . CYS B 1 15 ? 8.758 33.75 14.617 1 70.31 15 CYS B CA 1
ATOM 2744 C C . CYS B 1 15 ? 7.633 34.062 13.633 1 70.31 15 CYS B C 1
ATOM 2746 O O . CYS B 1 15 ? 6.609 33.375 13.617 1 70.31 15 CYS B O 1
ATOM 2748 N N . HIS B 1 16 ? 7.75 35.062 12.859 1 68 16 HIS B N 1
ATOM 2749 C CA . HIS B 1 16 ? 6.738 35.469 11.883 1 68 16 HIS B CA 1
ATOM 2750 C C . HIS B 1 16 ? 7.371 36.156 10.68 1 68 16 HIS B C 1
ATOM 2752 O O . HIS B 1 16 ? 8.516 36.594 10.742 1 68 16 HIS B O 1
ATOM 2758 N N . ASP B 1 17 ? 6.516 36.156 9.594 1 71.25 17 ASP B N 1
ATOM 2759 C CA . ASP B 1 17 ? 6.965 36.875 8.406 1 71.25 17 ASP B CA 1
ATOM 2760 C C . ASP B 1 17 ? 7.125 38.375 8.695 1 71.25 17 ASP B C 1
ATOM 2762 O O . ASP B 1 17 ? 6.328 38.969 9.438 1 71.25 17 ASP B O 1
ATOM 2766 N N . ILE B 1 18 ? 8.195 38.969 8.25 1 69.19 18 ILE B N 1
ATOM 2767 C CA . ILE B 1 18 ? 8.375 40.438 8.273 1 69.19 18 ILE B CA 1
ATOM 2768 C C . ILE B 1 18 ? 8.133 41 6.883 1 69.19 18 ILE B C 1
ATOM 2770 O O . ILE B 1 18 ? 8.836 40.656 5.93 1 69.19 18 ILE B O 1
ATOM 2774 N N . THR B 1 19 ? 6.953 41.562 6.789 1 65.56 19 THR B N 1
ATOM 2775 C CA . THR B 1 19 ? 6.539 42.094 5.504 1 65.56 19 THR B CA 1
ATOM 2776 C C . THR B 1 19 ? 7.02 43.531 5.352 1 65.56 19 THR B C 1
ATOM 2778 O O . THR B 1 19 ? 7.102 44.281 6.336 1 65.56 19 THR B O 1
ATOM 2781 N N . GLN B 1 20 ? 7.59 43.75 4.172 1 63 20 GLN B N 1
ATOM 2782 C CA . GLN B 1 20 ? 7.941 45.125 3.818 1 63 20 GLN B CA 1
ATOM 2783 C C . GLN B 1 20 ? 6.863 45.75 2.943 1 63 20 GLN B C 1
ATOM 2785 O O . GLN B 1 20 ? 6.414 45.156 1.967 1 63 20 GLN B O 1
ATOM 2790 N N . ILE B 1 21 ? 6.113 46.688 3.451 1 55.09 21 ILE B N 1
ATOM 2791 C CA . ILE B 1 21 ? 5.156 47.438 2.67 1 55.09 21 ILE B CA 1
ATOM 2792 C C . ILE B 1 21 ? 5.777 48.781 2.277 1 55.09 21 ILE B C 1
ATOM 2794 O O . ILE B 1 21 ? 6.098 49.625 3.141 1 55.09 21 ILE B O 1
ATOM 2798 N N . ILE B 1 22 ? 6.293 48.875 1.104 1 54.91 22 ILE B N 1
ATOM 2799 C CA . ILE B 1 22 ? 6.668 50.156 0.566 1 54.91 22 ILE B CA 1
ATOM 2800 C C . ILE B 1 22 ? 5.5 50.75 -0.23 1 54.91 22 ILE B C 1
ATOM 2802 O O . ILE B 1 22 ? 5.066 50.156 -1.224 1 54.91 22 ILE B O 1
ATOM 2806 N N . LYS B 1 23 ? 4.883 51.781 0.124 1 52.88 23 LYS B N 1
ATOM 2807 C CA . LYS B 1 23 ? 3.754 52.438 -0.519 1 52.88 23 LYS B CA 1
ATOM 2808 C C . LYS B 1 23 ? 4.016 52.656 -2.008 1 52.88 23 LYS B C 1
ATOM 2810 O O . LYS B 1 23 ? 5.039 53.219 -2.387 1 52.88 23 LYS B O 1
ATOM 2815 N N . ASP B 1 24 ? 3.02 52.062 -2.811 1 51.75 24 ASP B N 1
ATOM 2816 C CA . ASP B 1 24 ? 2.939 52.25 -4.254 1 51.75 24 ASP B CA 1
ATOM 2817 C C . ASP B 1 24 ? 4.094 51.562 -4.969 1 51.75 24 ASP B C 1
ATOM 2819 O O . ASP B 1 24 ? 4.359 51.812 -6.141 1 51.75 24 ASP B O 1
ATOM 2823 N N . VAL B 1 25 ? 4.938 50.812 -4.27 1 55.31 25 VAL B N 1
ATOM 2824 C CA . VAL B 1 25 ? 6.086 50.188 -4.91 1 55.31 25 VAL B CA 1
ATOM 2825 C C . VAL B 1 25 ? 6.051 48.688 -4.684 1 55.31 25 VAL B C 1
ATOM 2827 O O . VAL B 1 25 ? 6.055 47.906 -5.641 1 55.31 25 VAL B O 1
ATOM 2830 N N . LYS B 1 26 ? 6.352 48.125 -3.363 1 55.03 26 LYS B N 1
ATOM 2831 C CA . LYS B 1 26 ? 6.496 46.688 -3.133 1 55.03 26 LYS B CA 1
ATOM 2832 C C . LYS B 1 26 ? 5.828 46.281 -1.825 1 55.03 26 LYS B C 1
ATOM 2834 O O . LYS B 1 26 ? 5.961 46.969 -0.809 1 55.03 26 LYS B O 1
ATOM 2839 N N . LYS B 1 27 ? 4.723 45.469 -1.837 1 59.41 27 LYS B N 1
ATOM 2840 C CA . LYS B 1 27 ? 4.223 44.75 -0.663 1 59.41 27 LYS B CA 1
ATOM 2841 C C . LYS B 1 27 ? 4.582 43.281 -0.723 1 59.41 27 LYS B C 1
ATOM 2843 O O . LYS B 1 27 ? 4.254 42.594 -1.691 1 59.41 27 LYS B O 1
ATOM 2848 N N . GLY B 1 28 ? 5.656 42.906 0.081 1 64.12 28 GLY B N 1
ATOM 2849 C CA . GLY B 1 28 ? 6.012 41.5 0.084 1 64.12 28 GLY B CA 1
ATOM 2850 C C . GLY B 1 28 ? 6.742 41.062 1.341 1 64.12 28 GLY B C 1
ATOM 2851 O O . GLY B 1 28 ? 7.094 41.906 2.178 1 64.12 28 GLY B O 1
ATOM 2852 N N . VAL B 1 29 ? 6.863 39.938 1.56 1 71.12 29 VAL B N 1
ATOM 2853 C CA . VAL B 1 29 ? 7.586 39.375 2.695 1 71.12 29 VAL B CA 1
ATOM 2854 C C . VAL B 1 29 ? 9.078 39.656 2.551 1 71.12 29 VAL B C 1
ATOM 2856 O O . VAL B 1 29 ? 9.695 39.281 1.554 1 71.12 29 VAL B O 1
ATOM 2859 N N . LEU B 1 30 ? 9.547 40.625 3.498 1 75.19 30 LEU B N 1
ATOM 2860 C CA . LEU B 1 30 ? 10.977 40.938 3.549 1 75.19 30 LEU B CA 1
ATOM 2861 C C . LEU B 1 30 ? 11.766 39.75 4.113 1 75.19 30 LEU B C 1
ATOM 2863 O O . LEU B 1 30 ? 12.797 39.375 3.559 1 75.19 30 LEU B O 1
ATOM 2867 N N . PHE B 1 31 ? 11.281 39.25 5.309 1 79.5 31 PHE B N 1
ATOM 2868 C CA . PHE B 1 31 ? 11.859 38.062 5.938 1 79.5 31 PHE B CA 1
ATOM 2869 C C . PHE B 1 31 ? 10.781 37.062 6.293 1 79.5 31 PHE B C 1
ATOM 2871 O O . PHE B 1 31 ? 9.742 37.438 6.844 1 79.5 31 PHE B O 1
ATOM 2878 N N . LYS B 1 32 ? 11.031 35.938 5.875 1 73.25 32 LYS B N 1
ATOM 2879 C CA . LYS B 1 32 ? 10.062 34.906 6.172 1 73.25 32 LYS B CA 1
ATOM 2880 C C . LYS B 1 32 ? 10.242 34.375 7.59 1 73.25 32 LYS B C 1
ATOM 2882 O O . LYS B 1 32 ? 11.352 34.375 8.125 1 73.25 32 LYS B O 1
ATOM 2887 N N . LYS B 1 33 ? 9.148 34.062 8.156 1 70.62 33 LYS B N 1
ATOM 2888 C CA . LYS B 1 33 ? 9.203 33.312 9.414 1 70.62 33 LYS B CA 1
ATOM 2889 C C . LYS B 1 33 ? 10.25 32.219 9.344 1 70.62 33 LYS B C 1
ATOM 2891 O O . LYS B 1 33 ? 10.352 31.516 8.336 1 70.62 33 LYS B O 1
ATOM 2896 N N . GLY B 1 34 ? 11.047 32.25 10.492 1 74.56 34 GLY B N 1
ATOM 2897 C CA . GLY B 1 34 ? 12.086 31.234 10.539 1 74.56 34 GLY B CA 1
ATOM 2898 C C . GLY B 1 34 ? 13.453 31.766 10.156 1 74.56 34 GLY B C 1
ATOM 2899 O O . GLY B 1 34 ? 14.469 31.078 10.352 1 74.56 34 GLY B O 1
ATOM 2900 N N . HIS B 1 35 ? 13.367 33 9.555 1 77.62 35 HIS B N 1
ATOM 2901 C CA . HIS B 1 35 ? 14.625 33.625 9.18 1 77.62 35 HIS B CA 1
ATOM 2902 C C . HIS B 1 35 ? 15.516 33.844 10.406 1 77.62 35 HIS B C 1
ATOM 2904 O O . HIS B 1 35 ? 15.055 34.312 11.445 1 77.62 35 HIS B O 1
ATOM 2910 N N . ILE B 1 36 ? 16.719 33.344 10.273 1 79.38 36 ILE B N 1
ATOM 2911 C CA . ILE B 1 36 ? 17.703 33.656 11.305 1 79.38 36 ILE B CA 1
ATOM 2912 C C . ILE B 1 36 ? 18.297 35.031 11.086 1 79.38 36 ILE B C 1
ATOM 2914 O O . ILE B 1 36 ? 18.984 35.281 10.102 1 79.38 36 ILE B O 1
ATOM 2918 N N . VAL B 1 37 ? 17.984 35.844 11.977 1 84.88 37 VAL B N 1
ATOM 2919 C CA . VAL B 1 37 ? 18.375 37.25 11.844 1 84.88 37 VAL B CA 1
ATOM 2920 C C . VAL B 1 37 ? 19.891 37.375 11.797 1 84.88 37 VAL B C 1
ATOM 2922 O O . VAL B 1 37 ? 20.594 36.812 12.656 1 84.88 37 VAL B O 1
ATOM 2925 N N . ARG B 1 38 ? 20.375 37.906 10.766 1 88.06 38 ARG B N 1
ATOM 2926 C CA . ARG B 1 38 ? 21.797 38.188 10.594 1 88.06 38 ARG B CA 1
ATOM 2927 C C . ARG B 1 38 ? 22.094 39.656 10.852 1 88.06 38 ARG B C 1
ATOM 2929 O O . ARG B 1 38 ? 21.188 40.5 10.898 1 88.06 38 ARG B O 1
ATOM 2936 N N . GLU B 1 39 ? 23.422 39.875 10.984 1 89.31 39 GLU B N 1
ATOM 2937 C CA . GLU B 1 39 ? 23.859 41.25 11.227 1 89.31 39 GLU B CA 1
ATOM 2938 C C . GLU B 1 39 ? 23.422 42.188 10.094 1 89.31 39 GLU B C 1
ATOM 2940 O O . GLU B 1 39 ? 23 43.312 10.336 1 89.31 39 GLU B O 1
ATOM 2945 N N . GLU B 1 40 ? 23.422 41.594 8.898 1 88.94 40 GLU B N 1
ATOM 2946 C CA . GLU B 1 40 ? 23.109 42.375 7.719 1 88.94 40 GLU B CA 1
ATOM 2947 C C . GLU B 1 40 ? 21.609 42.656 7.613 1 88.94 40 GLU B C 1
ATOM 2949 O O . GLU B 1 40 ? 21.188 43.531 6.863 1 88.94 40 GLU B O 1
ATOM 2954 N N . ASP B 1 41 ? 20.875 41.906 8.375 1 88.25 41 ASP B N 1
ATOM 2955 C CA . ASP B 1 41 ? 19.422 42.062 8.32 1 88.25 41 ASP B CA 1
ATOM 2956 C C . ASP B 1 41 ? 18.953 43.219 9.188 1 88.25 41 ASP B C 1
ATOM 2958 O O . ASP B 1 41 ? 17.859 43.75 8.984 1 88.25 41 ASP B O 1
ATOM 2962 N N . ILE B 1 42 ? 19.781 43.625 10.148 1 87.81 42 ILE B N 1
ATOM 2963 C CA . ILE B 1 42 ? 19.359 44.531 11.203 1 87.81 42 ILE B CA 1
ATOM 2964 C C . ILE B 1 42 ? 18.953 45.875 10.594 1 87.81 42 ILE B C 1
ATOM 2966 O O . ILE B 1 42 ? 17.859 46.375 10.852 1 87.81 42 ILE B O 1
ATOM 2970 N N . PRO B 1 43 ? 19.797 46.406 9.633 1 83.31 43 PRO B N 1
ATOM 2971 C CA . PRO B 1 43 ? 19.375 47.688 9.031 1 83.31 43 PRO B CA 1
ATOM 2972 C C . PRO B 1 43 ? 18.062 47.562 8.258 1 83.31 43 PRO B C 1
ATOM 2974 O O . PRO B 1 43 ? 17.234 48.469 8.297 1 83.31 43 PRO B O 1
ATOM 2977 N N . LEU B 1 44 ? 17.891 46.5 7.652 1 84.25 44 LEU B N 1
ATOM 2978 C CA . LEU B 1 44 ? 16.688 46.281 6.855 1 84.25 44 LEU B CA 1
ATOM 2979 C C . LEU B 1 44 ? 15.469 46.125 7.75 1 84.25 44 LEU B C 1
ATOM 2981 O O . LEU B 1 44 ? 14.414 46.688 7.465 1 84.25 44 LEU B O 1
ATOM 2985 N N . LEU B 1 45 ? 15.625 45.406 8.773 1 83.56 45 LEU B N 1
ATOM 2986 C CA . LEU B 1 45 ? 14.531 45.188 9.711 1 83.56 45 LEU B CA 1
ATOM 2987 C C . LEU B 1 45 ? 14.117 46.5 10.367 1 83.56 45 LEU B C 1
ATOM 2989 O O . LEU B 1 45 ? 12.922 46.781 10.508 1 83.56 45 LEU B O 1
ATOM 2993 N N . LEU B 1 46 ? 15.078 47.312 10.648 1 78.12 46 LEU B N 1
ATOM 2994 C CA . LEU B 1 46 ? 14.805 48.625 11.25 1 78.12 46 LEU B CA 1
ATOM 2995 C C . LEU B 1 46 ? 14.172 49.562 10.227 1 78.12 46 LEU B C 1
ATOM 2997 O O . LEU B 1 46 ? 13.281 50.344 10.578 1 78.12 46 LEU B O 1
ATOM 3001 N N . SER B 1 47 ? 14.586 49.344 9 1 75.94 47 SER B N 1
ATOM 3002 C CA . SER B 1 47 ? 14.094 50.219 7.941 1 75.94 47 SER B CA 1
ATOM 3003 C C . SER B 1 47 ? 12.609 49.969 7.672 1 75.94 47 SER B C 1
ATOM 3005 O O . SER B 1 47 ? 11.914 50.875 7.18 1 75.94 47 SER B O 1
ATOM 3007 N N . VAL B 1 48 ? 12.211 48.844 8.047 1 74.44 48 VAL B N 1
ATOM 3008 C CA . VAL B 1 48 ? 10.797 48.531 7.832 1 74.44 48 VAL B CA 1
ATOM 3009 C C . VAL B 1 48 ? 10.023 48.75 9.125 1 74.44 48 VAL B C 1
ATOM 3011 O O . VAL B 1 48 ? 8.883 48.281 9.258 1 74.44 48 VAL B O 1
ATOM 3014 N N . GLY B 1 49 ? 10.672 49.281 10.055 1 66.06 49 GLY B N 1
ATOM 3015 C CA . GLY B 1 49 ? 10 49.719 11.273 1 66.06 49 GLY B CA 1
ATOM 3016 C C . GLY B 1 49 ? 9.984 48.688 12.359 1 66.06 49 GLY B C 1
ATOM 3017 O O . GLY B 1 49 ? 9.18 48.75 13.289 1 66.06 49 GLY B O 1
ATOM 3018 N N . LYS B 1 50 ? 10.727 47.656 12.18 1 77.5 50 LYS B N 1
ATOM 3019 C CA . LYS B 1 50 ? 10.742 46.594 13.188 1 77.5 50 LYS B CA 1
ATOM 3020 C C . LYS B 1 50 ? 11.844 46.844 14.219 1 77.5 50 LYS B C 1
ATOM 3022 O O . LYS B 1 50 ? 12.984 46.406 14.016 1 77.5 50 LYS B O 1
ATOM 3027 N N . GLU B 1 51 ? 11.445 47.531 15.211 1 73.44 51 GLU B N 1
ATOM 3028 C CA . GLU B 1 51 ? 12.406 47.812 16.281 1 73.44 51 GLU B CA 1
ATOM 3029 C C . GLU B 1 51 ? 12.523 46.625 17.234 1 73.44 51 GLU B C 1
ATOM 3031 O O . GLU B 1 51 ? 13.531 46.469 17.922 1 73.44 51 GLU B O 1
ATOM 3036 N N . HIS B 1 52 ? 11.445 45.844 17.219 1 79.44 52 HIS B N 1
ATOM 3037 C CA . HIS B 1 52 ? 11.414 44.625 18 1 79.44 52 HIS B CA 1
ATOM 3038 C C . HIS B 1 52 ? 10.922 43.438 17.172 1 79.44 52 HIS B C 1
ATOM 3040 O O . HIS B 1 52 ? 10.141 43.625 16.234 1 79.44 52 HIS B O 1
ATOM 3046 N N . LEU B 1 53 ? 11.602 42.344 17.453 1 76.69 53 LEU B N 1
ATOM 3047 C CA . LEU B 1 53 ? 11.242 41.094 16.766 1 76.69 53 LEU B CA 1
ATOM 3048 C C . LEU B 1 53 ? 10.797 40.031 17.766 1 76.69 53 LEU B C 1
ATOM 3050 O O . LEU B 1 53 ? 11.289 40 18.891 1 76.69 53 LEU B O 1
ATOM 3054 N N . TYR B 1 54 ? 9.836 39.281 17.406 1 73.06 54 TYR B N 1
ATOM 3055 C CA . TYR B 1 54 ? 9.547 38.031 18.109 1 73.06 54 TYR B CA 1
ATOM 3056 C C . TYR B 1 54 ? 10.406 36.906 17.562 1 73.06 54 TYR B C 1
ATOM 3058 O O . TYR B 1 54 ? 10.336 36.562 16.375 1 73.06 54 TYR B O 1
ATOM 3066 N N . VAL B 1 55 ? 11.375 36.625 18.438 1 73.88 55 VAL B N 1
ATOM 3067 C CA . VAL B 1 55 ? 12.344 35.625 17.969 1 73.88 55 VAL B CA 1
ATOM 3068 C C . VAL B 1 55 ? 12.352 34.438 18.922 1 73.88 55 VAL B C 1
ATOM 3070 O O . VAL B 1 55 ? 11.883 34.531 20.047 1 73.88 55 VAL B O 1
ATOM 3073 N N . TRP B 1 56 ? 12.648 33.25 18.344 1 72.94 56 TRP B N 1
ATOM 3074 C CA . TRP B 1 56 ? 13.047 32.125 19.156 1 72.94 56 TRP B CA 1
ATOM 3075 C C . TRP B 1 56 ? 14.539 32.188 19.484 1 72.94 56 TRP B C 1
ATOM 3077 O O . TRP B 1 56 ? 15.367 32.438 18.609 1 72.94 56 TRP B O 1
ATOM 3087 N N . GLU B 1 57 ? 14.805 32.25 20.812 1 67.31 57 GLU B N 1
ATOM 3088 C CA . GLU B 1 57 ? 16.203 32.312 21.234 1 67.31 57 GLU B CA 1
ATOM 3089 C C . GLU B 1 57 ? 16.938 31.016 20.859 1 67.31 57 GLU B C 1
ATOM 3091 O O . GLU B 1 57 ? 16.406 29.906 21.078 1 67.31 57 GLU B O 1
ATOM 3096 N N . LYS B 1 58 ? 17.984 31.219 20.062 1 67.56 58 LYS B N 1
ATOM 3097 C CA . LYS B 1 58 ? 18.828 30.062 19.828 1 67.56 58 LYS B CA 1
ATOM 3098 C C . LYS B 1 58 ? 19.5 29.594 21.125 1 67.56 58 LYS B C 1
ATOM 3100 O O . LYS B 1 58 ? 20.328 30.312 21.688 1 67.56 58 LYS B O 1
ATOM 3105 N N . LYS B 1 59 ? 18.844 28.844 21.844 1 72.31 59 LYS B N 1
ATOM 3106 C CA . LYS B 1 59 ? 19.391 28.266 23.062 1 72.31 59 LYS B CA 1
ATOM 3107 C C . LYS B 1 59 ? 20.172 26.984 22.781 1 72.31 59 LYS B C 1
ATOM 3109 O O . LYS B 1 59 ? 19.938 26.328 21.75 1 72.31 59 LYS B O 1
ATOM 3114 N N . GLU B 1 60 ? 21.125 26.844 23.656 1 80.62 60 GLU B N 1
ATOM 3115 C CA . GLU B 1 60 ? 21.875 25.594 23.578 1 80.62 60 GLU B CA 1
ATOM 3116 C C . GLU B 1 60 ? 20.938 24.391 23.656 1 80.62 60 GLU B C 1
ATOM 3118 O O . GLU B 1 60 ? 20.031 24.359 24.5 1 80.62 60 GLU B O 1
ATOM 3123 N N . GLY B 1 61 ? 20.922 23.516 22.656 1 88.5 61 GLY B N 1
ATOM 3124 C CA . GLY B 1 61 ? 20.094 22.328 22.672 1 88.5 61 GLY B CA 1
ATOM 3125 C C . GLY B 1 61 ? 18.859 22.438 21.781 1 88.5 61 GLY B C 1
ATOM 3126 O O . GLY B 1 61 ? 18.094 21.484 21.672 1 88.5 61 GLY B O 1
ATOM 3127 N N . ILE B 1 62 ? 18.703 23.641 21.234 1 88.06 62 ILE B N 1
ATOM 3128 C CA . ILE B 1 62 ? 17.562 23.859 20.344 1 88.06 62 ILE B CA 1
ATOM 3129 C C . ILE B 1 62 ? 18.078 24.062 18.906 1 88.06 62 ILE B C 1
ATOM 3131 O O . ILE B 1 62 ? 19 24.844 18.688 1 88.06 62 ILE B O 1
ATOM 3135 N N . LEU B 1 63 ? 17.469 23.344 17.984 1 89.81 63 LEU B N 1
ATOM 3136 C CA . LEU B 1 63 ? 17.859 23.422 16.578 1 89.81 63 LEU B CA 1
ATOM 3137 C C . LEU B 1 63 ? 16.797 24.156 15.766 1 89.81 63 LEU B C 1
ATOM 3139 O O . LEU B 1 63 ? 15.602 24.016 16.016 1 89.81 63 LEU B O 1
ATOM 3143 N N . HIS B 1 64 ? 17.281 24.922 14.852 1 87.06 64 HIS B N 1
ATOM 3144 C CA . HIS B 1 64 ? 16.375 25.453 13.836 1 87.06 64 HIS B CA 1
ATOM 3145 C C . HIS B 1 64 ? 15.797 24.328 12.977 1 87.06 64 HIS B C 1
ATOM 3147 O O . HIS B 1 64 ? 16.438 23.281 12.805 1 87.06 64 HIS B O 1
ATOM 3153 N N . GLU B 1 65 ? 14.656 24.531 12.352 1 89.12 65 GLU B N 1
ATOM 3154 C CA . GLU B 1 65 ? 14 23.5 11.555 1 89.12 65 GLU B CA 1
ATOM 3155 C C . GLU B 1 65 ? 14.906 23 10.43 1 89.12 65 GLU B C 1
ATOM 3157 O O . GLU B 1 65 ? 14.898 21.828 10.086 1 89.12 65 GLU B O 1
ATOM 3162 N N . ASN B 1 66 ? 15.688 23.859 9.836 1 90.44 66 ASN B N 1
ATOM 3163 C CA . ASN B 1 66 ? 16.547 23.484 8.727 1 90.44 66 ASN B CA 1
ATOM 3164 C C . ASN B 1 66 ? 17.703 22.594 9.195 1 90.44 66 ASN B C 1
ATOM 3166 O O . ASN B 1 66 ? 18.125 21.688 8.484 1 90.44 66 ASN B O 1
ATOM 3170 N N . GLU B 1 67 ? 18.188 22.938 10.375 1 92.94 67 GLU B N 1
ATOM 3171 C CA . GLU B 1 67 ? 19.203 22.062 10.953 1 92.94 67 GLU B CA 1
ATOM 3172 C C . GLU B 1 67 ? 18.641 20.672 11.25 1 92.94 67 GLU B C 1
ATOM 3174 O O . GLU B 1 67 ? 19.297 19.656 10.992 1 92.94 67 GLU B O 1
ATOM 3179 N N . GLY B 1 68 ? 17.453 20.672 11.82 1 95.62 68 GLY B N 1
ATOM 3180 C CA . GLY B 1 68 ? 16.766 19.406 12.039 1 95.62 68 GLY B CA 1
ATOM 3181 C C . GLY B 1 68 ? 16.531 18.625 10.758 1 95.62 68 GLY B C 1
ATOM 3182 O O . GLY B 1 68 ? 16.703 17.391 10.734 1 95.62 68 GLY B O 1
ATOM 3183 N N . ALA B 1 69 ? 16.203 19.344 9.75 1 96.19 69 ALA B N 1
ATOM 3184 C CA . ALA B 1 69 ? 15.938 18.734 8.453 1 96.19 69 ALA B CA 1
ATOM 3185 C C . ALA B 1 69 ? 17.188 18.062 7.895 1 96.19 69 ALA B C 1
ATOM 3187 O O . ALA B 1 69 ? 17.109 17 7.277 1 96.19 69 ALA B O 1
ATOM 3188 N N . GLU B 1 70 ? 18.312 18.703 8.07 1 96.81 70 GLU B N 1
ATOM 3189 C CA . GLU B 1 70 ? 19.578 18.125 7.617 1 96.81 70 GLU B CA 1
ATOM 3190 C C . GLU B 1 70 ? 19.859 16.797 8.328 1 96.81 70 GLU B C 1
ATOM 3192 O O . GLU B 1 70 ? 20.312 15.836 7.703 1 96.81 70 GLU B O 1
ATOM 3197 N N . ILE B 1 71 ? 19.594 16.828 9.617 1 97.25 71 ILE B N 1
ATOM 3198 C CA . ILE B 1 71 ? 19.781 15.609 10.391 1 97.25 71 ILE B CA 1
ATOM 3199 C C . ILE B 1 71 ? 18.828 14.523 9.891 1 97.25 71 ILE B C 1
ATOM 3201 O O . ILE B 1 71 ? 19.234 13.375 9.688 1 97.25 71 ILE B O 1
ATOM 3205 N N . LEU B 1 72 ? 17.594 14.891 9.672 1 98.06 72 LEU B N 1
ATOM 3206 C CA . LEU B 1 72 ? 16.594 13.945 9.172 1 98.06 72 LEU B CA 1
ATOM 3207 C C . LEU B 1 72 ? 17 13.398 7.809 1 98.06 72 LEU B C 1
ATOM 3209 O O . LEU B 1 72 ? 16.828 12.211 7.535 1 98.06 72 LEU B O 1
ATOM 3213 N N . TYR B 1 73 ? 17.547 14.25 7.012 1 97.94 73 TYR B N 1
ATOM 3214 C CA . TYR B 1 73 ? 18.031 13.82 5.703 1 97.94 73 TYR B CA 1
ATOM 3215 C C . TYR B 1 73 ? 19.141 12.781 5.844 1 97.94 73 TYR B C 1
ATOM 3217 O O . TYR B 1 73 ? 19.141 11.766 5.141 1 97.94 73 TYR B O 1
ATOM 3225 N N . LYS B 1 74 ? 20.047 13.039 6.711 1 97.88 74 LYS B N 1
ATOM 3226 C CA . LYS B 1 74 ? 21.156 12.102 6.934 1 97.88 74 LYS B CA 1
ATOM 3227 C C . LYS B 1 74 ? 20.641 10.75 7.414 1 97.88 74 LYS B C 1
ATOM 3229 O O . LYS B 1 74 ? 21.156 9.703 7.023 1 97.88 74 LYS B O 1
ATOM 3234 N N . ILE B 1 75 ? 19.656 10.789 8.266 1 98.56 75 ILE B N 1
ATOM 3235 C CA . ILE B 1 75 ? 19.016 9.562 8.734 1 98.56 75 ILE B CA 1
ATOM 3236 C C . ILE B 1 75 ? 18.438 8.797 7.551 1 98.56 75 ILE B C 1
ATOM 3238 O O . ILE B 1 75 ? 18.516 7.566 7.496 1 98.56 75 ILE B O 1
ATOM 3242 N N . CYS B 1 76 ? 17.938 9.477 6.531 1 98.75 76 CYS B N 1
ATOM 3243 C CA . CYS B 1 76 ? 17.203 8.891 5.41 1 98.75 76 CYS B CA 1
ATOM 3244 C C . CYS B 1 76 ? 18.172 8.359 4.355 1 98.75 76 CYS B C 1
ATOM 3246 O O . CYS B 1 76 ? 18 7.254 3.842 1 98.75 76 CYS B O 1
ATOM 3248 N N . ALA B 1 77 ? 19.234 9.125 4.043 1 98.12 77 ALA B N 1
ATOM 3249 C CA . ALA B 1 77 ? 20.016 8.836 2.852 1 98.12 77 ALA B CA 1
ATOM 3250 C C . ALA B 1 77 ? 21.484 8.586 3.215 1 98.12 77 ALA B C 1
ATOM 3252 O O . ALA B 1 77 ? 22.25 8.062 2.404 1 98.12 77 ALA B O 1
ATOM 3253 N N . GLY B 1 78 ? 21.891 8.984 4.426 1 96.38 78 GLY B N 1
ATOM 3254 C CA . GLY B 1 78 ? 23.297 8.875 4.781 1 96.38 78 GLY B CA 1
ATOM 3255 C C . GLY B 1 78 ? 24.234 9.484 3.754 1 96.38 78 GLY B C 1
ATOM 3256 O O . GLY B 1 78 ? 24.047 10.641 3.355 1 96.38 78 GLY B O 1
ATOM 3257 N N . ASP B 1 79 ? 25.266 8.797 3.43 1 94.5 79 ASP B N 1
ATOM 3258 C CA . ASP B 1 79 ? 26.219 9.234 2.412 1 94.5 79 ASP B CA 1
ATOM 3259 C C . ASP B 1 79 ? 25.969 8.516 1.087 1 94.5 79 ASP B C 1
ATOM 3261 O O . ASP B 1 79 ? 26.906 8.164 0.377 1 94.5 79 ASP B O 1
ATOM 3265 N N . SER B 1 80 ? 24.75 8.305 0.821 1 95.44 80 SER B N 1
ATOM 3266 C CA . SER B 1 80 ? 24.359 7.547 -0.361 1 95.44 80 SER B CA 1
ATOM 3267 C C . SER B 1 80 ? 24.906 8.188 -1.635 1 95.44 80 SER B C 1
ATOM 3269 O O . SER B 1 80 ? 24.906 9.414 -1.762 1 95.44 80 SER B O 1
ATOM 3271 N N . ASP B 1 81 ? 25.281 7.371 -2.617 1 96.5 81 ASP B N 1
ATOM 3272 C CA . ASP B 1 81 ? 25.688 7.84 -3.938 1 96.5 81 ASP B CA 1
ATOM 3273 C C . ASP B 1 81 ? 24.594 7.578 -4.973 1 96.5 81 ASP B C 1
ATOM 3275 O O . ASP B 1 81 ? 24.797 7.805 -6.168 1 96.5 81 ASP B O 1
ATOM 3279 N N . THR B 1 82 ? 23.5 7.141 -4.512 1 97.94 82 THR B N 1
ATOM 3280 C CA . THR B 1 82 ? 22.453 6.766 -5.449 1 97.94 82 THR B CA 1
ATOM 3281 C C . THR B 1 82 ? 21.25 7.688 -5.309 1 97.94 82 THR B C 1
ATOM 3283 O O . THR B 1 82 ? 20.234 7.504 -5.992 1 97.94 82 THR B O 1
ATOM 3286 N N . MET B 1 83 ? 21.312 8.609 -4.391 1 98.38 83 MET B N 1
ATOM 3287 C CA . MET B 1 83 ? 20.266 9.609 -4.203 1 98.38 83 MET B CA 1
ATOM 3288 C C . MET B 1 83 ? 20.844 10.906 -3.654 1 98.38 83 MET B C 1
ATOM 3290 O O . MET B 1 83 ? 21.969 10.93 -3.137 1 98.38 83 MET B O 1
ATOM 3294 N N . HIS B 1 84 ? 20.094 11.969 -3.816 1 98.5 84 HIS B N 1
ATOM 3295 C CA . HIS B 1 84 ? 20.5 13.266 -3.279 1 98.5 84 HIS B CA 1
ATOM 3296 C C . HIS B 1 84 ? 19.297 14.031 -2.721 1 98.5 84 HIS B C 1
ATOM 3298 O O . HIS B 1 84 ? 18.156 13.633 -2.922 1 98.5 84 HIS B O 1
ATOM 3304 N N . GLY B 1 85 ? 19.609 15.078 -1.955 1 97.88 85 GLY B N 1
ATOM 3305 C CA . GLY B 1 85 ? 18.578 15.898 -1.355 1 97.88 85 GLY B CA 1
ATOM 3306 C C . GLY B 1 85 ? 18.297 17.172 -2.133 1 97.88 85 GLY B C 1
ATOM 3307 O O . GLY B 1 85 ? 19.203 17.719 -2.773 1 97.88 85 GLY B O 1
ATOM 3308 N N . SER B 1 86 ? 17.094 17.625 -2.111 1 97.25 86 SER B N 1
ATOM 3309 C CA . SER B 1 86 ? 16.781 18.953 -2.615 1 97.25 86 SER B CA 1
ATOM 3310 C C . SER B 1 86 ? 17.359 20.031 -1.713 1 97.25 86 SER B C 1
ATOM 3312 O O . SER B 1 86 ? 17.922 19.734 -0.656 1 97.25 86 SER B O 1
ATOM 3314 N N . ASP B 1 87 ? 17.156 21.234 -2.145 1 94.06 87 ASP B N 1
ATOM 3315 C CA . ASP B 1 87 ? 17.469 22.359 -1.264 1 94.06 87 ASP B CA 1
ATOM 3316 C C . ASP B 1 87 ? 16.547 22.375 -0.048 1 94.06 87 ASP B C 1
ATOM 3318 O O . ASP B 1 87 ? 15.367 22.016 -0.151 1 94.06 87 ASP B O 1
ATOM 3322 N N . ILE B 1 88 ? 17.109 22.734 1.023 1 91.38 88 ILE B N 1
ATOM 3323 C CA . ILE B 1 88 ? 16.344 22.812 2.266 1 91.38 88 ILE B CA 1
ATOM 3324 C C . ILE B 1 88 ? 15.453 24.047 2.248 1 91.38 88 ILE B C 1
ATOM 3326 O O . ILE B 1 88 ? 15.906 25.141 1.93 1 91.38 88 ILE B O 1
ATOM 3330 N N . LYS B 1 89 ? 14.211 23.844 2.449 1 83.06 89 LYS B N 1
ATOM 3331 C CA . LYS B 1 89 ? 13.242 24.938 2.514 1 83.06 89 LYS B CA 1
ATOM 3332 C C . LYS B 1 89 ? 12.234 24.703 3.631 1 83.06 89 LYS B C 1
ATOM 3334 O O . LYS B 1 89 ? 11.445 23.766 3.578 1 83.06 89 LYS B O 1
ATOM 3339 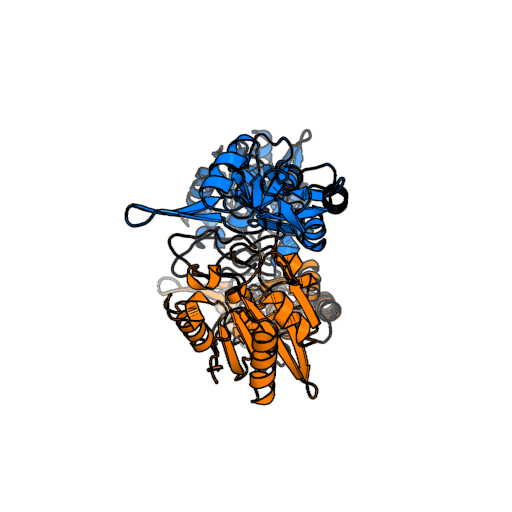N N . GLU B 1 90 ? 12.203 25.547 4.68 1 80.75 90 GLU B N 1
ATOM 3340 C CA . GLU B 1 90 ? 11.211 25.5 5.746 1 80.75 90 GLU B CA 1
ATOM 3341 C C . GLU B 1 90 ? 11.18 24.125 6.418 1 80.75 90 GLU B C 1
ATOM 3343 O O . GLU B 1 90 ? 10.109 23.547 6.586 1 80.75 90 GLU B O 1
ATOM 3348 N N . GLY B 1 91 ? 12.352 23.609 6.672 1 90.25 91 GLY B N 1
ATOM 3349 C CA . GLY B 1 91 ? 12.477 22.359 7.406 1 90.25 91 GLY B CA 1
ATOM 3350 C C . GLY B 1 91 ? 12.188 21.141 6.559 1 90.25 91 GLY B C 1
ATOM 3351 O O . GLY B 1 91 ? 11.906 20.062 7.09 1 90.25 91 GLY B O 1
ATOM 3352 N N . LYS B 1 92 ? 12.219 21.344 5.223 1 93.5 92 LYS B N 1
ATOM 3353 C CA . LYS B 1 92 ? 11.836 20.266 4.32 1 93.5 92 LYS B CA 1
ATOM 3354 C C . LYS B 1 92 ? 12.992 19.891 3.385 1 93.5 92 LYS B C 1
ATOM 3356 O O . LYS B 1 92 ? 13.672 20.781 2.863 1 93.5 92 LYS B O 1
ATOM 3361 N N . ILE B 1 93 ? 13.273 18.703 3.248 1 97 93 ILE B N 1
ATOM 3362 C CA . ILE B 1 93 ? 14.195 18.172 2.254 1 97 93 ILE B CA 1
ATOM 3363 C C . ILE B 1 93 ? 13.547 17 1.525 1 97 93 ILE B C 1
ATOM 3365 O O . ILE B 1 93 ? 12.938 16.125 2.152 1 97 93 ILE B O 1
ATOM 3369 N N . GLU B 1 94 ? 13.602 16.984 0.269 1 97.88 94 GLU B N 1
ATOM 3370 C CA . GLU B 1 94 ? 13.141 15.859 -0.548 1 97.88 94 GLU B CA 1
ATOM 3371 C C . GLU B 1 94 ? 14.305 14.961 -0.964 1 97.88 94 GLU B C 1
ATOM 3373 O O . GLU B 1 94 ? 15.422 15.438 -1.151 1 97.88 94 GLU B O 1
ATOM 3378 N N . LEU B 1 95 ? 14.07 13.742 -1.023 1 98.62 95 LEU B N 1
ATOM 3379 C CA . LEU B 1 95 ? 15.039 12.773 -1.534 1 98.62 95 LEU B CA 1
ATOM 3380 C C . LEU B 1 95 ? 14.734 12.422 -2.988 1 98.62 95 LEU B C 1
ATOM 3382 O O . LEU B 1 95 ? 13.602 12.086 -3.33 1 98.62 95 LEU B O 1
ATOM 3386 N N . ILE B 1 96 ? 15.758 12.445 -3.834 1 98.75 96 ILE B N 1
ATOM 3387 C CA . ILE B 1 96 ? 15.594 12.234 -5.27 1 98.75 96 ILE B CA 1
ATOM 3388 C C . ILE B 1 96 ? 16.531 11.125 -5.738 1 98.75 96 ILE B C 1
ATOM 3390 O O . ILE B 1 96 ? 17.703 11.086 -5.359 1 98.75 96 ILE B O 1
ATOM 3394 N N . ALA B 1 97 ? 16.062 10.242 -6.535 1 98.81 97 ALA B N 1
ATOM 3395 C CA . ALA B 1 97 ? 16.844 9.125 -7.047 1 98.81 97 ALA B CA 1
ATOM 3396 C C . ALA B 1 97 ? 17.891 9.594 -8.062 1 98.81 97 ALA B C 1
ATOM 3398 O O . ALA B 1 97 ? 17.578 10.398 -8.945 1 98.81 97 ALA B O 1
ATOM 3399 N N . ASP B 1 98 ? 19.078 9.062 -7.977 1 98.69 98 ASP B N 1
ATOM 3400 C CA . ASP B 1 98 ? 20.141 9.391 -8.938 1 98.69 98 ASP B CA 1
ATOM 3401 C C . ASP B 1 98 ? 20.344 8.258 -9.93 1 98.69 98 ASP B C 1
ATOM 3403 O O . ASP B 1 98 ? 21.078 8.406 -10.906 1 98.69 98 ASP B O 1
ATOM 3407 N N . ILE B 1 99 ? 19.703 7.105 -9.695 1 98.5 99 ILE B N 1
ATOM 3408 C CA . ILE B 1 99 ? 19.812 5.953 -10.578 1 98.5 99 ILE B CA 1
ATOM 3409 C C . ILE B 1 99 ? 18.469 5.242 -10.68 1 98.5 99 ILE B C 1
ATOM 3411 O O . ILE B 1 99 ? 17.578 5.473 -9.852 1 98.5 99 ILE B O 1
ATOM 3415 N N . ASP B 1 100 ? 18.359 4.426 -11.758 1 98.25 100 ASP B N 1
ATOM 3416 C CA . ASP B 1 100 ? 17.266 3.471 -11.82 1 98.25 100 ASP B CA 1
ATOM 3417 C C . ASP B 1 100 ? 17.516 2.279 -10.898 1 98.25 100 ASP B C 1
ATOM 3419 O O . ASP B 1 100 ? 18.656 1.867 -10.711 1 98.25 100 ASP B O 1
ATOM 3423 N N . GLY B 1 101 ? 16.469 1.744 -10.305 1 98.5 101 GLY B N 1
ATOM 3424 C CA . GLY B 1 101 ? 16.609 0.559 -9.469 1 98.5 101 GLY B CA 1
ATOM 3425 C C . GLY B 1 101 ? 15.375 0.266 -8.641 1 98.5 101 GLY B C 1
ATOM 3426 O O . GLY B 1 101 ? 14.258 0.617 -9.031 1 98.5 101 GLY B O 1
ATOM 342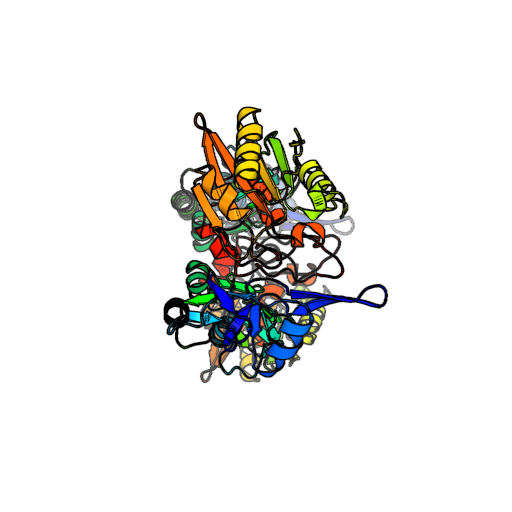7 N N . VAL B 1 102 ? 15.602 -0.494 -7.598 1 98.81 102 VAL B N 1
ATOM 3428 C CA . VAL B 1 102 ? 14.523 -0.843 -6.68 1 98.81 102 VAL B CA 1
ATOM 3429 C C . VAL B 1 102 ? 14.711 -0.106 -5.355 1 98.81 102 VAL B C 1
ATOM 3431 O O . VAL B 1 102 ? 15.773 -0.189 -4.738 1 98.81 102 VAL B O 1
ATOM 3434 N N . LEU B 1 103 ? 13.672 0.611 -4.906 1 98.75 103 LEU B N 1
ATOM 3435 C CA . LEU B 1 103 ? 13.734 1.317 -3.631 1 98.75 103 LEU B CA 1
ATOM 3436 C C . LEU B 1 103 ? 13.57 0.349 -2.465 1 98.75 103 LEU B C 1
ATOM 3438 O O . LEU B 1 103 ? 12.625 -0.443 -2.438 1 98.75 103 LEU B O 1
ATOM 3442 N N . LYS B 1 104 ? 14.508 0.406 -1.59 1 98.69 104 LYS B N 1
ATOM 3443 C CA . LYS B 1 104 ? 14.422 -0.359 -0.349 1 98.69 104 LYS B CA 1
ATOM 3444 C C . LYS B 1 104 ? 14.211 0.561 0.851 1 98.69 104 LYS B C 1
ATOM 3446 O O . LYS B 1 104 ? 14.812 1.635 0.929 1 98.69 104 LYS B O 1
ATOM 3451 N N . ILE B 1 105 ? 13.398 0.129 1.763 1 98.75 105 ILE B N 1
ATOM 3452 C CA . ILE B 1 105 ? 13.078 0.92 2.947 1 98.75 105 ILE B CA 1
ATOM 3453 C C . ILE B 1 105 ? 13.258 0.066 4.199 1 98.75 105 ILE B C 1
ATOM 3455 O O . ILE B 1 105 ? 12.766 -1.062 4.266 1 98.75 105 ILE B O 1
ATOM 3459 N N . ARG B 1 106 ? 14 0.541 5.117 1 98.56 106 ARG B N 1
ATOM 3460 C CA . ARG B 1 106 ? 13.992 -0.031 6.461 1 98.56 106 ARG B CA 1
ATOM 3461 C C . ARG B 1 106 ? 12.75 0.394 7.23 1 98.56 106 ARG B C 1
ATOM 3463 O O . ARG B 1 106 ? 12.789 1.354 8 1 98.56 106 ARG B O 1
ATOM 3470 N N . ARG B 1 107 ? 11.703 -0.352 7.094 1 98 107 ARG B N 1
ATOM 3471 C CA . ARG B 1 107 ? 10.344 0.008 7.48 1 98 107 ARG B CA 1
ATOM 3472 C C . ARG B 1 107 ? 10.25 0.24 8.984 1 98 107 ARG B C 1
ATOM 3474 O O . ARG B 1 107 ? 9.562 1.165 9.438 1 98 107 ARG B O 1
ATOM 3481 N N . GLU B 1 108 ? 10.875 -0.605 9.797 1 98 108 GLU B N 1
ATOM 3482 C CA . GLU B 1 108 ? 10.828 -0.444 11.25 1 98 108 GLU B CA 1
ATOM 3483 C C . GLU B 1 108 ? 11.484 0.869 11.68 1 98 108 GLU B C 1
ATOM 3485 O O . GLU B 1 108 ? 10.977 1.555 12.57 1 98 108 GLU B O 1
ATOM 3490 N N . ALA B 1 109 ? 12.586 1.2 11.016 1 98.69 109 ALA B N 1
ATOM 3491 C CA . ALA B 1 109 ? 13.266 2.461 11.305 1 98.69 109 ALA B CA 1
ATOM 3492 C C . ALA B 1 109 ? 12.406 3.654 10.906 1 98.69 109 ALA B C 1
ATOM 3494 O O . ALA B 1 109 ? 12.305 4.637 11.641 1 98.69 109 ALA B O 1
ATOM 3495 N N . LEU B 1 110 ? 11.82 3.555 9.734 1 98.81 110 LEU B N 1
ATOM 3496 C CA . LEU B 1 110 ? 10.93 4.613 9.266 1 98.81 110 LEU B CA 1
ATOM 3497 C C . LEU B 1 110 ? 9.805 4.855 10.266 1 98.81 110 LEU B C 1
ATOM 3499 O O . LEU B 1 110 ? 9.531 6 10.633 1 98.81 110 LEU B O 1
ATOM 3503 N N . LEU B 1 111 ? 9.195 3.781 10.711 1 98.5 111 LEU B N 1
ATOM 3504 C CA . LEU B 1 111 ? 8.102 3.873 11.672 1 98.5 111 LEU B CA 1
ATOM 3505 C C . LEU B 1 111 ? 8.586 4.441 13 1 98.5 111 LEU B C 1
ATOM 3507 O O . LEU B 1 111 ? 7.906 5.266 13.617 1 98.5 111 LEU B O 1
ATOM 3511 N N . ALA B 1 112 ? 9.703 4 13.445 1 98.62 112 ALA B N 1
ATOM 3512 C CA . ALA B 1 112 ? 10.258 4.461 14.711 1 98.62 112 ALA B CA 1
ATOM 3513 C C . ALA B 1 112 ? 10.477 5.973 14.703 1 98.62 112 ALA B C 1
ATOM 3515 O O . ALA B 1 112 ? 10.102 6.664 15.648 1 98.62 112 ALA B O 1
ATOM 3516 N N . VAL B 1 113 ? 11.016 6.48 13.625 1 98.69 113 VAL B N 1
ATOM 3517 C CA . VAL B 1 113 ? 11.281 7.91 13.516 1 98.69 113 VAL B CA 1
ATOM 3518 C C . VAL B 1 113 ? 9.961 8.68 13.461 1 98.69 113 VAL B C 1
ATOM 3520 O O . VAL B 1 113 ? 9.773 9.656 14.188 1 98.69 113 VAL B O 1
ATOM 3523 N N . ASN B 1 114 ? 9.047 8.164 12.68 1 98.5 114 ASN B N 1
ATOM 3524 C CA . ASN B 1 114 ? 7.754 8.836 12.516 1 98.5 114 ASN B CA 1
ATOM 3525 C C . ASN B 1 114 ? 6.926 8.766 13.797 1 98.5 114 ASN B C 1
ATOM 3527 O O . ASN B 1 114 ? 5.945 9.5 13.945 1 98.5 114 ASN B O 1
ATOM 3531 N N . SER B 1 115 ? 7.312 7.945 14.727 1 98.19 115 SER B N 1
ATOM 3532 C CA . SER B 1 115 ? 6.566 7.785 15.977 1 98.19 115 SER B CA 1
ATOM 3533 C C . SER B 1 115 ? 7.062 8.758 17.047 1 98.19 115 SER B C 1
ATOM 3535 O O . SER B 1 115 ? 6.477 8.844 18.125 1 98.19 115 SER B O 1
ATOM 3537 N N . LEU B 1 116 ? 8.086 9.547 16.766 1 97.12 116 LEU B N 1
ATOM 3538 C CA . LEU B 1 116 ? 8.68 10.438 17.766 1 97.12 116 LEU B CA 1
ATOM 3539 C C . LEU B 1 116 ? 7.895 11.742 17.859 1 97.12 116 LEU B C 1
ATOM 3541 O O . LEU B 1 116 ? 7.988 12.461 18.859 1 97.12 116 LEU B O 1
ATOM 3545 N N . GLY B 1 117 ? 7.223 12.07 16.812 1 94.31 117 GLY B N 1
ATOM 3546 C CA . GLY B 1 117 ? 6.492 13.328 16.797 1 94.31 117 GLY B CA 1
ATOM 3547 C C . GLY B 1 117 ? 7.359 14.523 16.422 1 94.31 117 GLY B C 1
ATOM 3548 O O . GLY B 1 117 ? 8.594 14.43 16.453 1 94.31 117 GLY B O 1
ATOM 3549 N N . GLU B 1 118 ? 6.715 15.578 15.867 1 93.56 118 GLU B N 1
ATOM 3550 C CA . GLU B 1 118 ? 7.293 16.875 15.531 1 93.56 118 GLU B CA 1
ATOM 3551 C C . GLU B 1 118 ? 8.164 16.781 14.281 1 93.56 118 GLU B C 1
ATOM 3553 O O . GLU B 1 118 ? 8.742 17.781 13.852 1 93.56 118 GLU B O 1
ATOM 3558 N N . MET B 1 119 ? 8.344 15.625 13.781 1 96.81 119 MET B N 1
ATOM 3559 C CA . MET B 1 119 ? 9.031 15.383 12.516 1 96.81 119 MET B CA 1
ATOM 3560 C C . MET B 1 119 ? 8.312 14.297 11.711 1 96.81 119 MET B C 1
ATOM 3562 O O . MET B 1 119 ? 7.523 13.531 12.258 1 96.81 119 MET B O 1
ATOM 3566 N N . MET B 1 120 ? 8.633 14.312 10.445 1 97.5 120 MET B N 1
ATOM 3567 C CA . MET B 1 120 ? 7.953 13.289 9.648 1 97.5 120 MET B CA 1
ATOM 3568 C C . MET B 1 120 ? 8.742 12.969 8.391 1 97.5 120 MET B C 1
ATOM 3570 O O . MET B 1 120 ? 9.477 13.82 7.879 1 97.5 120 MET B O 1
ATOM 3574 N N . ILE B 1 121 ? 8.68 11.766 7.977 1 98.69 121 ILE B N 1
ATOM 3575 C CA . ILE B 1 121 ? 9.188 11.25 6.711 1 98.69 121 ILE B CA 1
ATOM 3576 C C . ILE B 1 121 ? 8.062 10.578 5.934 1 98.69 121 ILE B C 1
ATOM 3578 O O . ILE B 1 121 ? 7.43 9.641 6.434 1 98.69 121 ILE B O 1
ATOM 3582 N N . ALA B 1 122 ? 7.738 11.031 4.812 1 98.75 122 ALA B N 1
ATOM 3583 C CA . ALA B 1 122 ? 6.801 10.406 3.883 1 98.75 122 ALA B CA 1
ATOM 3584 C C . ALA B 1 122 ? 7.523 9.898 2.637 1 98.75 122 ALA B C 1
ATOM 3586 O O . ALA B 1 122 ? 8.328 10.625 2.041 1 98.75 122 ALA B O 1
ATOM 3587 N N . SER B 1 123 ? 7.215 8.688 2.23 1 98.75 123 SER B N 1
ATOM 3588 C CA . SER B 1 123 ? 7.965 8.117 1.116 1 98.75 123 SER B CA 1
ATOM 3589 C C . SER B 1 123 ? 7.043 7.367 0.157 1 98.75 123 SER B C 1
ATOM 3591 O O . SER B 1 123 ? 5.871 7.148 0.46 1 98.75 123 SER B O 1
ATOM 3593 N N . ARG B 1 124 ? 7.625 7.004 -0.957 1 97.69 124 ARG B N 1
ATOM 3594 C CA . ARG B 1 124 ? 7.059 5.973 -1.817 1 97.69 124 ARG B CA 1
ATOM 3595 C C . ARG B 1 124 ? 7.121 4.605 -1.146 1 97.69 124 ARG B C 1
ATOM 3597 O O . ARG B 1 124 ? 7.703 4.461 -0.068 1 97.69 124 ARG B O 1
ATOM 3604 N N . HIS B 1 125 ? 6.457 3.676 -1.851 1 98.19 125 HIS B N 1
ATOM 3605 C CA . HIS B 1 125 ? 6.523 2.307 -1.353 1 98.19 125 HIS B CA 1
ATOM 3606 C C . HIS B 1 125 ? 7.867 1.664 -1.68 1 98.19 125 HIS B C 1
ATOM 3608 O O . HIS B 1 125 ? 8.406 1.866 -2.77 1 98.19 125 HIS B O 1
ATOM 3614 N N . GLY B 1 126 ? 8.344 0.927 -0.74 1 98.06 126 GLY B N 1
ATOM 3615 C CA . GLY B 1 126 ? 9.539 0.134 -0.967 1 98.06 126 GLY B CA 1
ATOM 3616 C C . GLY B 1 126 ? 9.289 -1.1 -1.813 1 98.06 126 GLY B C 1
ATOM 3617 O O . GLY B 1 126 ? 8.141 -1.484 -2.031 1 98.06 126 GLY B O 1
ATOM 3618 N N . ASP B 1 127 ? 10.367 -1.623 -2.393 1 98.06 127 ASP B N 1
ATOM 3619 C CA . ASP B 1 127 ? 10.375 -2.844 -3.191 1 98.06 127 ASP B CA 1
ATOM 3620 C C . ASP B 1 127 ? 9.766 -2.602 -4.57 1 98.06 127 ASP B C 1
ATOM 3622 O O . ASP B 1 127 ? 9.367 -3.547 -5.254 1 98.06 127 ASP B O 1
ATOM 3626 N N . PHE B 1 128 ? 9.664 -1.371 -4.957 1 98.06 128 PHE B N 1
ATOM 3627 C CA . PHE B 1 128 ? 9.148 -1.003 -6.27 1 98.06 128 PHE B CA 1
ATOM 3628 C C . PHE B 1 128 ? 10.211 -0.265 -7.082 1 98.06 128 PHE B C 1
ATOM 3630 O O . PHE B 1 128 ? 11.141 0.31 -6.516 1 98.06 128 PHE B O 1
ATOM 3637 N N . PRO B 1 129 ? 10.102 -0.324 -8.375 1 97.94 129 PRO B N 1
ATOM 3638 C CA . PRO B 1 129 ? 11.086 0.34 -9.242 1 97.94 129 PRO B CA 1
ATOM 3639 C C . PRO B 1 129 ? 11 1.862 -9.164 1 97.94 129 PRO B C 1
ATOM 3641 O O . PRO B 1 129 ? 9.906 2.418 -9.047 1 97.94 129 PRO B O 1
ATOM 3644 N N . VAL B 1 130 ? 12.164 2.488 -9.156 1 98.12 130 VAL B N 1
ATOM 3645 C CA . VAL B 1 130 ? 12.289 3.936 -9.289 1 98.12 130 VAL B CA 1
ATOM 3646 C C . VAL B 1 130 ? 13.219 4.277 -10.445 1 98.12 130 VAL B C 1
ATOM 3648 O O . VAL B 1 130 ? 14.031 3.445 -10.867 1 98.12 130 VAL B O 1
ATOM 3651 N N . LYS B 1 131 ? 13.039 5.398 -10.977 1 97.75 131 LYS B N 1
ATOM 3652 C CA . LYS B 1 131 ? 13.891 5.922 -12.039 1 97.75 131 LYS B CA 1
ATOM 3653 C C . LYS B 1 131 ? 14.688 7.129 -11.562 1 97.75 131 LYS B C 1
ATOM 3655 O O . LYS B 1 131 ? 14.273 7.824 -10.633 1 97.75 131 LYS B O 1
ATOM 3660 N N . LYS B 1 132 ? 15.812 7.34 -12.234 1 98.31 132 LYS B N 1
ATOM 3661 C CA . LYS B 1 132 ? 16.562 8.562 -11.969 1 98.31 132 LYS B CA 1
ATOM 3662 C C . LYS B 1 132 ? 15.672 9.797 -12.078 1 98.31 132 LYS B C 1
ATOM 3664 O O . LYS B 1 132 ? 14.922 9.938 -13.039 1 98.31 132 LYS B O 1
ATOM 3669 N N . GLY B 1 133 ? 15.695 10.625 -11.016 1 98.25 133 GLY B N 1
ATOM 3670 C CA . GLY B 1 133 ? 14.906 11.844 -11.008 1 98.25 133 GLY B CA 1
ATOM 3671 C C . GLY B 1 133 ? 13.633 11.727 -10.188 1 98.25 133 GLY B C 1
ATOM 3672 O O . GLY B 1 133 ? 13.023 12.742 -9.836 1 98.25 133 GLY B O 1
ATOM 3673 N N . ASP B 1 134 ? 13.289 10.523 -9.891 1 98.12 134 ASP B N 1
ATOM 3674 C CA . ASP B 1 134 ? 12.07 10.32 -9.109 1 98.12 134 ASP B CA 1
ATOM 3675 C C . ASP B 1 134 ? 12.219 10.875 -7.699 1 98.12 134 ASP B C 1
ATOM 3677 O O . ASP B 1 134 ? 13.273 10.734 -7.074 1 98.12 134 ASP B O 1
ATOM 3681 N N . LYS B 1 135 ? 11.164 11.508 -7.16 1 98.19 135 LYS B N 1
ATOM 3682 C CA . LYS B 1 135 ? 11.086 11.836 -5.742 1 98.19 135 LYS B CA 1
ATOM 3683 C C . LYS B 1 135 ? 10.828 10.586 -4.902 1 98.19 135 LYS B C 1
ATOM 3685 O O . LYS B 1 135 ? 9.852 9.875 -5.121 1 98.19 135 LYS B O 1
ATOM 3690 N N . LEU B 1 136 ? 11.688 10.297 -3.977 1 98.69 136 LEU B N 1
ATOM 3691 C CA . LEU B 1 136 ? 11.625 9.07 -3.182 1 98.69 136 LEU B CA 1
ATOM 3692 C C . LEU B 1 136 ? 10.891 9.312 -1.868 1 98.69 136 LEU B C 1
ATOM 3694 O O . LEU B 1 136 ? 10.109 8.477 -1.425 1 98.69 136 LEU B O 1
ATOM 3698 N N . ALA B 1 137 ? 11.164 10.453 -1.256 1 98.75 137 ALA B N 1
ATOM 3699 C CA . ALA B 1 137 ? 10.633 10.773 0.063 1 98.75 137 ALA B CA 1
ATOM 3700 C C . ALA B 1 137 ? 10.695 12.281 0.326 1 98.75 137 ALA B C 1
ATOM 3702 O O . ALA B 1 137 ? 11.398 13.008 -0.377 1 98.75 137 ALA B O 1
ATOM 3703 N N . GLY B 1 138 ? 9.93 12.703 1.211 1 98 138 GLY B N 1
ATOM 3704 C CA . GLY B 1 138 ? 9.992 14.031 1.785 1 98 138 GLY B CA 1
ATOM 3705 C C . GLY B 1 138 ? 10.086 14.031 3.299 1 98 138 GLY B C 1
ATOM 3706 O O . GLY B 1 138 ? 9.43 13.227 3.963 1 98 138 GLY B O 1
ATOM 3707 N N . THR B 1 139 ? 10.93 14.883 3.779 1 97.62 139 THR B N 1
ATOM 3708 C CA . THR B 1 139 ? 11.086 15.039 5.223 1 97.62 139 THR B CA 1
ATOM 3709 C C . THR B 1 139 ? 10.68 16.438 5.664 1 97.62 139 THR B C 1
ATOM 3711 O O . THR B 1 139 ? 10.742 17.391 4.879 1 97.62 139 THR B O 1
ATOM 3714 N N . ARG B 1 140 ? 10.25 16.484 6.895 1 94.94 140 ARG B N 1
ATOM 3715 C CA . ARG B 1 140 ? 9.883 17.797 7.402 1 94.94 140 ARG B CA 1
ATOM 3716 C C . ARG B 1 140 ? 10 17.859 8.922 1 94.94 140 ARG B C 1
ATOM 3718 O O . ARG B 1 140 ? 9.617 16.906 9.617 1 94.94 140 ARG B O 1
ATOM 3725 N N . ILE B 1 141 ? 10.578 18.891 9.398 1 93.56 141 ILE B N 1
ATOM 3726 C CA . ILE B 1 141 ? 10.453 19.281 10.797 1 93.56 141 ILE B CA 1
ATOM 3727 C C . ILE B 1 141 ? 9.211 20.156 10.977 1 93.56 141 ILE B C 1
ATOM 3729 O O . ILE B 1 141 ? 9.047 21.172 10.305 1 93.56 141 ILE B O 1
ATOM 3733 N N . ILE B 1 142 ? 8.375 19.75 11.844 1 88.19 142 ILE B N 1
ATOM 3734 C CA . ILE B 1 142 ? 7.062 20.375 11.953 1 88.19 142 ILE B CA 1
ATOM 3735 C C . ILE B 1 142 ? 7.188 21.75 12.617 1 88.19 142 ILE B C 1
ATOM 3737 O O . ILE B 1 142 ? 6.703 22.75 12.086 1 88.19 142 ILE B O 1
ATOM 3741 N N . PRO B 1 143 ? 7.875 21.828 13.773 1 85.62 143 PRO B N 1
ATOM 3742 C CA . PRO B 1 143 ? 8.008 23.141 14.391 1 85.62 143 PRO B CA 1
ATOM 3743 C C . PRO B 1 143 ? 9.172 23.953 13.82 1 85.62 143 PRO B C 1
ATOM 3745 O O . PRO B 1 143 ? 10.031 23.406 13.125 1 85.62 143 PRO B O 1
ATOM 3748 N N . LEU B 1 144 ? 9.148 25.156 14.109 1 81.44 144 LEU B N 1
ATOM 3749 C CA . LEU B 1 144 ? 10.219 26.031 13.664 1 81.44 144 LEU B CA 1
ATOM 3750 C C . LEU B 1 144 ? 11.539 25.672 14.336 1 81.44 144 LEU B C 1
ATOM 3752 O O . LEU B 1 144 ? 12.609 25.859 13.75 1 81.44 144 LEU B O 1
ATOM 3756 N N . VAL B 1 145 ? 11.398 25.266 15.57 1 85.69 145 VAL B N 1
ATOM 3757 C CA . VAL B 1 145 ? 12.57 24.812 16.328 1 85.69 145 VAL B CA 1
ATOM 3758 C C . VAL B 1 145 ? 12.305 23.453 16.938 1 85.69 145 VAL B C 1
ATOM 3760 O O . VAL B 1 145 ? 11.148 23.094 17.219 1 85.69 145 VAL B O 1
ATOM 3763 N N . ILE B 1 146 ? 13.367 22.656 17.125 1 90.5 146 ILE B N 1
ATOM 3764 C CA . ILE B 1 146 ? 13.227 21.312 17.688 1 90.5 146 ILE B CA 1
ATOM 3765 C C . ILE B 1 146 ? 14.406 21.016 18.609 1 90.5 146 ILE B C 1
ATOM 3767 O O . ILE B 1 146 ? 15.531 21.438 18.344 1 90.5 146 ILE B O 1
ATOM 3771 N N . GLU B 1 147 ? 14.125 20.328 19.625 1 93.56 147 GLU B N 1
ATOM 3772 C CA . GLU B 1 147 ? 15.172 19.984 20.578 1 93.56 147 GLU B CA 1
ATOM 3773 C C . GLU B 1 147 ? 16.234 19.078 19.953 1 93.56 147 GLU B C 1
ATOM 3775 O O . GLU B 1 147 ? 15.898 18.094 19.281 1 93.56 147 GLU B O 1
ATOM 3780 N N . LYS B 1 148 ? 17.438 19.406 20.203 1 95.06 148 LYS B N 1
ATOM 3781 C CA . LYS B 1 148 ? 18.547 18.594 19.703 1 95.06 148 LYS B CA 1
ATOM 3782 C C . LYS B 1 148 ? 18.453 17.156 20.203 1 95.06 148 LYS B C 1
ATOM 3784 O O . LYS B 1 148 ? 18.75 16.219 19.453 1 95.06 148 LYS B O 1
ATOM 3789 N N . GLU B 1 149 ? 18.031 16.969 21.406 1 96.25 149 GLU B N 1
ATOM 3790 C CA . GLU B 1 149 ? 17.906 15.641 22 1 96.25 149 GLU B CA 1
ATOM 3791 C C . GLU B 1 149 ? 16.906 14.797 21.219 1 96.25 149 GLU B C 1
ATOM 3793 O O . GLU B 1 149 ? 17.078 13.586 21.078 1 96.25 149 GLU B O 1
ATOM 3798 N N . LYS B 1 150 ? 15.875 15.422 20.766 1 96.44 150 LYS B N 1
ATOM 3799 C CA . LYS B 1 150 ? 14.875 14.711 19.969 1 96.44 150 LYS B CA 1
ATOM 3800 C C . LYS B 1 150 ? 15.469 14.227 18.641 1 96.44 150 LYS B C 1
ATOM 3802 O O . LYS B 1 150 ? 15.18 13.109 18.203 1 96.44 150 LYS B O 1
ATOM 3807 N N . MET B 1 151 ? 16.266 15.039 18.078 1 97.19 151 MET B N 1
ATOM 3808 C CA . MET B 1 151 ? 16.922 14.648 16.844 1 97.19 151 MET B CA 1
ATOM 3809 C C . MET B 1 151 ? 17.938 13.547 17.078 1 97.19 151 MET B C 1
ATOM 3811 O O . MET B 1 151 ? 18.109 12.648 16.25 1 97.19 151 MET B O 1
ATOM 3815 N N . ASN B 1 152 ? 18.609 13.648 18.219 1 97.56 152 ASN B N 1
ATOM 3816 C CA . ASN B 1 152 ? 19.516 12.562 18.594 1 97.56 152 ASN B CA 1
ATOM 3817 C C . ASN B 1 152 ? 18.766 11.242 18.75 1 97.56 152 ASN B C 1
ATOM 3819 O O . ASN B 1 152 ? 19.234 10.195 18.312 1 97.56 152 ASN B O 1
ATOM 3823 N N . ARG B 1 153 ? 17.641 11.359 19.375 1 98.19 153 ARG B N 1
ATOM 3824 C CA . ARG B 1 153 ? 16.812 10.172 19.547 1 98.19 153 ARG B CA 1
ATOM 3825 C C . ARG B 1 153 ? 16.375 9.609 18.203 1 98.19 153 ARG B C 1
ATOM 3827 O O . ARG B 1 153 ? 16.344 8.391 18.016 1 98.19 153 ARG B O 1
ATOM 3834 N N . ALA B 1 154 ? 16.016 10.445 17.281 1 98.56 154 ALA B N 1
ATOM 3835 C CA . ALA B 1 154 ? 15.648 10.008 15.938 1 98.56 154 ALA B CA 1
ATOM 3836 C C . ALA B 1 154 ? 16.781 9.227 15.273 1 98.56 154 ALA B C 1
ATOM 3838 O O . ALA B 1 154 ? 16.547 8.18 14.672 1 98.56 154 ALA B O 1
ATOM 3839 N N . ALA B 1 155 ? 17.969 9.734 15.383 1 98.25 155 ALA B N 1
ATOM 3840 C CA . ALA B 1 155 ? 19.125 9.055 14.82 1 98.25 155 ALA B CA 1
ATOM 3841 C C . ALA B 1 155 ? 19.344 7.699 15.492 1 98.25 155 ALA B C 1
ATOM 3843 O O . ALA B 1 155 ? 19.672 6.719 14.828 1 98.25 155 ALA B O 1
ATOM 3844 N N . GLU B 1 156 ? 19.109 7.711 16.766 1 98.38 156 GLU B N 1
ATOM 3845 C CA . GLU B 1 156 ? 19.312 6.492 17.547 1 98.38 156 GLU B CA 1
ATOM 3846 C C . GLU B 1 156 ? 18.328 5.402 17.141 1 98.38 156 GLU B C 1
ATOM 3848 O O . GLU B 1 156 ? 18.734 4.27 16.859 1 98.38 156 GLU B O 1
ATOM 3853 N N . VAL B 1 157 ? 17.109 5.762 17.016 1 98.44 157 VAL B N 1
ATOM 3854 C CA . VAL B 1 157 ? 16.094 4.758 16.734 1 98.44 157 VAL B CA 1
ATOM 3855 C C . VAL B 1 157 ? 16.188 4.316 15.273 1 98.44 157 VAL B C 1
ATOM 3857 O O . VAL B 1 157 ? 15.805 3.191 14.938 1 98.44 157 VAL B O 1
ATOM 3860 N N . ALA B 1 158 ? 16.641 5.152 14.398 1 98.19 158 ALA B N 1
ATOM 3861 C CA . ALA B 1 158 ? 16.797 4.812 12.992 1 98.19 158 ALA B CA 1
ATOM 3862 C C . ALA B 1 158 ? 17.906 3.781 12.797 1 98.19 158 ALA B C 1
ATOM 3864 O O . ALA B 1 158 ? 17.828 2.951 11.891 1 98.19 158 ALA B O 1
ATOM 3865 N N . GLY B 1 159 ? 18.953 3.885 13.617 1 96.94 159 GLY B N 1
ATOM 3866 C CA . GLY B 1 159 ? 20.109 3.01 13.469 1 96.94 159 GLY B CA 1
ATOM 3867 C C . GLY B 1 159 ? 21.219 3.615 12.633 1 96.94 159 GLY B C 1
ATOM 3868 O O . GLY B 1 159 ? 21.156 4.789 12.258 1 96.94 159 GLY B O 1
ATOM 3869 N N . THR B 1 160 ? 22.203 2.846 12.289 1 94.88 160 THR B N 1
ATOM 3870 C CA . THR B 1 160 ? 23.422 3.334 11.656 1 94.88 160 THR B CA 1
ATOM 3871 C C . THR B 1 160 ? 23.281 3.316 10.133 1 94.88 160 THR B C 1
ATOM 3873 O O . THR B 1 160 ? 24.031 4 9.43 1 94.88 160 THR B O 1
ATOM 3876 N N . GLU B 1 161 ? 22.375 2.568 9.672 1 97.25 161 GLU B N 1
ATOM 3877 C CA . GLU B 1 161 ? 22.172 2.49 8.227 1 97.25 161 GLU B CA 1
ATOM 3878 C C . GLU B 1 161 ? 21.062 3.441 7.773 1 97.25 161 GLU B C 1
ATOM 3880 O O . GLU B 1 161 ? 20.109 3.678 8.508 1 97.25 161 GLU B O 1
ATOM 3885 N N . PRO B 1 162 ? 21.188 3.953 6.633 1 98.5 162 PRO B N 1
ATOM 3886 C CA . PRO B 1 162 ? 20.141 4.832 6.125 1 98.5 162 PRO B CA 1
ATOM 3887 C C . PRO B 1 162 ? 18.797 4.117 5.969 1 98.5 162 PRO B C 1
ATOM 3889 O O . PRO B 1 162 ? 18.766 2.916 5.684 1 98.5 162 PRO B O 1
ATOM 3892 N N . ILE B 1 163 ? 17.75 4.824 6.129 1 98.81 163 ILE B N 1
ATOM 3893 C CA . ILE B 1 163 ? 16.406 4.289 6.027 1 98.81 163 ILE B CA 1
ATOM 3894 C C . ILE B 1 163 ? 16.125 3.861 4.586 1 98.81 163 ILE B C 1
ATOM 3896 O O . ILE B 1 163 ? 15.461 2.855 4.348 1 98.81 163 ILE B O 1
ATOM 3900 N N . PHE B 1 164 ? 16.703 4.656 3.629 1 98.88 164 PHE B N 1
ATOM 3901 C CA . PHE B 1 164 ? 16.406 4.395 2.225 1 98.88 164 PHE B CA 1
ATOM 3902 C C . PHE B 1 164 ? 17.656 3.979 1.475 1 98.88 164 PHE B C 1
ATOM 3904 O O . PHE B 1 164 ? 18.75 4.512 1.726 1 98.88 164 PHE B O 1
ATOM 3911 N N . SER B 1 165 ? 17.547 3.098 0.55 1 98.62 165 SER B N 1
ATOM 3912 C CA . SER B 1 165 ? 18.578 2.73 -0.414 1 98.62 165 SER B CA 1
ATOM 3913 C C . SER B 1 165 ? 17.969 2.326 -1.752 1 98.62 165 SER B C 1
ATOM 3915 O O . SER B 1 165 ? 16.781 2.031 -1.831 1 98.62 165 SER B O 1
ATOM 3917 N N . ILE B 1 166 ? 18.734 2.438 -2.787 1 98.75 166 ILE B N 1
ATOM 3918 C CA . ILE B 1 166 ? 18.328 1.973 -4.109 1 98.75 166 ILE B CA 1
ATOM 3919 C C . ILE B 1 166 ? 19.234 0.838 -4.562 1 98.75 166 ILE B C 1
ATOM 3921 O O . ILE B 1 166 ? 20.453 1.007 -4.637 1 98.75 166 ILE B O 1
ATOM 3925 N N . LEU B 1 167 ? 18.641 -0.334 -4.855 1 98.62 167 LEU B N 1
ATOM 3926 C CA . LEU B 1 167 ? 19.391 -1.434 -5.457 1 98.62 167 LEU B CA 1
ATOM 3927 C C . LEU B 1 167 ? 19.422 -1.296 -6.977 1 98.62 167 LEU B C 1
ATOM 3929 O O . LEU B 1 167 ? 18.391 -1.322 -7.633 1 98.62 167 LEU B O 1
ATOM 3933 N N . PRO B 1 168 ? 20.609 -1.124 -7.516 1 98.44 168 PRO B N 1
ATOM 3934 C CA . PRO B 1 168 ? 20.688 -1.013 -8.977 1 98.44 168 PRO B CA 1
ATOM 3935 C C . PRO B 1 168 ? 20.375 -2.33 -9.68 1 98.44 168 PRO B C 1
ATOM 3937 O O . PRO B 1 168 ? 20.594 -3.404 -9.117 1 98.44 168 PRO B O 1
ATOM 3940 N N . TYR B 1 169 ? 19.891 -2.227 -10.898 1 98.44 169 TYR B N 1
ATOM 3941 C CA . TYR B 1 169 ? 19.703 -3.416 -11.719 1 98.44 169 TYR B CA 1
ATOM 3942 C C . TYR B 1 169 ? 21.047 -3.992 -12.164 1 98.44 169 TYR B C 1
ATOM 3944 O O . TYR B 1 169 ? 22 -3.248 -12.398 1 98.44 169 TYR B O 1
ATOM 3952 N N . LYS B 1 170 ? 21.031 -5.258 -12.258 1 97.94 170 LYS B N 1
ATOM 3953 C CA . LYS B 1 170 ? 22.188 -5.953 -12.805 1 97.94 170 LYS B CA 1
ATOM 3954 C C . LYS B 1 170 ? 21.906 -6.492 -14.203 1 97.94 170 LYS B C 1
ATOM 3956 O O . LYS B 1 170 ? 20.75 -6.785 -14.539 1 97.94 170 LYS B O 1
ATOM 3961 N N . LYS B 1 171 ? 22.953 -6.57 -14.984 1 97.88 171 LYS B N 1
ATOM 3962 C CA . LYS B 1 171 ? 22.781 -7.234 -16.266 1 97.88 171 LYS B CA 1
ATOM 3963 C C . LYS B 1 171 ? 22.547 -8.734 -16.094 1 97.88 171 LYS B C 1
ATOM 3965 O O . LYS B 1 171 ? 23.359 -9.422 -15.461 1 97.88 171 LYS B O 1
ATOM 3970 N N . LYS B 1 172 ? 21.469 -9.219 -16.641 1 98.06 172 LYS B N 1
ATOM 3971 C CA . LYS B 1 172 ? 21.094 -10.602 -16.406 1 98.06 172 LYS B CA 1
ATOM 3972 C C . LYS B 1 172 ? 20.984 -11.383 -17.703 1 98.06 172 LYS B C 1
ATOM 3974 O O . LYS B 1 172 ? 20.422 -10.898 -18.688 1 98.06 172 LYS B O 1
ATOM 3979 N N . LYS B 1 173 ? 21.578 -12.547 -17.703 1 98.56 173 LYS B N 1
ATOM 3980 C CA . LYS B 1 173 ? 21.328 -13.555 -18.719 1 98.56 173 LYS B CA 1
ATOM 3981 C C . LYS B 1 173 ? 20.141 -14.445 -18.328 1 98.56 173 LYS B C 1
ATOM 3983 O O . LYS B 1 173 ? 20.141 -15.031 -17.25 1 98.56 173 LYS B O 1
ATOM 3988 N N . VAL B 1 174 ? 19.188 -14.539 -19.281 1 98.56 174 VAL B N 1
ATOM 3989 C CA . VAL B 1 174 ? 17.953 -15.234 -18.922 1 98.56 174 VAL B CA 1
ATOM 3990 C C . VAL B 1 174 ? 17.734 -16.406 -19.875 1 98.56 174 VAL B C 1
ATOM 3992 O O . VAL B 1 174 ? 17.859 -16.266 -21.094 1 98.56 174 VAL B O 1
ATOM 3995 N N . GLY B 1 175 ? 17.5 -17.609 -19.328 1 98.5 175 GLY B N 1
ATOM 3996 C CA . GLY B 1 175 ? 17.031 -18.75 -20.078 1 98.5 175 GLY B CA 1
ATOM 3997 C C . GLY B 1 175 ? 15.539 -18.969 -19.984 1 98.5 175 GLY B C 1
ATOM 3998 O O . GLY B 1 175 ? 14.953 -18.797 -18.906 1 98.5 175 GLY B O 1
ATOM 3999 N N . ILE B 1 176 ? 14.922 -19.312 -21.125 1 97.56 176 ILE B N 1
ATOM 4000 C CA . ILE B 1 176 ? 13.477 -19.516 -21.141 1 97.56 176 ILE B CA 1
ATOM 4001 C C . ILE B 1 176 ? 13.164 -20.969 -21.5 1 97.56 176 ILE B C 1
ATOM 4003 O O . ILE B 1 176 ? 13.672 -21.5 -22.5 1 97.56 176 ILE B O 1
ATOM 4007 N N . VAL B 1 177 ? 12.414 -21.609 -20.641 1 96.06 177 VAL B N 1
ATOM 4008 C CA . VAL B 1 177 ? 11.938 -22.969 -20.891 1 96.06 177 VAL B CA 1
ATOM 4009 C C . VAL B 1 177 ? 10.422 -22.953 -21.062 1 96.06 177 VAL B C 1
ATOM 4011 O O . VAL B 1 177 ? 9.68 -22.75 -20.109 1 96.06 177 VAL B O 1
ATOM 4014 N N . THR B 1 178 ? 9.961 -23.172 -22.281 1 91.19 178 THR B N 1
ATOM 4015 C CA . THR B 1 178 ? 8.539 -23.188 -22.578 1 91.19 178 THR B CA 1
ATOM 4016 C C . THR B 1 178 ? 8.008 -24.609 -22.688 1 91.19 178 THR B C 1
ATOM 4018 O O . THR B 1 178 ? 8.352 -25.344 -23.609 1 91.19 178 THR B O 1
ATOM 4021 N N . THR B 1 179 ? 7.18 -24.922 -21.75 1 86.38 179 THR B N 1
ATOM 4022 C CA . THR B 1 179 ? 6.688 -26.297 -21.672 1 86.38 179 THR B CA 1
ATOM 4023 C C . THR B 1 179 ? 5.34 -26.422 -22.375 1 86.38 179 THR B C 1
ATOM 4025 O O . THR B 1 179 ? 4.742 -25.422 -22.781 1 86.38 179 THR B O 1
ATOM 4028 N N . GLY B 1 180 ? 4.953 -27.703 -22.562 1 77.69 180 GLY B N 1
ATOM 4029 C CA . GLY B 1 180 ? 3.713 -28.016 -23.25 1 77.69 180 GLY B CA 1
ATOM 4030 C C . GLY B 1 180 ? 3.934 -28.75 -24.562 1 77.69 180 GLY B C 1
ATOM 4031 O O . GLY B 1 180 ? 4.629 -28.25 -25.453 1 77.69 180 GLY B O 1
ATOM 4032 N N . SER B 1 181 ? 3.291 -29.812 -24.641 1 69 181 SER B N 1
ATOM 4033 C CA . SER B 1 181 ? 3.432 -30.641 -25.828 1 69 181 SER B CA 1
ATOM 4034 C C . SER B 1 181 ? 2.879 -29.938 -27.062 1 69 181 SER B C 1
ATOM 4036 O O . SER B 1 181 ? 3.424 -30.078 -28.172 1 69 181 SER B O 1
ATOM 4038 N N . GLU B 1 182 ? 1.812 -29.172 -26.828 1 68.25 182 GLU B N 1
ATOM 4039 C CA . GLU B 1 182 ? 1.194 -28.469 -27.953 1 68.25 182 GLU B CA 1
ATOM 4040 C C . GLU B 1 182 ? 2.129 -27.406 -28.516 1 68.25 182 GLU B C 1
ATOM 4042 O O . GLU B 1 182 ? 2.146 -27.156 -29.719 1 68.25 182 GLU B O 1
ATOM 4047 N N . VAL B 1 183 ? 2.867 -26.859 -27.734 1 70.19 183 VAL B N 1
ATOM 4048 C CA . VAL B 1 183 ? 3.828 -25.844 -28.156 1 70.19 183 VAL B CA 1
ATOM 4049 C C . VAL B 1 183 ? 5.035 -26.516 -28.812 1 70.19 183 VAL B C 1
ATOM 4051 O O . VAL B 1 183 ? 5.504 -26.078 -29.859 1 70.19 183 VAL B O 1
ATOM 4054 N N . GLN B 1 184 ? 5.484 -27.625 -28.234 1 71.38 184 GLN B N 1
ATOM 4055 C CA . GLN B 1 184 ? 6.637 -28.359 -28.75 1 71.38 184 GLN B CA 1
ATOM 4056 C C . GLN B 1 184 ? 6.375 -28.859 -30.172 1 71.38 184 GLN B C 1
ATOM 4058 O O . GLN B 1 184 ? 7.242 -28.75 -31.047 1 71.38 184 GLN B O 1
ATOM 4063 N N . LYS B 1 185 ? 5.102 -29.281 -30.312 1 72.94 185 LYS B N 1
ATOM 4064 C CA . LYS B 1 185 ? 4.73 -29.875 -31.609 1 72.94 185 LYS B CA 1
ATOM 4065 C C . LYS B 1 185 ? 4.32 -28.781 -32.594 1 72.94 185 LYS B C 1
ATOM 4067 O O . LYS B 1 185 ? 4.035 -29.078 -33.75 1 72.94 185 LYS B O 1
ATOM 4072 N N . GLY B 1 186 ? 4.246 -27.547 -32.156 1 71.75 186 GLY B N 1
ATOM 4073 C CA . GLY B 1 186 ? 3.908 -26.438 -33.031 1 71.75 186 GLY B CA 1
ATOM 4074 C C . GLY B 1 186 ? 2.418 -26.297 -33.281 1 71.75 186 GLY B C 1
ATOM 4075 O O . GLY B 1 186 ? 1.995 -25.609 -34.219 1 71.75 186 GLY B O 1
ATOM 4076 N N . LEU B 1 187 ? 1.587 -26.922 -32.5 1 65 187 LEU B N 1
ATOM 4077 C CA . LEU B 1 187 ? 0.137 -26.859 -32.625 1 65 187 LEU B CA 1
ATOM 4078 C C . LEU B 1 187 ? -0.398 -25.516 -32.156 1 65 187 LEU B C 1
ATOM 4080 O O . LEU B 1 187 ? -1.421 -25.047 -32.656 1 65 187 LEU B O 1
ATOM 4084 N N . ILE B 1 188 ? 0.269 -24.938 -31.234 1 67.69 188 ILE B N 1
ATOM 4085 C CA . ILE B 1 188 ? -0.05 -23.609 -30.734 1 67.69 188 ILE B CA 1
ATOM 4086 C C . ILE B 1 188 ? 1.187 -22.719 -30.797 1 67.69 188 ILE B C 1
ATOM 4088 O O . ILE B 1 188 ? 2.301 -23.156 -30.531 1 67.69 188 ILE B O 1
ATOM 4092 N N . THR B 1 189 ? 0.951 -21.578 -31.328 1 73.81 189 THR B N 1
ATOM 4093 C CA . THR B 1 189 ? 2.027 -20.594 -31.391 1 73.81 189 THR B CA 1
ATOM 4094 C C . THR B 1 189 ? 2.432 -20.156 -29.984 1 73.81 189 THR B C 1
ATOM 4096 O O . THR B 1 189 ? 1.575 -19.922 -29.141 1 73.81 189 THR B O 1
ATOM 4099 N N . ASP B 1 190 ? 3.688 -20.156 -29.812 1 78.75 190 ASP B N 1
ATOM 4100 C CA . ASP B 1 190 ? 4.211 -19.672 -28.531 1 78.75 190 ASP B CA 1
ATOM 4101 C C . ASP B 1 190 ? 3.977 -18.172 -28.375 1 78.75 190 ASP B C 1
ATOM 4103 O O . ASP B 1 190 ? 4.664 -17.359 -29.016 1 78.75 190 ASP B O 1
ATOM 4107 N N . THR B 1 191 ? 3.021 -17.828 -27.625 1 79.38 191 THR B N 1
ATOM 4108 C CA . THR B 1 191 ? 2.721 -16.406 -27.391 1 79.38 191 THR B CA 1
ATOM 4109 C C . THR B 1 191 ? 3.332 -15.945 -26.062 1 79.38 191 THR B C 1
ATOM 4111 O O . THR B 1 191 ? 3.293 -14.75 -25.75 1 79.38 191 THR B O 1
ATOM 4114 N N . PHE B 1 192 ? 3.947 -16.859 -25.391 1 84.06 192 PHE B N 1
ATOM 4115 C CA . PHE B 1 192 ? 4.504 -16.547 -24.078 1 84.06 192 PHE B CA 1
ATOM 4116 C C . PHE B 1 192 ? 5.863 -15.875 -24.219 1 84.06 192 PHE B C 1
ATOM 4118 O O . PHE B 1 192 ? 6.109 -14.836 -23.594 1 84.06 192 PHE B O 1
ATOM 4125 N N . THR B 1 193 ? 6.66 -16.422 -25.047 1 86.94 193 THR B N 1
ATOM 4126 C CA . THR B 1 193 ? 8.055 -16.016 -25.125 1 86.94 193 THR B CA 1
ATOM 4127 C C . THR B 1 193 ? 8.164 -14.555 -25.562 1 86.94 193 THR B C 1
ATOM 4129 O O . THR B 1 193 ? 8.922 -13.781 -24.969 1 86.94 193 THR B O 1
ATOM 4132 N N . PRO B 1 194 ? 7.383 -14.141 -26.547 1 90.19 194 PRO B N 1
ATOM 4133 C CA . PRO B 1 194 ? 7.461 -12.727 -26.922 1 90.19 194 PRO B CA 1
ATOM 4134 C C . PRO B 1 194 ? 7.109 -11.789 -25.766 1 90.19 194 PRO B C 1
ATOM 4136 O O . PRO B 1 194 ? 7.734 -10.742 -25.609 1 90.19 194 PRO B O 1
ATOM 4139 N N . VAL B 1 195 ? 6.148 -12.156 -24.984 1 92.69 195 VAL B N 1
ATOM 4140 C CA . VAL B 1 195 ? 5.734 -11.352 -23.844 1 92.69 195 VAL B CA 1
ATOM 4141 C C . VAL B 1 195 ? 6.867 -11.273 -22.828 1 92.69 195 VAL B C 1
ATOM 4143 O O . VAL B 1 195 ? 7.16 -10.203 -22.281 1 92.69 195 VAL B O 1
ATOM 4146 N N . LEU B 1 196 ? 7.5 -12.383 -22.641 1 94.69 196 LEU B N 1
ATOM 4147 C CA . LEU B 1 196 ? 8.602 -12.43 -21.688 1 94.69 196 LEU B CA 1
ATOM 4148 C C . LEU B 1 196 ? 9.773 -11.57 -22.172 1 94.69 196 LEU B C 1
ATOM 4150 O O . LEU B 1 196 ? 10.375 -10.844 -21.375 1 94.69 196 LEU B O 1
ATOM 4154 N N . ARG B 1 197 ? 10.039 -11.695 -23.406 1 94.69 197 ARG B N 1
ATOM 4155 C CA . ARG B 1 197 ? 11.117 -10.883 -23.969 1 94.69 197 ARG B CA 1
ATOM 4156 C C . ARG B 1 197 ? 10.836 -9.398 -23.797 1 94.69 197 ARG B C 1
ATOM 4158 O O . ARG B 1 197 ? 11.734 -8.625 -23.469 1 94.69 197 ARG B O 1
ATOM 4165 N N . ASP B 1 198 ? 9.609 -9.031 -24.016 1 95.62 198 ASP B N 1
ATOM 4166 C CA . ASP B 1 198 ? 9.211 -7.641 -23.828 1 95.62 198 ASP B CA 1
ATOM 4167 C C . ASP B 1 198 ? 9.398 -7.199 -22.375 1 95.62 198 ASP B C 1
ATOM 4169 O O . ASP B 1 198 ? 9.883 -6.098 -22.109 1 95.62 198 ASP B O 1
ATOM 4173 N N . LYS B 1 199 ? 9.023 -8.07 -21.453 1 96.44 199 LYS B N 1
ATOM 4174 C CA . LYS B 1 199 ? 9.148 -7.738 -20.031 1 96.44 199 LYS B CA 1
ATOM 4175 C C . LYS B 1 199 ? 10.617 -7.641 -19.625 1 96.44 199 LYS B C 1
ATOM 4177 O O . LYS B 1 199 ? 11.008 -6.715 -18.906 1 96.44 199 LYS B O 1
ATOM 4182 N N . PHE B 1 200 ? 11.453 -8.5 -20.156 1 97.25 200 PHE B N 1
ATOM 4183 C CA . PHE B 1 200 ? 12.867 -8.492 -19.812 1 97.25 200 PHE B CA 1
ATOM 4184 C C . PHE B 1 200 ? 13.578 -7.309 -20.453 1 97.25 200 PHE B C 1
ATOM 4186 O O . PHE B 1 200 ? 14.539 -6.773 -19.891 1 97.25 200 PHE B O 1
ATOM 4193 N N . ALA B 1 201 ? 13.078 -6.844 -21.594 1 96.5 201 ALA B N 1
ATOM 4194 C CA . ALA B 1 201 ? 13.711 -5.766 -22.344 1 96.5 201 ALA B CA 1
ATOM 4195 C C . ALA B 1 201 ? 13.656 -4.453 -21.562 1 96.5 201 ALA B C 1
ATOM 4197 O O . ALA B 1 201 ? 14.414 -3.521 -21.859 1 96.5 201 ALA B O 1
ATOM 4198 N N . LYS B 1 202 ? 12.797 -4.375 -20.594 1 96.25 202 LYS B N 1
ATOM 4199 C CA . LYS B 1 202 ? 12.672 -3.172 -19.781 1 96.25 202 LYS B CA 1
ATOM 4200 C C . LYS B 1 202 ? 13.836 -3.061 -18.797 1 96.25 202 LYS B C 1
ATOM 4202 O O . LYS B 1 202 ? 14 -2.031 -18.141 1 96.25 202 LYS B O 1
ATOM 4207 N N . PHE B 1 203 ? 14.609 -4.109 -18.703 1 97.88 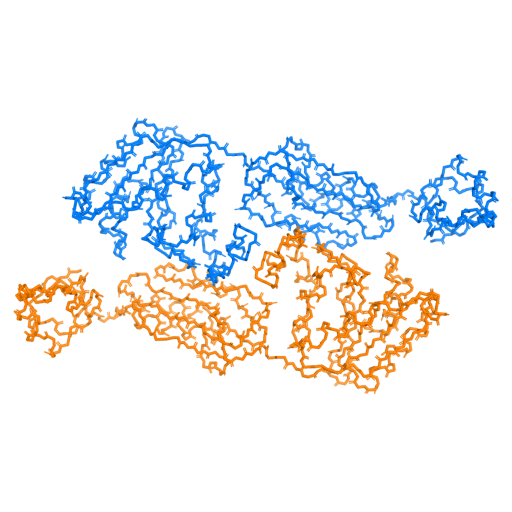203 PHE B N 1
ATOM 4208 C CA . PHE B 1 203 ? 15.75 -4.188 -17.797 1 97.88 203 PHE B CA 1
ATOM 4209 C C . PHE B 1 203 ? 17.031 -4.539 -18.547 1 97.88 203 PHE B C 1
ATOM 4211 O O . PHE B 1 203 ? 16.969 -4.973 -19.703 1 97.88 203 PHE B O 1
ATOM 4218 N N . PRO B 1 204 ? 18.219 -4.266 -17.922 1 97.88 204 PRO B N 1
ATOM 4219 C CA . PRO B 1 204 ? 19.438 -4.777 -18.531 1 97.88 204 PRO B CA 1
ATOM 4220 C C . PRO B 1 204 ? 19.516 -6.301 -18.531 1 97.88 204 PRO B C 1
ATOM 4222 O O . PRO B 1 204 ? 19.969 -6.902 -17.562 1 97.88 204 PRO B O 1
ATOM 4225 N N . SER B 1 205 ? 19.062 -6.848 -19.719 1 97.69 205 SER B N 1
ATOM 4226 C CA . SER B 1 205 ? 18.984 -8.305 -19.781 1 97.69 205 SER B CA 1
ATOM 4227 C C . SER B 1 205 ? 19.219 -8.82 -21.188 1 97.69 205 SER B C 1
ATOM 4229 O O . SER B 1 205 ? 19.141 -8.055 -22.156 1 97.69 205 SER B O 1
ATOM 4231 N N . GLU B 1 206 ? 19.641 -10.062 -21.234 1 97.44 206 GLU B N 1
ATOM 4232 C CA . GLU B 1 206 ? 19.812 -10.812 -22.469 1 97.44 206 GLU B CA 1
ATOM 4233 C C . GLU B 1 206 ? 19.203 -12.195 -22.359 1 97.44 206 GLU B C 1
ATOM 4235 O O . GLU B 1 206 ? 19.531 -12.969 -21.469 1 97.44 206 GLU B O 1
ATOM 4240 N N . VAL B 1 207 ? 18.297 -12.445 -23.25 1 97.56 207 VAL B N 1
ATOM 4241 C CA . VAL B 1 207 ? 17.781 -13.805 -23.359 1 97.56 207 VAL B CA 1
ATOM 4242 C C . VAL B 1 207 ? 18.766 -14.672 -24.141 1 97.56 207 VAL B C 1
ATOM 4244 O O . VAL B 1 207 ? 18.938 -14.492 -25.344 1 97.56 207 VAL B O 1
ATOM 4247 N N . ILE B 1 208 ? 19.328 -15.617 -23.453 1 97.5 208 ILE B N 1
ATOM 4248 C CA . ILE B 1 208 ? 20.438 -16.359 -24.062 1 97.5 208 ILE B CA 1
ATOM 4249 C C . ILE B 1 208 ? 19.891 -17.547 -24.859 1 97.5 208 ILE B C 1
ATOM 4251 O O . ILE B 1 208 ? 20.609 -18.141 -25.656 1 97.5 208 ILE B O 1
ATOM 4255 N N . GLY B 1 209 ? 18.578 -17.906 -24.609 1 96.31 209 GLY B N 1
ATOM 4256 C CA . GLY B 1 209 ? 17.984 -18.984 -25.391 1 96.31 209 GLY B CA 1
ATOM 4257 C C . GLY B 1 209 ? 16.609 -19.375 -24.891 1 96.31 209 GLY B C 1
ATOM 4258 O O . GLY B 1 209 ? 16.141 -18.875 -23.875 1 96.31 209 GLY B O 1
ATOM 4259 N N . GLN B 1 210 ? 16.062 -20.219 -25.719 1 96.19 210 GLN B N 1
ATOM 4260 C CA . GLN B 1 210 ? 14.766 -20.844 -25.406 1 96.19 210 GLN B CA 1
ATOM 4261 C C . GLN B 1 210 ? 14.75 -22.312 -25.797 1 96.19 210 GLN B C 1
ATOM 4263 O O . GLN B 1 210 ? 15.305 -22.688 -26.828 1 96.19 210 GLN B O 1
ATOM 4268 N N . THR B 1 211 ? 14.195 -23.094 -24.922 1 95.88 211 THR B N 1
ATOM 4269 C CA . THR B 1 211 ? 13.945 -24.484 -25.25 1 95.88 211 THR B CA 1
ATOM 4270 C C . THR B 1 211 ? 12.461 -24.812 -25.125 1 95.88 211 THR B C 1
ATOM 4272 O O . THR B 1 211 ? 11.727 -24.125 -24.406 1 95.88 211 THR B O 1
ATOM 4275 N N . LYS B 1 212 ? 12.023 -25.812 -25.828 1 92.62 212 LYS B N 1
ATOM 4276 C CA . LYS B 1 212 ? 10.641 -26.297 -25.797 1 92.62 212 LYS B CA 1
ATOM 4277 C C . LYS B 1 212 ? 10.594 -27.797 -25.578 1 92.62 212 LYS B C 1
ATOM 4279 O O . LYS B 1 212 ? 10.305 -28.562 -26.5 1 92.62 212 LYS B O 1
ATOM 4284 N N . PRO B 1 213 ? 10.742 -28.234 -24.375 1 91.75 213 PRO B N 1
ATOM 4285 C CA . PRO B 1 213 ? 10.898 -29.656 -24.062 1 91.75 213 PRO B CA 1
ATOM 4286 C C . PRO B 1 213 ? 9.578 -30.406 -24.094 1 91.75 213 PRO B C 1
ATOM 4288 O O . PRO B 1 213 ? 9.562 -31.641 -23.953 1 91.75 213 PRO B O 1
ATOM 4291 N N . GLY B 1 214 ? 8.477 -29.734 -24.25 1 85.06 214 GLY B N 1
ATOM 4292 C CA . GLY B 1 214 ? 7.191 -30.406 -24.094 1 85.06 214 GLY B CA 1
ATOM 4293 C C . GLY B 1 214 ? 6.828 -30.656 -22.641 1 85.06 214 GLY B C 1
ATOM 4294 O O . GLY B 1 214 ? 7.055 -29.812 -21.766 1 85.06 214 GLY B O 1
ATOM 4295 N N . ASP B 1 215 ? 6.273 -31.906 -22.406 1 80.88 215 ASP B N 1
ATOM 4296 C CA . ASP B 1 215 ? 5.766 -32.188 -21.062 1 80.88 215 ASP B CA 1
ATOM 4297 C C . ASP B 1 215 ? 6.672 -33.156 -20.328 1 80.88 215 ASP B C 1
ATOM 4299 O O . ASP B 1 215 ? 6.336 -33.594 -19.219 1 80.88 215 ASP B O 1
ATOM 4303 N N . ASP B 1 216 ? 7.777 -33.5 -20.875 1 84 216 ASP B N 1
ATOM 4304 C CA . ASP B 1 216 ? 8.703 -34.438 -20.25 1 84 216 ASP B CA 1
ATOM 4305 C C . ASP B 1 216 ? 9.469 -33.812 -19.109 1 84 216 ASP B C 1
ATOM 4307 O O . ASP B 1 216 ? 10.305 -32.938 -19.328 1 84 216 ASP B O 1
ATOM 4311 N N . MET B 1 217 ? 9.289 -34.25 -17.891 1 90.19 217 MET B N 1
ATOM 4312 C CA . MET B 1 217 ? 9.844 -33.625 -16.703 1 90.19 217 MET B CA 1
ATOM 4313 C C . MET B 1 217 ? 11.367 -33.719 -16.703 1 90.19 217 MET B C 1
ATOM 4315 O O . MET B 1 217 ? 12.047 -32.75 -16.328 1 90.19 217 MET B O 1
ATOM 4319 N N . GLU B 1 218 ? 11.891 -34.875 -17.094 1 94.94 218 GLU B N 1
ATOM 4320 C CA . GLU B 1 218 ? 13.336 -35.062 -17.125 1 94.94 218 GLU B CA 1
ATOM 4321 C C . GLU B 1 218 ? 13.992 -34.094 -18.109 1 94.94 218 GLU B C 1
ATOM 4323 O O . GLU B 1 218 ? 15.039 -33.5 -17.797 1 94.94 218 GLU B O 1
ATOM 4328 N N . GLN B 1 219 ? 13.344 -33.938 -19.203 1 95.12 219 GLN B N 1
ATOM 4329 C CA . GLN B 1 219 ? 13.875 -33 -20.203 1 95.12 219 GLN B CA 1
ATOM 4330 C C . GLN B 1 219 ? 13.789 -31.562 -19.719 1 95.12 219 GLN B C 1
ATOM 4332 O O . GLN B 1 219 ? 14.703 -30.766 -19.953 1 95.12 219 GLN B O 1
ATOM 4337 N N . ILE B 1 220 ? 12.664 -31.172 -19.094 1 95.25 220 ILE B N 1
ATOM 4338 C CA . ILE B 1 220 ? 12.508 -29.828 -18.547 1 95.25 220 ILE B CA 1
ATOM 4339 C C . ILE B 1 220 ? 13.625 -29.547 -17.547 1 95.25 220 ILE B C 1
ATOM 4341 O O . ILE B 1 220 ? 14.281 -28.5 -17.625 1 95.25 220 ILE B O 1
ATOM 4345 N N . THR B 1 221 ? 13.867 -30.484 -16.625 1 97.94 221 THR B N 1
ATOM 4346 C CA . THR B 1 221 ? 14.922 -30.359 -15.633 1 97.94 221 THR B CA 1
ATOM 4347 C C . THR B 1 221 ? 16.281 -30.172 -16.312 1 97.94 221 THR B C 1
ATOM 4349 O O . THR B 1 221 ? 17.047 -29.281 -15.938 1 97.94 221 THR B O 1
ATOM 4352 N N . ALA B 1 222 ? 16.547 -31 -17.281 1 98.19 222 ALA B N 1
ATOM 4353 C CA . ALA B 1 222 ? 17.812 -30.953 -18 1 98.19 222 ALA B CA 1
ATOM 4354 C C . ALA B 1 222 ? 18 -29.594 -18.688 1 98.19 222 ALA B C 1
ATOM 4356 O O . ALA B 1 222 ? 19.109 -29.047 -18.672 1 98.19 222 ALA B O 1
ATOM 4357 N N . ASP B 1 223 ? 16.938 -29.078 -19.281 1 98 223 ASP B N 1
ATOM 4358 C CA . ASP B 1 223 ? 17 -27.797 -19.984 1 98 223 ASP B CA 1
ATOM 4359 C C . ASP B 1 223 ? 17.297 -26.656 -19.016 1 98 223 ASP B C 1
ATOM 4361 O O . ASP B 1 223 ? 18.078 -25.75 -19.344 1 98 223 ASP B O 1
ATOM 4365 N N . ILE B 1 224 ? 16.656 -26.688 -17.875 1 98.56 224 ILE B N 1
ATOM 4366 C CA . ILE B 1 224 ? 16.906 -25.672 -16.844 1 98.56 224 ILE B CA 1
ATOM 4367 C C . ILE B 1 224 ? 18.375 -25.688 -16.453 1 98.56 224 ILE B C 1
ATOM 4369 O O . ILE B 1 224 ? 19.047 -24.641 -16.469 1 98.56 224 ILE B O 1
ATOM 4373 N N . LEU B 1 225 ? 18.875 -26.891 -16.172 1 98.5 225 LEU B N 1
ATOM 4374 C CA . LEU B 1 225 ? 20.25 -27.031 -15.719 1 98.5 225 LEU B CA 1
ATOM 4375 C C . LEU B 1 225 ? 21.234 -26.656 -16.828 1 98.5 225 LEU B C 1
ATOM 4377 O O . LEU B 1 225 ? 22.312 -26.109 -16.547 1 98.5 225 LEU B O 1
ATOM 4381 N N . LYS B 1 226 ? 20.891 -26.984 -18.047 1 98.44 226 LYS B N 1
ATOM 4382 C CA . LYS B 1 226 ? 21.719 -26.609 -19.172 1 98.44 226 LYS B CA 1
ATOM 4383 C C . LYS B 1 226 ? 21.906 -25.109 -19.25 1 98.44 226 LYS B C 1
ATOM 4385 O O . LYS B 1 226 ? 23.031 -24.609 -19.438 1 98.44 226 LYS B O 1
ATOM 4390 N N . PHE B 1 227 ? 20.828 -24.297 -19.125 1 98.56 227 PHE B N 1
ATOM 4391 C CA . PHE B 1 227 ? 20.922 -22.844 -19.172 1 98.56 227 PHE B CA 1
ATOM 4392 C C . PHE B 1 227 ? 21.797 -22.328 -18.031 1 98.56 227 PHE B C 1
ATOM 4394 O O . PHE B 1 227 ? 22.594 -21.406 -18.219 1 98.56 227 PHE B O 1
ATOM 4401 N N . ILE B 1 228 ? 21.656 -22.938 -16.844 1 98.31 228 ILE B N 1
ATOM 4402 C CA . ILE B 1 228 ? 22.469 -22.531 -15.703 1 98.31 228 ILE B CA 1
ATOM 4403 C C . ILE B 1 228 ? 23.938 -22.797 -16 1 98.31 228 ILE B C 1
ATOM 4405 O O . ILE B 1 228 ? 24.797 -21.953 -15.742 1 98.31 228 ILE B O 1
ATOM 4409 N N . GLU B 1 229 ? 24.188 -23.938 -16.594 1 97.62 229 GLU B N 1
ATOM 4410 C CA . GLU B 1 229 ? 25.547 -24.281 -16.969 1 97.62 229 GLU B CA 1
ATOM 4411 C C . GLU B 1 229 ? 26.094 -23.312 -18.016 1 97.62 229 GLU B C 1
ATOM 4413 O O . GLU B 1 229 ? 27.281 -22.984 -18.016 1 97.62 229 GLU B O 1
ATOM 4418 N N . GLU B 1 230 ? 25.219 -22.859 -18.828 1 97.75 230 GLU B N 1
ATOM 4419 C CA . GLU B 1 230 ? 25.594 -21.938 -19.891 1 97.75 230 GLU B CA 1
ATOM 4420 C C . GLU B 1 230 ? 25.75 -20.516 -19.375 1 97.75 230 GLU B C 1
ATOM 4422 O O . GLU B 1 230 ? 26.078 -19.594 -20.125 1 97.75 230 GLU B O 1
ATOM 4427 N N . GLY B 1 231 ? 25.422 -20.297 -18.078 1 97.12 231 GLY B N 1
ATOM 4428 C CA . GLY B 1 231 ? 25.734 -19.016 -17.469 1 97.12 231 GLY B CA 1
ATOM 4429 C C . GLY B 1 231 ? 24.5 -18.172 -17.188 1 97.12 231 GLY B C 1
ATOM 4430 O O . GLY B 1 231 ? 24.609 -16.969 -16.938 1 97.12 231 GLY B O 1
ATOM 4431 N N . ALA B 1 232 ? 23.344 -18.766 -17.266 1 98.25 232 ALA B N 1
ATOM 4432 C CA . ALA B 1 232 ? 22.125 -18 -16.984 1 98.25 232 ALA B CA 1
ATOM 4433 C C . ALA B 1 232 ? 22.125 -17.469 -15.555 1 98.25 232 ALA B C 1
ATOM 4435 O O . ALA B 1 232 ? 22.531 -18.156 -14.625 1 98.25 232 ALA B O 1
ATOM 4436 N N . ASP B 1 233 ? 21.688 -16.203 -15.414 1 98.25 233 ASP B N 1
ATOM 4437 C CA . ASP B 1 233 ? 21.5 -15.57 -14.109 1 98.25 233 ASP B CA 1
ATOM 4438 C C . ASP B 1 233 ? 20.078 -15.789 -13.594 1 98.25 233 ASP B C 1
ATOM 4440 O O . ASP B 1 233 ? 19.797 -15.547 -12.422 1 98.25 233 ASP B O 1
ATOM 4444 N N . MET B 1 234 ? 19.203 -16.281 -14.453 1 98.56 234 MET B N 1
ATOM 4445 C CA . MET B 1 234 ? 17.812 -16.578 -14.164 1 98.56 234 MET B CA 1
ATOM 4446 C C . MET B 1 234 ? 17.219 -17.516 -15.211 1 98.56 234 MET B C 1
ATOM 4448 O O . MET B 1 234 ? 17.578 -17.438 -16.391 1 98.56 234 MET B O 1
ATOM 4452 N N . VAL B 1 235 ? 16.391 -18.422 -14.781 1 98.69 235 VAL B N 1
ATOM 4453 C CA . VAL B 1 235 ? 15.672 -19.297 -15.695 1 98.69 235 VAL B CA 1
ATOM 4454 C C . VAL B 1 235 ? 14.172 -19.203 -15.43 1 98.69 235 VAL B C 1
ATOM 4456 O O . VAL B 1 235 ? 13.727 -19.297 -14.281 1 98.69 235 VAL B O 1
ATOM 4459 N N . VAL B 1 236 ? 13.422 -19 -16.453 1 98.12 236 VAL B N 1
ATOM 4460 C CA . VAL B 1 236 ? 11.977 -18.891 -16.328 1 98.12 236 VAL B CA 1
ATOM 4461 C C . VAL B 1 236 ? 11.297 -20.016 -17.094 1 98.12 236 VAL B C 1
ATOM 4463 O O . VAL B 1 236 ? 11.656 -20.297 -18.25 1 98.12 236 VAL B O 1
ATOM 4466 N N . CYS B 1 237 ? 10.414 -20.641 -16.438 1 95.5 237 CYS B N 1
ATOM 4467 C CA . CYS B 1 237 ? 9.625 -21.719 -17.047 1 95.5 237 CYS B CA 1
ATOM 4468 C C . CYS B 1 237 ? 8.18 -21.281 -17.234 1 95.5 237 CYS B C 1
ATOM 4470 O O . CYS B 1 237 ? 7.57 -20.719 -16.328 1 95.5 237 CYS B O 1
ATOM 4472 N N . SER B 1 238 ? 7.699 -21.516 -18.391 1 89 238 SER B N 1
ATOM 4473 C CA . SER B 1 238 ? 6.309 -21.188 -18.688 1 89 238 SER B CA 1
ATOM 4474 C C . SER B 1 238 ? 5.551 -22.422 -19.188 1 89 238 SER B C 1
ATOM 4476 O O . SER B 1 238 ? 6.145 -23.344 -19.766 1 89 238 SER B O 1
ATOM 4478 N N . GLY B 1 239 ? 4.289 -22.359 -18.891 1 78.25 239 GLY B N 1
ATOM 4479 C CA . GLY B 1 239 ? 3.453 -23.484 -19.297 1 78.25 239 GLY B CA 1
ATOM 4480 C C . GLY B 1 239 ? 3.482 -24.625 -18.312 1 78.25 239 GLY B C 1
ATOM 4481 O O . GLY B 1 239 ? 4.453 -24.797 -17.562 1 78.25 239 GLY B O 1
ATOM 4482 N N . GLY B 1 240 ? 2.414 -25.344 -18.25 1 71.25 240 GLY B N 1
ATOM 4483 C CA . GLY B 1 240 ? 2.35 -26.594 -17.484 1 71.25 240 GLY B CA 1
ATOM 4484 C C . GLY B 1 240 ? 2.377 -26.359 -15.984 1 71.25 240 GLY B C 1
ATOM 4485 O O . GLY B 1 240 ? 2.939 -27.172 -15.234 1 71.25 240 GLY B O 1
ATOM 4486 N N . MET B 1 241 ? 2.016 -25.109 -15.586 1 72.31 241 MET B N 1
ATOM 4487 C CA . MET B 1 241 ? 1.962 -24.875 -14.141 1 72.31 241 MET B CA 1
ATOM 4488 C C . MET B 1 241 ? 0.744 -25.562 -13.523 1 72.31 241 MET B C 1
ATOM 4490 O O . MET B 1 241 ? -0.341 -24.984 -13.484 1 72.31 241 MET B O 1
ATOM 4494 N N . SER B 1 242 ? 0.994 -26.891 -13.281 1 62.72 242 SER B N 1
ATOM 4495 C CA . SER B 1 242 ? -0.058 -27.766 -12.758 1 62.72 242 SER B CA 1
ATOM 4496 C C . SER B 1 242 ? -0.374 -27.438 -11.305 1 62.72 242 SER B C 1
ATOM 4498 O O . SER B 1 242 ? 0.46 -26.859 -10.594 1 62.72 242 SER B O 1
ATOM 4500 N N . VAL B 1 243 ? -1.571 -27.797 -10.961 1 64.75 243 VAL B N 1
ATOM 4501 C CA . VAL B 1 243 ? -2.012 -27.656 -9.578 1 64.75 243 VAL B CA 1
ATOM 4502 C C . VAL B 1 243 ? -1.286 -28.672 -8.695 1 64.75 243 VAL B C 1
ATOM 4504 O O . VAL B 1 243 ? -1.165 -28.469 -7.484 1 64.75 243 VAL B O 1
ATOM 4507 N N . ASP B 1 244 ? -0.9 -29.688 -9.352 1 65.44 244 ASP B N 1
ATOM 4508 C CA . ASP B 1 244 ? -0.086 -30.672 -8.633 1 65.44 244 ASP B CA 1
ATOM 4509 C C . ASP B 1 244 ? 1.389 -30.281 -8.656 1 65.44 244 ASP B C 1
ATOM 4511 O O . ASP B 1 244 ? 2.012 -30.234 -9.719 1 65.44 244 ASP B O 1
ATOM 4515 N N . PRO B 1 245 ? 1.983 -30 -7.484 1 67.81 245 PRO B N 1
ATOM 4516 C CA . PRO B 1 245 ? 3.361 -29.5 -7.41 1 67.81 245 PRO B CA 1
ATOM 4517 C C . PRO B 1 245 ? 4.383 -30.531 -7.879 1 67.81 245 PRO B C 1
ATOM 4519 O O . PRO B 1 245 ? 5.543 -30.203 -8.117 1 67.81 245 PRO B O 1
ATOM 4522 N N . ASP B 1 246 ? 4.012 -31.766 -7.996 1 68.56 246 ASP B N 1
ATOM 4523 C CA . ASP B 1 246 ? 4.953 -32.812 -8.375 1 68.56 246 ASP B CA 1
ATOM 4524 C C . ASP B 1 246 ? 4.809 -33.188 -9.852 1 68.56 246 ASP B C 1
ATOM 4526 O O . ASP B 1 246 ? 5.531 -34.031 -10.359 1 68.56 246 ASP B O 1
ATOM 4530 N N . ASP B 1 247 ? 3.975 -32.344 -10.43 1 68.56 247 ASP B N 1
ATOM 4531 C CA . ASP B 1 247 ? 3.688 -32.656 -11.828 1 68.56 247 ASP B CA 1
ATOM 4532 C C . ASP B 1 247 ? 4.184 -31.562 -12.758 1 68.56 247 ASP B C 1
ATOM 4534 O O . ASP B 1 247 ? 4.168 -30.391 -12.406 1 68.56 247 ASP B O 1
ATOM 4538 N N . ARG B 1 248 ? 4.77 -32.031 -13.883 1 81.75 248 ARG B N 1
ATOM 4539 C CA . ARG B 1 248 ? 5.105 -31.172 -15.023 1 81.75 248 ARG B CA 1
ATOM 4540 C C . ARG B 1 248 ? 6.102 -30.094 -14.633 1 81.75 248 ARG B C 1
ATOM 4542 O O . ARG B 1 248 ? 7.191 -30.391 -14.141 1 81.75 248 ARG B O 1
ATOM 4549 N N . THR B 1 249 ? 5.812 -28.938 -14.773 1 87.88 249 THR B N 1
ATOM 4550 C CA . THR B 1 249 ? 6.773 -27.844 -14.68 1 87.88 249 THR B CA 1
ATOM 4551 C C . THR B 1 249 ? 7.219 -27.625 -13.234 1 87.88 249 THR B C 1
ATOM 4553 O O . THR B 1 249 ? 8.414 -27.609 -12.938 1 87.88 249 THR B O 1
ATOM 4556 N N . PRO B 1 250 ? 6.266 -27.625 -12.227 1 90.25 250 PRO B N 1
ATOM 4557 C CA . PRO B 1 250 ? 6.715 -27.484 -10.844 1 90.25 250 PRO B CA 1
ATOM 4558 C C . PRO B 1 250 ? 7.566 -28.656 -10.367 1 90.25 250 PRO B C 1
ATOM 4560 O O . PRO B 1 250 ? 8.562 -28.453 -9.664 1 90.25 250 PRO B O 1
ATOM 4563 N N . GLY B 1 251 ? 7.188 -29.844 -10.734 1 90.62 251 GLY B N 1
ATOM 4564 C CA . GLY B 1 251 ? 7.973 -31.016 -10.383 1 90.62 251 GLY B CA 1
ATOM 4565 C C . GLY B 1 251 ? 9.359 -31 -10.992 1 90.62 251 GLY B C 1
ATOM 4566 O O . GLY B 1 251 ? 10.336 -31.375 -10.336 1 90.62 251 GLY B O 1
ATOM 4567 N N . ALA B 1 252 ? 9.438 -30.594 -12.242 1 93.69 252 ALA B N 1
ATOM 4568 C CA . ALA B 1 252 ? 10.719 -30.516 -12.93 1 93.69 252 ALA B CA 1
ATOM 4569 C C . ALA B 1 252 ? 11.641 -29.5 -12.273 1 93.69 252 ALA B C 1
ATOM 4571 O O . ALA B 1 252 ? 12.844 -29.719 -12.148 1 93.69 252 ALA B O 1
ATOM 4572 N N . ILE B 1 253 ? 11.078 -28.375 -11.867 1 96.75 253 ILE B N 1
ATOM 4573 C CA . ILE B 1 253 ? 11.852 -27.344 -11.172 1 96.75 253 ILE B CA 1
ATOM 4574 C C . ILE B 1 253 ? 12.383 -27.906 -9.852 1 96.75 253 ILE B C 1
ATOM 4576 O O . ILE B 1 253 ? 13.57 -27.75 -9.539 1 96.75 253 ILE B O 1
ATOM 4580 N N . LYS B 1 254 ? 11.523 -28.562 -9.125 1 95.94 254 LYS B N 1
ATOM 4581 C CA . LYS B 1 254 ? 11.922 -29.172 -7.863 1 95.94 254 LYS B CA 1
ATOM 4582 C C . LYS B 1 254 ? 13.055 -30.188 -8.078 1 95.94 254 LYS B C 1
ATOM 4584 O O . LYS B 1 254 ? 13.984 -30.266 -7.27 1 95.94 254 LYS B O 1
ATOM 4589 N N . ALA B 1 255 ? 12.984 -30.891 -9.148 1 96.44 255 ALA B N 1
ATOM 4590 C CA . ALA B 1 255 ? 13.922 -31.969 -9.453 1 96.44 255 ALA B CA 1
ATOM 4591 C C . ALA B 1 255 ? 15.32 -31.406 -9.727 1 96.44 255 ALA B C 1
ATOM 4593 O O . ALA B 1 255 ? 16.297 -32.156 -9.719 1 96.44 255 ALA B O 1
ATOM 4594 N N . THR B 1 256 ? 15.445 -30.141 -9.992 1 97.62 256 THR B N 1
ATOM 4595 C CA . THR B 1 256 ? 16.75 -29.547 -10.195 1 97.62 256 THR B CA 1
ATOM 4596 C C . THR B 1 256 ? 17.547 -29.5 -8.891 1 97.62 256 THR B C 1
ATOM 4598 O O . THR B 1 256 ? 18.766 -29.328 -8.898 1 97.62 256 THR B O 1
ATOM 4601 N N . GLY B 1 257 ? 16.844 -29.562 -7.77 1 97.12 257 GLY B N 1
ATOM 4602 C CA . GLY B 1 257 ? 17.469 -29.422 -6.469 1 97.12 257 GLY B CA 1
ATOM 4603 C C . GLY B 1 257 ? 17.438 -28 -5.938 1 97.12 257 GLY B C 1
ATOM 4604 O O . GLY B 1 257 ? 18.125 -27.688 -4.961 1 97.12 257 GLY B O 1
ATOM 4605 N N . THR B 1 258 ? 16.688 -27.203 -6.582 1 97.81 258 THR B N 1
ATOM 4606 C CA . THR B 1 258 ? 16.578 -25.812 -6.168 1 97.81 258 THR B CA 1
ATOM 4607 C C . THR B 1 258 ? 15.867 -25.703 -4.82 1 97.81 258 THR B C 1
ATOM 4609 O O . THR B 1 258 ? 15.133 -26.609 -4.426 1 97.81 258 THR B O 1
ATOM 4612 N N . ARG B 1 259 ? 16.125 -24.641 -4.043 1 97.94 259 ARG B N 1
ATOM 4613 C CA . ARG B 1 259 ? 15.352 -24.297 -2.854 1 97.94 259 ARG B CA 1
ATOM 4614 C C . ARG B 1 259 ? 14.047 -23.594 -3.229 1 97.94 259 ARG B C 1
ATOM 4616 O O . ARG B 1 259 ? 14.062 -22.453 -3.68 1 97.94 259 ARG B O 1
ATOM 4623 N N . ILE B 1 260 ? 12.984 -24.234 -3.037 1 97.06 260 ILE B N 1
ATOM 4624 C CA . ILE B 1 260 ? 11.688 -23.641 -3.35 1 97.06 260 ILE B CA 1
ATOM 4625 C C . ILE B 1 260 ? 11.312 -22.625 -2.27 1 97.06 260 ILE B C 1
ATOM 4627 O O . ILE B 1 260 ? 11.258 -22.969 -1.085 1 97.06 260 ILE B O 1
ATOM 4631 N N . VAL B 1 261 ? 11.078 -21.422 -2.615 1 97.81 261 VAL B N 1
ATOM 4632 C CA . VAL B 1 261 ? 10.633 -20.375 -1.7 1 97.81 261 VAL B CA 1
ATOM 4633 C C . VAL B 1 261 ? 9.109 -20.422 -1.558 1 97.81 261 VAL B C 1
ATOM 4635 O O . VAL B 1 261 ? 8.586 -20.406 -0.442 1 97.81 261 VAL B O 1
ATOM 4638 N N . SER B 1 262 ? 8.484 -20.547 -2.742 1 96.06 262 SER B N 1
ATOM 4639 C CA . SER B 1 262 ? 7.023 -20.578 -2.73 1 96.06 262 SER B CA 1
ATOM 4640 C C . SER B 1 262 ? 6.473 -21.172 -4.02 1 96.06 262 SER B C 1
ATOM 4642 O O . SER B 1 262 ? 7.02 -20.953 -5.098 1 96.06 262 SER B O 1
ATOM 4644 N N . TYR B 1 263 ? 5.496 -21.953 -3.955 1 93.94 263 TYR B N 1
ATOM 4645 C CA . TYR B 1 263 ? 4.562 -22.297 -5.02 1 93.94 263 TYR B CA 1
ATOM 4646 C C . TYR B 1 263 ? 3.139 -21.906 -4.645 1 93.94 263 TYR B C 1
ATOM 4648 O O . TYR B 1 263 ? 2.49 -22.578 -3.846 1 93.94 263 TYR B O 1
ATOM 4656 N N . GLY B 1 264 ? 2.713 -20.844 -5.246 1 93.31 264 GLY B N 1
ATOM 4657 C CA . GLY B 1 264 ? 1.499 -20.156 -4.832 1 93.31 264 GLY B CA 1
ATOM 4658 C C . GLY B 1 264 ? 1.765 -18.812 -4.184 1 93.31 264 GLY B C 1
ATOM 4659 O O . GLY B 1 264 ? 2.729 -18.656 -3.43 1 93.31 264 GLY B O 1
ATOM 4660 N N . ALA B 1 265 ? 0.98 -17.844 -4.461 1 96.19 265 ALA B N 1
ATOM 4661 C CA . ALA B 1 265 ? 1.085 -16.5 -3.896 1 96.19 265 ALA B CA 1
ATOM 4662 C C . ALA B 1 265 ? -0.287 -15.836 -3.797 1 96.19 265 ALA B C 1
ATOM 4664 O O . ALA B 1 265 ? -1.151 -16.047 -4.648 1 96.19 265 ALA B O 1
ATOM 4665 N N . PRO B 1 266 ? -0.494 -15.117 -2.758 1 98.38 266 PRO B N 1
ATOM 4666 C CA . PRO B 1 266 ? -1.774 -14.422 -2.609 1 98.38 266 PRO B CA 1
ATOM 4667 C C . PRO B 1 266 ? -1.868 -13.164 -3.473 1 98.38 266 PRO B C 1
ATOM 4669 O O . PRO B 1 266 ? -2.031 -12.062 -2.947 1 98.38 266 PRO B O 1
ATOM 4672 N N . VAL B 1 267 ? -1.757 -13.344 -4.73 1 98.25 267 VAL B N 1
ATOM 4673 C CA . VAL B 1 267 ? -1.805 -12.266 -5.715 1 98.25 267 VAL B CA 1
ATOM 4674 C C . VAL B 1 267 ? -2.672 -12.688 -6.898 1 98.25 267 VAL B C 1
ATOM 4676 O O . VAL B 1 267 ? -2.582 -13.828 -7.367 1 98.25 267 VAL B O 1
ATOM 4679 N N . LEU B 1 268 ? -3.57 -11.852 -7.316 1 97.25 268 LEU B N 1
ATOM 4680 C CA . LEU B 1 268 ? -4.41 -12.047 -8.492 1 97.25 268 LEU B CA 1
ATOM 4681 C C . LEU B 1 268 ? -4.273 -10.883 -9.461 1 97.25 268 LEU B C 1
ATOM 4683 O O . LEU B 1 268 ? -4.578 -9.742 -9.117 1 97.25 268 LEU B O 1
ATOM 4687 N N . PRO B 1 269 ? -3.766 -11.211 -10.672 1 95.88 269 PRO B N 1
ATOM 4688 C CA . PRO B 1 269 ? -3.449 -12.516 -11.266 1 95.88 269 PRO B CA 1
ATOM 4689 C C . PRO B 1 269 ? -2.07 -13.031 -10.852 1 95.88 269 PRO B C 1
ATOM 4691 O O . PRO B 1 269 ? -1.144 -12.242 -10.664 1 95.88 269 PRO B O 1
ATOM 4694 N N . GLY B 1 270 ? -1.97 -14.32 -10.797 1 94.25 270 GLY B N 1
ATOM 4695 C CA . GLY B 1 270 ? -0.647 -14.898 -10.625 1 94.25 270 GLY B CA 1
ATOM 4696 C C . GLY B 1 270 ? -0.531 -15.766 -9.383 1 94.25 270 GLY B C 1
ATOM 4697 O O . GLY B 1 270 ? 0.546 -15.875 -8.797 1 94.25 270 GLY B O 1
ATOM 4698 N N . ALA B 1 271 ? -1.619 -16.375 -8.984 1 93.12 271 ALA B N 1
ATOM 4699 C CA . ALA B 1 271 ? -1.66 -17.172 -7.758 1 93.12 271 ALA B CA 1
ATOM 4700 C C . ALA B 1 271 ? -0.732 -18.375 -7.855 1 93.12 271 ALA B C 1
ATOM 4702 O O . ALA B 1 271 ? -0.189 -18.828 -6.848 1 93.12 271 ALA B O 1
ATOM 4703 N N . MET B 1 272 ? -0.452 -18.859 -9.078 1 90.06 272 MET B N 1
ATOM 4704 C CA . MET B 1 272 ? 0.3 -20.094 -9.25 1 90.06 272 MET B CA 1
ATOM 4705 C C . MET B 1 272 ? 1.747 -19.812 -9.633 1 90.06 272 MET B C 1
ATOM 4707 O O . MET B 1 272 ? 2.336 -20.531 -10.438 1 90.06 272 MET B O 1
ATOM 4711 N N . MET B 1 273 ? 2.297 -18.875 -9.109 1 94.06 273 MET B N 1
ATOM 4712 C CA . MET B 1 273 ? 3.699 -18.531 -9.32 1 94.06 273 MET B CA 1
ATOM 4713 C C . MET B 1 273 ? 4.605 -19.406 -8.461 1 94.06 273 MET B C 1
ATOM 4715 O O . MET B 1 273 ? 4.316 -19.641 -7.289 1 94.06 273 MET B O 1
ATOM 4719 N N . LEU B 1 274 ? 5.664 -19.938 -9.094 1 96.31 274 LEU B N 1
ATOM 4720 C CA . LEU B 1 274 ? 6.691 -20.656 -8.352 1 96.31 274 LEU B CA 1
ATOM 4721 C C . LEU B 1 274 ? 7.992 -19.875 -8.305 1 96.31 274 LEU B C 1
ATOM 4723 O O . LEU B 1 274 ? 8.477 -19.406 -9.344 1 96.31 274 LEU B O 1
ATOM 4727 N N . VAL B 1 275 ? 8.492 -19.609 -7.125 1 98 275 VAL B N 1
ATOM 4728 C CA . VAL B 1 275 ? 9.75 -18.906 -6.91 1 98 275 VAL B CA 1
ATOM 4729 C C . VAL B 1 275 ? 10.742 -19.828 -6.203 1 98 275 VAL B C 1
ATOM 4731 O O . VAL B 1 275 ? 10.43 -20.422 -5.168 1 98 275 VAL B O 1
ATOM 4734 N N . SER B 1 276 ? 11.906 -19.984 -6.797 1 98.44 276 SER B N 1
ATOM 4735 C CA . SER B 1 276 ? 12.961 -20.797 -6.195 1 98.44 276 SER B CA 1
ATOM 4736 C C . SER B 1 276 ? 14.344 -20.234 -6.504 1 98.44 276 SER B C 1
ATOM 4738 O O . SER B 1 276 ? 14.484 -19.375 -7.367 1 98.44 276 SER B O 1
ATOM 4740 N N . TYR B 1 277 ? 15.336 -20.672 -5.703 1 98.75 277 TYR B N 1
ATOM 4741 C CA . TYR B 1 277 ? 16.719 -20.25 -5.91 1 98.75 277 TYR B CA 1
ATOM 4742 C C . TYR B 1 277 ? 17.656 -21.453 -5.961 1 98.75 277 TYR B C 1
ATOM 4744 O O . TYR B 1 277 ? 17.766 -22.219 -4.988 1 98.75 277 TYR B O 1
ATOM 4752 N N . TYR B 1 278 ? 18.281 -21.609 -7.113 1 98.5 278 TYR B N 1
ATOM 4753 C CA . TYR B 1 278 ? 19.297 -22.625 -7.305 1 98.5 278 TYR B CA 1
ATOM 4754 C C . TYR B 1 278 ? 20.672 -22.109 -6.922 1 98.5 278 TYR B C 1
ATOM 4756 O O . TYR B 1 278 ? 21.094 -21.047 -7.395 1 98.5 278 TYR B O 1
ATOM 4764 N N . GLU B 1 279 ? 21.344 -22.828 -6.047 1 97.19 279 GLU B N 1
ATOM 4765 C CA . GLU B 1 279 ? 22.672 -22.422 -5.602 1 97.19 279 GLU B CA 1
ATOM 4766 C C . GLU B 1 279 ? 23.766 -23.062 -6.457 1 97.19 279 GLU B C 1
ATOM 4768 O O . GLU B 1 279 ? 23.812 -24.281 -6.598 1 97.19 279 GLU B O 1
ATOM 4773 N N . LYS B 1 280 ? 24.531 -22.219 -7.02 1 94.94 280 LYS B N 1
ATOM 4774 C CA . LYS B 1 280 ? 25.672 -22.688 -7.812 1 94.94 280 LYS B CA 1
ATOM 4775 C C . LYS B 1 280 ? 26.859 -21.75 -7.668 1 94.94 280 LYS B C 1
ATOM 4777 O O . LYS B 1 280 ? 26.75 -20.547 -7.926 1 94.94 280 LYS B O 1
ATOM 4782 N N . ASP B 1 281 ? 28 -22.25 -7.262 1 93 281 ASP B N 1
ATOM 4783 C CA . ASP B 1 281 ? 29.266 -21.531 -7.172 1 93 281 ASP B CA 1
ATOM 4784 C C . ASP B 1 281 ? 29.094 -20.234 -6.387 1 93 281 ASP B C 1
ATOM 4786 O O . ASP B 1 281 ? 29.562 -19.172 -6.824 1 93 281 ASP B O 1
ATOM 4790 N N . GLY B 1 282 ? 28.297 -20.234 -5.359 1 91.5 282 GLY B N 1
ATOM 4791 C CA . GLY B 1 282 ? 28.109 -19.094 -4.477 1 91.5 282 GLY B CA 1
ATOM 4792 C C . GLY B 1 282 ? 27.062 -18.109 -4.973 1 91.5 282 GLY B C 1
ATOM 4793 O O . GLY B 1 282 ? 26.859 -17.062 -4.367 1 91.5 282 GLY B O 1
ATOM 4794 N N . ARG B 1 283 ? 26.469 -18.484 -6.105 1 93.75 283 ARG B N 1
ATOM 4795 C CA . ARG B 1 283 ? 25.422 -17.641 -6.668 1 93.75 283 ARG B CA 1
ATOM 4796 C C . ARG B 1 283 ? 24.047 -18.25 -6.418 1 93.75 283 ARG B C 1
ATOM 4798 O O . ARG B 1 283 ? 23.906 -19.469 -6.336 1 93.75 283 ARG B O 1
ATOM 4805 N N . GLN B 1 284 ? 23.109 -17.344 -6.16 1 96.56 284 GLN B N 1
ATOM 4806 C CA . GLN B 1 284 ? 21.703 -17.734 -6.117 1 96.56 284 GLN B CA 1
ATOM 4807 C C . GLN B 1 284 ? 21 -17.391 -7.43 1 96.56 284 GLN B C 1
ATOM 4809 O O . GLN B 1 284 ? 20.844 -16.219 -7.77 1 96.56 284 GLN B O 1
ATOM 4814 N N . ILE B 1 285 ? 20.625 -18.438 -8.125 1 98.44 285 ILE B N 1
ATOM 4815 C CA . ILE B 1 285 ? 20.016 -18.25 -9.438 1 98.44 285 ILE B CA 1
ATOM 4816 C C . ILE B 1 285 ? 18.516 -18.5 -9.352 1 98.44 285 ILE B C 1
ATOM 4818 O O . ILE B 1 285 ? 18.078 -19.625 -9.078 1 98.44 285 ILE B O 1
ATOM 4822 N N . PRO B 1 286 ? 17.734 -17.484 -9.594 1 98.81 286 PRO B N 1
ATOM 4823 C CA . PRO B 1 286 ? 16.281 -17.703 -9.578 1 98.81 286 PRO B CA 1
ATOM 4824 C C . PRO B 1 286 ? 15.812 -18.656 -10.68 1 98.81 286 PRO B C 1
ATOM 4826 O O . PRO B 1 286 ? 16.234 -18.516 -11.828 1 98.81 286 PRO B O 1
ATOM 4829 N N . ILE B 1 287 ? 15.07 -19.641 -10.328 1 98.69 287 ILE B N 1
ATOM 4830 C CA . ILE B 1 287 ? 14.266 -20.469 -11.227 1 98.69 287 ILE B CA 1
ATOM 4831 C C . ILE B 1 287 ? 12.781 -20.234 -10.961 1 98.69 287 ILE B C 1
ATOM 4833 O O . ILE B 1 287 ? 12.297 -20.484 -9.852 1 98.69 287 ILE B O 1
ATOM 4837 N N . LEU B 1 288 ? 12.086 -19.781 -11.977 1 98.31 288 LEU B N 1
ATOM 4838 C CA . LEU B 1 288 ? 10.703 -19.359 -11.789 1 98.31 288 LEU B CA 1
ATOM 4839 C C . LEU B 1 288 ? 9.758 -20.203 -12.633 1 98.31 288 LEU B C 1
ATOM 4841 O O . LEU B 1 288 ? 10.086 -20.562 -13.773 1 98.31 288 LEU B O 1
ATOM 4845 N N . GLY B 1 289 ? 8.656 -20.578 -12.07 1 96.25 289 GLY B N 1
ATOM 4846 C CA . GLY B 1 289 ? 7.512 -21.062 -12.82 1 96.25 289 GLY B CA 1
ATOM 4847 C C . GLY B 1 289 ? 6.418 -20.031 -12.984 1 96.25 289 GLY B C 1
ATOM 4848 O O . GLY B 1 289 ? 5.797 -19.609 -12.008 1 96.25 289 GLY B O 1
ATOM 4849 N N . LEU B 1 290 ? 6.16 -19.688 -14.195 1 94.62 290 LEU B N 1
ATOM 4850 C CA . LEU B 1 290 ? 5.242 -18.578 -14.461 1 94.62 290 LEU B CA 1
ATOM 4851 C C . LEU B 1 290 ? 3.848 -19.094 -14.781 1 94.62 290 LEU B C 1
ATOM 4853 O O . LEU B 1 290 ? 3.691 -20 -15.609 1 94.62 290 LEU B O 1
ATOM 4857 N N . PRO B 1 291 ? 2.885 -18.484 -14.102 1 88.62 291 PRO B N 1
ATOM 4858 C CA . PRO B 1 291 ? 1.512 -18.859 -14.453 1 88.62 291 PRO B CA 1
ATOM 4859 C C . PRO B 1 291 ? 1.11 -18.344 -15.844 1 88.62 291 PRO B C 1
ATOM 4861 O O . PRO B 1 291 ? 1.738 -17.438 -16.375 1 88.62 291 PRO B O 1
ATOM 4864 N N . GLY B 1 292 ? 0.061 -18.953 -16.453 1 86 292 GLY B N 1
ATOM 4865 C CA . GLY B 1 292 ? -0.404 -18.625 -17.797 1 86 292 GLY B CA 1
ATOM 4866 C C . GLY B 1 292 ? -0.854 -17.188 -17.938 1 86 292 GLY B C 1
ATOM 4867 O O . GLY B 1 292 ? -0.711 -16.578 -19.016 1 86 292 GLY B O 1
ATOM 4868 N N . CYS B 1 293 ? -1.301 -16.594 -16.828 1 88 293 CYS B N 1
ATOM 4869 C CA . CYS B 1 293 ? -1.841 -15.242 -16.891 1 88 293 CYS B CA 1
ATOM 4870 C C . CYS B 1 293 ? -0.767 -14.242 -17.297 1 88 293 CYS B C 1
ATOM 4872 O O . CYS B 1 293 ? -1.08 -13.133 -17.734 1 88 293 CYS B O 1
ATOM 4874 N N . VAL B 1 294 ? 0.438 -14.602 -17.203 1 90.38 294 VAL B N 1
ATOM 4875 C CA . VAL B 1 294 ? 1.533 -13.703 -17.562 1 90.38 294 VAL B CA 1
ATOM 4876 C C . VAL B 1 294 ? 1.442 -13.359 -19.047 1 90.38 294 VAL B C 1
ATOM 4878 O O . VAL B 1 294 ? 1.837 -12.266 -19.453 1 90.38 294 VAL B O 1
ATOM 4881 N N . MET B 1 295 ? 0.792 -14.219 -19.828 1 84.69 295 MET B N 1
ATOM 4882 C CA . MET B 1 295 ? 0.717 -14.039 -21.281 1 84.69 295 MET B CA 1
ATOM 4883 C C . MET B 1 295 ? -0.355 -13.023 -21.641 1 84.69 295 MET B C 1
ATOM 4885 O O . MET B 1 295 ? -0.247 -12.344 -22.672 1 84.69 295 MET B O 1
ATOM 4889 N N . TYR B 1 296 ? -1.378 -12.898 -20.781 1 84.31 296 TYR B N 1
ATOM 4890 C CA . TYR B 1 296 ? -2.502 -12.109 -21.266 1 84.31 296 TYR B CA 1
ATOM 4891 C C . TYR B 1 296 ? -2.811 -10.945 -20.328 1 84.31 296 TYR B C 1
ATOM 4893 O O . TYR B 1 296 ? -3.438 -9.969 -20.734 1 84.31 296 TYR B O 1
ATOM 4901 N N . ALA B 1 297 ? -2.426 -11.109 -19.062 1 90.56 297 ALA B N 1
ATOM 4902 C CA . ALA B 1 297 ? -2.672 -10.008 -18.141 1 90.56 297 ALA B CA 1
ATOM 4903 C C . ALA B 1 297 ? -1.568 -8.961 -18.219 1 90.56 297 ALA B C 1
ATOM 4905 O O . ALA B 1 297 ? -0.391 -9.297 -18.375 1 90.56 297 ALA B O 1
ATOM 4906 N N . LYS B 1 298 ? -1.94 -7.727 -18.125 1 90.81 298 LYS B N 1
ATOM 4907 C CA . LYS B 1 298 ? -0.975 -6.637 -18.234 1 90.81 298 LYS B CA 1
ATOM 4908 C C . LYS B 1 298 ? 0.052 -6.695 -17.109 1 90.81 298 LYS B C 1
ATOM 4910 O O . LYS B 1 298 ? 1.256 -6.59 -17.344 1 90.81 298 LYS B O 1
ATOM 4915 N N . ASN B 1 299 ? -0.436 -6.852 -15.875 1 95.38 299 ASN B N 1
ATOM 4916 C CA . ASN B 1 299 ? 0.416 -6.949 -14.695 1 95.38 299 ASN B CA 1
ATOM 4917 C C . ASN B 1 299 ? 0.013 -8.125 -13.812 1 95.38 299 ASN B C 1
ATOM 4919 O O . ASN B 1 299 ? -1.176 -8.375 -13.602 1 95.38 299 ASN B O 1
ATOM 4923 N N . THR B 1 300 ? 0.983 -8.898 -13.461 1 96.81 300 THR B N 1
ATOM 4924 C CA . THR B 1 300 ? 0.81 -10.047 -12.586 1 96.81 300 THR B CA 1
ATOM 4925 C C . THR B 1 300 ? 1.844 -10.031 -11.461 1 96.81 300 THR B C 1
ATOM 4927 O O . THR B 1 300 ? 2.609 -9.078 -11.328 1 96.81 300 THR B O 1
ATOM 4930 N N . ILE B 1 301 ? 1.861 -11.086 -10.727 1 97.62 301 ILE B N 1
ATOM 4931 C CA . ILE B 1 301 ? 2.854 -11.242 -9.672 1 97.62 301 ILE B CA 1
ATOM 4932 C C . ILE B 1 301 ? 4.258 -11.18 -10.266 1 97.62 301 ILE B C 1
ATOM 4934 O O . ILE B 1 301 ? 5.195 -10.703 -9.617 1 97.62 301 ILE B O 1
ATOM 4938 N N . PHE B 1 302 ? 4.383 -11.633 -11.531 1 97.75 302 PHE B N 1
ATOM 4939 C CA . PHE B 1 302 ? 5.691 -11.602 -12.172 1 97.75 302 PHE B CA 1
ATOM 4940 C C . PHE B 1 302 ? 6.203 -10.172 -12.297 1 97.75 302 PHE B C 1
ATOM 4942 O O . PHE B 1 302 ? 7.379 -9.906 -12.047 1 97.75 302 PHE B O 1
ATOM 4949 N N . ASP B 1 303 ? 5.336 -9.273 -12.602 1 98.06 303 ASP B N 1
ATOM 4950 C CA . ASP B 1 303 ? 5.703 -7.871 -12.734 1 98.06 303 ASP B CA 1
ATOM 4951 C C . ASP B 1 303 ? 6.043 -7.254 -11.383 1 98.06 303 ASP B C 1
ATOM 4953 O O . ASP B 1 303 ? 6.855 -6.332 -11.297 1 98.06 303 ASP B O 1
ATOM 4957 N N . LEU B 1 304 ? 5.43 -7.754 -10.297 1 98.31 304 LEU B N 1
ATOM 4958 C CA . LEU B 1 304 ? 5.738 -7.293 -8.953 1 98.31 304 LEU B CA 1
ATOM 4959 C C . LEU B 1 304 ? 7.137 -7.738 -8.531 1 98.31 304 LEU B C 1
ATOM 4961 O O . LEU B 1 304 ? 7.863 -6.984 -7.879 1 98.31 304 LEU B O 1
ATOM 4965 N N . LEU B 1 305 ? 7.551 -8.969 -8.969 1 98.44 305 LEU B N 1
ATOM 4966 C CA . LEU B 1 305 ? 8.766 -9.578 -8.445 1 98.44 305 LEU B CA 1
ATOM 4967 C C . LEU B 1 305 ? 9.953 -9.297 -9.359 1 98.44 305 LEU B C 1
ATOM 4969 O O . LEU B 1 305 ? 11.102 -9.234 -8.898 1 98.44 305 LEU B O 1
ATOM 4973 N N . LEU B 1 306 ? 9.695 -9.094 -10.648 1 98.5 306 LEU B N 1
ATOM 4974 C CA . LEU B 1 306 ? 10.75 -9.062 -11.656 1 98.5 306 LEU B CA 1
ATOM 4975 C C . LEU B 1 306 ? 11.758 -7.961 -11.359 1 98.5 306 LEU B C 1
ATOM 4977 O O . LEU B 1 306 ? 12.969 -8.203 -11.383 1 98.5 306 LEU B O 1
ATOM 4981 N N . PRO B 1 307 ? 11.312 -6.691 -10.984 1 98.62 307 PRO B N 1
ATOM 4982 C CA . PRO B 1 307 ? 12.312 -5.66 -10.695 1 98.62 307 PRO B CA 1
ATOM 4983 C C . PRO B 1 307 ? 13.266 -6.059 -9.57 1 98.62 307 PRO B C 1
ATOM 4985 O O . PRO B 1 307 ? 14.469 -5.793 -9.656 1 98.62 307 PRO B O 1
ATOM 4988 N N . ARG B 1 308 ? 12.742 -6.715 -8.578 1 98.62 308 ARG B N 1
ATOM 4989 C CA . ARG B 1 308 ? 13.57 -7.145 -7.449 1 98.62 308 ARG B CA 1
ATOM 4990 C C . ARG B 1 308 ? 14.555 -8.227 -7.879 1 98.62 308 ARG B C 1
ATOM 4992 O O . ARG B 1 308 ? 15.719 -8.203 -7.484 1 98.62 308 ARG B O 1
ATOM 4999 N N . LEU B 1 309 ? 14.055 -9.148 -8.703 1 98.62 309 LEU B N 1
ATOM 5000 C CA . LEU B 1 309 ? 14.914 -10.211 -9.211 1 98.62 309 LEU B CA 1
ATOM 5001 C C . LEU B 1 309 ? 16.047 -9.641 -10.062 1 98.62 309 LEU B C 1
ATOM 5003 O O . LEU B 1 309 ? 17.188 -10.102 -9.977 1 98.62 309 LEU B O 1
ATOM 5007 N N . MET B 1 310 ? 15.75 -8.602 -10.82 1 98.5 310 MET B N 1
ATOM 5008 C CA . MET B 1 310 ? 16.734 -7.969 -11.695 1 98.5 310 MET B CA 1
ATOM 5009 C C . MET B 1 310 ? 17.766 -7.191 -10.891 1 98.5 310 MET B C 1
ATOM 5011 O O . MET B 1 310 ? 18.828 -6.832 -11.406 1 98.5 310 MET B O 1
ATOM 5015 N N . ALA B 1 311 ? 17.469 -6.91 -9.602 1 98.44 311 ALA B N 1
ATOM 5016 C CA . ALA B 1 311 ? 18.375 -6.172 -8.727 1 98.44 311 ALA B CA 1
ATOM 5017 C C . ALA B 1 311 ? 19.031 -7.098 -7.707 1 98.44 311 ALA B C 1
ATOM 5019 O O . ALA B 1 311 ? 19.656 -6.637 -6.75 1 98.44 311 ALA B O 1
ATOM 5020 N N . ASP B 1 312 ? 18.859 -8.422 -7.832 1 97.81 312 ASP B N 1
ATOM 5021 C CA . ASP B 1 312 ? 19.406 -9.438 -6.934 1 97.81 312 ASP B CA 1
ATOM 5022 C C . ASP B 1 312 ? 18.875 -9.25 -5.512 1 97.81 312 ASP B C 1
ATOM 5024 O O . ASP B 1 312 ? 19.609 -9.453 -4.539 1 97.81 312 ASP B O 1
ATOM 5028 N N . ASP B 1 313 ? 17.672 -8.742 -5.438 1 98.12 313 ASP B N 1
ATOM 5029 C CA . ASP B 1 313 ? 16.969 -8.672 -4.164 1 98.12 313 ASP B CA 1
ATOM 5030 C C . ASP B 1 313 ? 16.203 -9.969 -3.887 1 98.12 313 ASP B C 1
ATOM 5032 O O . ASP B 1 313 ? 15.164 -10.227 -4.488 1 98.12 313 ASP B O 1
ATOM 5036 N N . GLU B 1 314 ? 16.672 -10.797 -3.02 1 97.75 314 GLU B N 1
ATOM 5037 C CA . GLU B 1 314 ? 16.062 -12.102 -2.756 1 97.75 314 GLU B CA 1
ATOM 5038 C C . GLU B 1 314 ? 14.641 -11.961 -2.238 1 97.75 314 GLU B C 1
ATOM 5040 O O . GLU B 1 314 ? 14.367 -11.133 -1.368 1 97.75 314 GLU B O 1
ATOM 5045 N N . ILE B 1 315 ? 13.797 -12.711 -2.799 1 98 315 ILE B N 1
ATOM 5046 C CA . ILE B 1 315 ? 12.406 -12.75 -2.379 1 98 315 ILE B CA 1
ATOM 5047 C C . ILE B 1 315 ? 12.211 -13.836 -1.323 1 98 315 ILE B C 1
ATOM 5049 O O . ILE B 1 315 ? 12.664 -14.969 -1.502 1 98 315 ILE B O 1
ATOM 5053 N N . THR B 1 316 ? 11.555 -13.547 -0.229 1 98 316 THR B N 1
ATOM 5054 C CA . THR B 1 316 ? 11.328 -14.516 0.836 1 98 316 THR B CA 1
ATOM 5055 C C . THR B 1 316 ? 9.867 -14.945 0.872 1 98 316 THR B C 1
ATOM 5057 O O . THR B 1 316 ? 9 -14.266 0.326 1 98 316 THR B O 1
ATOM 5060 N N . LEU B 1 317 ? 9.633 -16.078 1.458 1 98.06 317 LEU B N 1
ATOM 5061 C CA . LEU B 1 317 ? 8.273 -16.578 1.614 1 98.06 317 LEU B CA 1
ATOM 5062 C C . LEU B 1 317 ? 7.418 -15.602 2.404 1 98.06 317 LEU B C 1
ATOM 5064 O O . LEU B 1 317 ? 6.258 -15.352 2.055 1 98.06 317 LEU B O 1
ATOM 5068 N N . SER B 1 318 ? 7.969 -15.047 3.455 1 97.62 318 SER B N 1
ATOM 5069 C CA . SER B 1 318 ? 7.246 -14.094 4.293 1 97.62 318 SER B CA 1
ATOM 5070 C C . SER B 1 318 ? 6.789 -12.883 3.482 1 9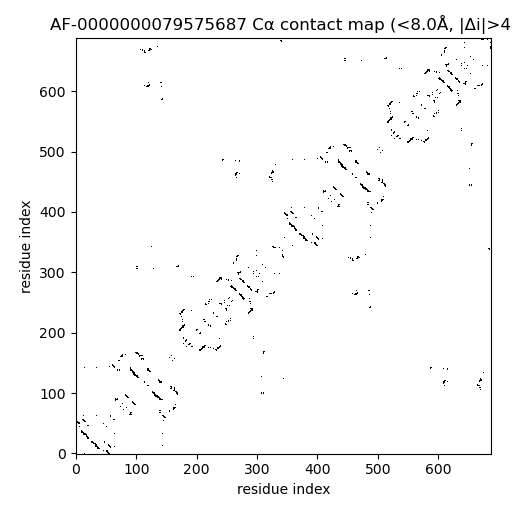7.62 318 SER B C 1
ATOM 5072 O O . SER B 1 318 ? 5.664 -12.406 3.654 1 97.62 318 SER B O 1
ATOM 5074 N N . GLU B 1 319 ? 7.613 -12.406 2.625 1 97.44 319 GLU B N 1
ATOM 5075 C CA . GLU B 1 319 ? 7.27 -11.258 1.791 1 97.44 319 GLU B CA 1
ATOM 5076 C C . GLU B 1 319 ? 6.164 -11.617 0.799 1 97.44 319 GLU B C 1
ATOM 5078 O O . GLU B 1 319 ? 5.281 -10.797 0.526 1 97.44 319 GLU B O 1
ATOM 5083 N N . ILE B 1 320 ? 6.238 -12.812 0.239 1 98.06 320 ILE B N 1
ATOM 5084 C CA . ILE B 1 320 ? 5.203 -13.266 -0.683 1 98.06 320 ILE B CA 1
ATOM 5085 C C . ILE B 1 320 ? 3.865 -13.359 0.05 1 98.06 320 ILE B C 1
ATOM 5087 O O . ILE B 1 320 ? 2.842 -12.891 -0.453 1 98.06 320 ILE B O 1
ATOM 5091 N N . ASN B 1 321 ? 3.877 -13.898 1.305 1 97.81 321 ASN B N 1
ATOM 5092 C CA . ASN B 1 321 ? 2.658 -14.047 2.092 1 97.81 321 ASN B CA 1
ATOM 5093 C C . ASN B 1 321 ? 2.027 -12.688 2.412 1 97.81 321 ASN B C 1
ATOM 5095 O O . ASN B 1 321 ? 0.809 -12.586 2.557 1 97.81 321 ASN B O 1
ATOM 5099 N N . GLN B 1 322 ? 2.832 -11.656 2.451 1 97.19 322 GLN B N 1
ATOM 5100 C CA . GLN B 1 322 ? 2.377 -10.328 2.846 1 97.19 322 GLN B CA 1
ATOM 5101 C C . GLN B 1 322 ? 1.713 -9.609 1.679 1 97.19 322 GLN B C 1
ATOM 5103 O O . GLN B 1 322 ? 1.095 -8.555 1.862 1 97.19 322 GLN B O 1
ATOM 5108 N N . LEU B 1 323 ? 1.767 -10.195 0.498 1 98.12 323 LEU B N 1
ATOM 5109 C CA . LEU B 1 323 ? 1.23 -9.523 -0.685 1 98.12 323 LEU B CA 1
ATOM 5110 C C . LEU B 1 323 ? -0.291 -9.617 -0.717 1 98.12 323 LEU B C 1
ATOM 5112 O O . LEU B 1 323 ? -0.935 -9.016 -1.578 1 98.12 323 LEU B O 1
ATOM 5116 N N . GLY B 1 324 ? -0.862 -10.32 0.226 1 98.44 324 GLY B N 1
ATOM 5117 C CA . GLY B 1 324 ? -2.297 -10.547 0.221 1 98.44 324 GLY B CA 1
ATOM 5118 C C . GLY B 1 324 ? -3.107 -9.266 0.171 1 98.44 324 GLY B C 1
ATOM 5119 O O . GLY B 1 324 ? -3.979 -9.109 -0.686 1 98.44 324 GLY B O 1
ATOM 5120 N N . GLU B 1 325 ? -2.875 -8.359 1.141 1 98.44 325 GLU B N 1
ATOM 5121 C CA . GLU B 1 325 ? -3.479 -7.035 1.051 1 98.44 325 GLU B CA 1
ATOM 5122 C C . GLU B 1 325 ? -2.824 -6.203 -0.05 1 98.44 325 GLU B C 1
ATOM 5124 O O . GLU B 1 325 ? -1.613 -5.973 -0.024 1 98.44 325 GLU B O 1
ATOM 5129 N N . GLY B 1 326 ? -3.641 -5.824 -0.973 1 97.94 326 GLY B N 1
ATOM 5130 C CA . GLY B 1 326 ? -3.098 -5.121 -2.127 1 97.94 326 GLY B CA 1
ATOM 5131 C C . GLY B 1 326 ? -2.703 -6.051 -3.258 1 97.94 326 GLY B C 1
ATOM 5132 O O . GLY B 1 326 ? -2.197 -5.605 -4.289 1 97.94 326 GLY B O 1
ATOM 5133 N N . GLY B 1 327 ? -2.961 -7.336 -3.086 1 98.44 327 GLY B N 1
ATOM 5134 C CA . GLY B 1 327 ? -2.543 -8.312 -4.078 1 98.44 327 GLY B CA 1
ATOM 5135 C C . GLY B 1 327 ? -3.529 -8.469 -5.219 1 98.44 327 GLY B C 1
ATOM 5136 O O . GLY B 1 327 ? -3.283 -9.219 -6.164 1 98.44 327 GLY B O 1
ATOM 5137 N N . LEU B 1 328 ? -4.629 -7.742 -5.164 1 98.12 328 LEU B N 1
ATOM 5138 C CA . LEU B 1 328 ? -5.688 -7.832 -6.164 1 98.12 328 LEU B CA 1
ATOM 5139 C C . LEU B 1 328 ? -5.559 -6.719 -7.195 1 98.12 328 LEU B C 1
ATOM 5141 O O . LEU B 1 328 ? -5.793 -5.547 -6.887 1 98.12 328 LEU B O 1
ATOM 5145 N N . CYS B 1 329 ? -5.164 -7.062 -8.391 1 97.62 329 CYS B N 1
ATOM 5146 C CA . CYS B 1 329 ? -5.223 -6.105 -9.492 1 97.62 329 CYS B CA 1
ATOM 5147 C C . CYS B 1 329 ? -6.664 -5.762 -9.836 1 97.62 329 CYS B C 1
ATOM 5149 O O . CYS B 1 329 ? -7.488 -6.652 -10.039 1 97.62 329 CYS B O 1
ATOM 5151 N N . LEU B 1 330 ? -6.949 -4.523 -9.969 1 94.31 330 LEU B N 1
ATOM 5152 C CA . LEU B 1 330 ? -8.328 -4.09 -10.148 1 94.31 330 LEU B CA 1
ATOM 5153 C C . LEU B 1 330 ? -8.68 -3.99 -11.633 1 94.31 330 LEU B C 1
ATOM 5155 O O . LEU B 1 330 ? -9.805 -3.633 -11.984 1 94.31 330 LEU B O 1
ATOM 5159 N N . ASN B 1 331 ? -7.73 -4.328 -12.469 1 92.38 331 ASN B N 1
ATOM 5160 C CA . ASN B 1 331 ? -7.949 -4.289 -13.906 1 92.38 331 ASN B CA 1
ATOM 5161 C C . ASN B 1 331 ? -8.562 -2.959 -14.344 1 92.38 331 ASN B C 1
ATOM 5163 O O . ASN B 1 331 ? -9.562 -2.939 -15.055 1 92.38 331 ASN B O 1
ATOM 5167 N N . CYS B 1 332 ? -7.918 -1.928 -13.938 1 91.44 332 CYS B N 1
ATOM 5168 C CA . CYS B 1 332 ? -8.406 -0.58 -14.203 1 91.44 332 CYS B CA 1
ATOM 5169 C C . CYS B 1 332 ? -8.422 -0.286 -15.695 1 91.44 332 CYS B C 1
ATOM 5171 O O . CYS B 1 332 ? -7.605 -0.819 -16.438 1 91.44 332 CYS B O 1
ATOM 5173 N N . ASP B 1 333 ? -9.336 0.587 -16.141 1 87.56 333 ASP B N 1
ATOM 5174 C CA . ASP B 1 333 ? -9.438 0.986 -17.547 1 87.56 333 ASP B CA 1
ATOM 5175 C C . ASP B 1 333 ? -8.133 1.623 -18.031 1 87.56 333 ASP B C 1
ATOM 5177 O O . ASP B 1 333 ? -7.648 1.307 -19.125 1 87.56 333 ASP B O 1
ATOM 5181 N N . VAL B 1 334 ? -7.699 2.49 -17.172 1 87.44 334 VAL B N 1
ATOM 5182 C CA . VAL B 1 334 ? -6.375 3.062 -17.406 1 87.44 334 VAL B CA 1
ATOM 5183 C C . VAL B 1 334 ? -5.387 2.518 -16.375 1 87.44 334 VAL B C 1
ATOM 5185 O O . VAL B 1 334 ? -5.496 2.812 -15.188 1 87.44 334 VAL B O 1
ATOM 5188 N N . CYS B 1 335 ? -4.465 1.713 -16.922 1 91.44 335 CYS B N 1
ATOM 5189 C CA . CYS B 1 335 ? -3.484 1.104 -16.031 1 91.44 335 CYS B CA 1
ATOM 5190 C C . CYS B 1 335 ? -2.385 2.096 -15.672 1 91.44 335 CYS B C 1
ATOM 5192 O O . CYS B 1 335 ? -1.768 2.693 -16.547 1 91.44 335 CYS B O 1
ATOM 5194 N N . THR B 1 336 ? -2.09 2.299 -14.406 1 92.38 336 THR B N 1
ATOM 5195 C CA . THR B 1 336 ? -1.06 3.227 -13.953 1 92.38 336 THR B CA 1
ATOM 5196 C C . THR B 1 336 ? 0.038 2.486 -13.195 1 92.38 336 THR B C 1
ATOM 5198 O O . THR B 1 336 ? 0.856 3.107 -12.508 1 92.38 336 THR B O 1
ATOM 5201 N N . PHE B 1 337 ? 0.089 1.17 -13.352 1 94.25 337 PHE B N 1
ATOM 5202 C CA . PHE B 1 337 ? 1.141 0.392 -12.711 1 94.25 337 PHE B CA 1
ATOM 5203 C C . PHE B 1 337 ? 2.518 0.86 -13.164 1 94.25 337 PHE B C 1
ATOM 5205 O O . PHE B 1 337 ? 2.729 1.123 -14.352 1 94.25 337 PHE B O 1
ATOM 5212 N N . PRO B 1 338 ? 3.396 1.053 -12.203 1 93.5 338 PRO B N 1
ATOM 5213 C CA . PRO B 1 338 ? 3.451 0.604 -10.812 1 93.5 338 PRO B CA 1
ATOM 5214 C C . PRO B 1 338 ? 2.98 1.673 -9.828 1 93.5 338 PRO B C 1
ATOM 5216 O O . PRO B 1 338 ? 3.111 1.5 -8.609 1 93.5 338 PRO B O 1
ATOM 5219 N N . ASN B 1 339 ? 2.428 2.809 -10.336 1 91.81 339 ASN B N 1
ATOM 5220 C CA . ASN B 1 339 ? 1.96 3.865 -9.445 1 91.81 339 ASN B CA 1
ATOM 5221 C C . ASN B 1 339 ? 0.525 3.619 -8.992 1 91.81 339 ASN B C 1
ATOM 5223 O O . ASN B 1 339 ? -0.289 4.547 -8.961 1 91.81 339 ASN B O 1
ATOM 5227 N N . CYS B 1 340 ? 0.111 2.41 -8.781 1 94.94 340 CYS B N 1
ATOM 5228 C CA . CYS B 1 340 ? -1.205 2.037 -8.273 1 94.94 340 CYS B CA 1
ATOM 5229 C C . CYS B 1 340 ? -1.087 1.238 -6.98 1 94.94 340 CYS B C 1
ATOM 5231 O O . CYS B 1 340 ? -0.005 1.15 -6.398 1 94.94 340 CYS B O 1
ATOM 5233 N N . GLY B 1 341 ? -2.203 0.754 -6.504 1 95.56 341 GLY B N 1
ATOM 5234 C CA . GLY B 1 341 ? -2.217 0.064 -5.227 1 95.56 341 GLY B CA 1
ATOM 5235 C C . GLY B 1 341 ? -1.784 -1.387 -5.324 1 95.56 341 GLY B C 1
ATOM 5236 O O . GLY B 1 341 ? -1.519 -2.031 -4.309 1 95.56 341 GLY B O 1
ATOM 5237 N N . PHE B 1 342 ? -1.579 -1.881 -6.586 1 97.62 342 PHE B N 1
ATOM 5238 C CA . PHE B 1 342 ? -1.298 -3.295 -6.801 1 97.62 342 PHE B CA 1
ATOM 5239 C C . PHE B 1 342 ? 0.076 -3.662 -6.25 1 97.62 342 PHE B C 1
ATOM 5241 O O . PHE B 1 342 ? 1.09 -3.105 -6.676 1 97.62 342 PHE B O 1
ATOM 5248 N N . GLY B 1 343 ? 0.094 -4.523 -5.25 1 96.81 343 GLY B N 1
ATOM 5249 C CA . GLY B 1 343 ? 1.328 -5.07 -4.707 1 96.81 343 GLY B CA 1
ATOM 5250 C C . GLY B 1 343 ? 1.905 -4.234 -3.58 1 96.81 343 GLY B C 1
ATOM 5251 O O . GLY B 1 343 ? 3.012 -4.5 -3.107 1 96.81 343 GLY B O 1
ATOM 5252 N N . LYS B 1 344 ? 1.116 -3.201 -3.131 1 94.44 344 LYS B N 1
ATOM 5253 C CA . LYS B 1 344 ? 1.656 -2.301 -2.115 1 94.44 344 LYS B CA 1
ATOM 5254 C C . LYS B 1 344 ? 1.174 -2.693 -0.721 1 94.44 344 LYS B C 1
ATOM 5256 O O . LYS B 1 344 ? 0.085 -3.25 -0.57 1 94.44 344 LYS B O 1
#

Organism: NCBI:txid418240

InterPro domains:
  IPR001453 MoaB/Mog domain [PF00994] (175-310)
  IPR001453 MoaB/Mog domain [SM00852] (175-311)
  IPR036425 MoaB/Mog-like domain superfamily [G3DSA:3.40.980.10] (150-312)
  IPR036425 MoaB/Mog-like domain superfamily [SSF53218] (171-311)
  IPR038987 Molybdopterin biosynthesis protein MoeA-like [PTHR10192] (166-309)

Sequence (688 aa):
MKEIRTEDAVGHILCHDITQIIKDVKKGVLFKKGHIVREEDIPLLLSVGKEHLYVWEKKEGILHENEGAEILYKICAGDSDTMHGSDIKEGKIELIADIDGVLKIRREALLAVNSLGEMMIASRHGDFPVKKGDKLAGTRIIPLVIEKEKMNRAAEVAGTEPIFSILPYKKKKVGIVTTGSEVQKGLITDTFTPVLRDKFAKFPSEVIGQTKPGDDMEQITADILKFIEEGADMVVCSGGMSVDPDDRTPGAIKATGTRIVSYGAPVLPGAMMLVSYYEKDGRQIPILGLPGCVMYAKNTIFDLLLPRLMADDEITLSEINQLGEGGLCLNCDVCTFPNCGFGKMKEIRTEDAVGHILCHDITQIIKDVKKGVLFKKGHIVREEDIPLLLSVGKEHLYVWEKKEGILHENEGAEILYKICAGDSDTMHGSDIKEGKIELIADIDGVLKIRREALLAVNSLGEMMIASRHGDFPVKKGDKLAGTRIIPLVIEKEKMNRAAEVAGTEPIFSILPYKKKKVGIVTTGSEVQKGLITDTFTPVLRDKFAKFPSEVIGQTKPGDDMEQITADILKFIEEGADMVVCSGGMSVDPDDRTPGAIKATGTRIVSYGAPVLPGAMMLVSYYEKDGRQIPILGLPGCVMYAKNTIFDLLLPRLMADDEITLSEINQLGEGGLCLNCDVCTFPNCGFGK